Protein AF-A0A4R7FPN3-F1 (afdb_monomer)

pLDDT: mean 75.39, std 19.03, range [29.31, 98.62]

Structure (mmCIF, N/CA/C/O backbone):
data_AF-A0A4R7FPN3-F1
#
_entry.id   AF-A0A4R7FPN3-F1
#
loop_
_atom_site.group_PDB
_atom_site.id
_atom_site.type_symbol
_atom_site.label_atom_id
_atom_site.label_alt_id
_atom_site.label_comp_id
_atom_site.label_asym_id
_atom_site.label_entity_id
_atom_site.label_seq_id
_atom_site.pdbx_PDB_ins_code
_atom_site.Cartn_x
_atom_site.Cartn_y
_atom_site.Cartn_z
_atom_site.occupancy
_atom_site.B_iso_or_equiv
_atom_site.auth_seq_id
_atom_site.auth_comp_id
_atom_site.auth_asym_id
_atom_site.auth_atom_id
_atom_site.pdbx_PDB_model_num
ATOM 1 N N . MET A 1 1 ? 15.391 46.727 -2.861 1.00 37.19 1 MET A N 1
ATOM 2 C CA . MET A 1 1 ? 14.676 45.843 -1.917 1.00 37.19 1 MET A CA 1
ATOM 3 C C . MET A 1 1 ? 15.216 44.431 -2.090 1.00 37.19 1 MET A C 1
ATOM 5 O O . MET A 1 1 ? 15.006 43.840 -3.138 1.00 37.19 1 MET A O 1
ATOM 9 N N . ARG A 1 2 ? 16.019 43.936 -1.137 1.00 38.62 2 ARG A N 1
ATOM 10 C CA . ARG A 1 2 ? 16.536 42.557 -1.168 1.00 38.62 2 ARG A CA 1
ATOM 11 C C . ARG A 1 2 ? 15.370 41.617 -0.857 1.00 38.62 2 ARG A C 1
ATOM 13 O O . ARG A 1 2 ? 14.779 41.747 0.210 1.00 38.62 2 ARG A O 1
ATOM 20 N N . GLY A 1 3 ? 15.024 40.727 -1.787 1.00 39.53 3 GLY A N 1
ATOM 21 C CA . GLY A 1 3 ? 14.008 39.701 -1.559 1.00 39.53 3 GLY A CA 1
ATOM 22 C C . GLY A 1 3 ? 14.398 38.856 -0.350 1.00 39.53 3 GLY A C 1
ATOM 23 O O . GLY A 1 3 ? 15.493 38.292 -0.322 1.00 39.53 3 GLY A O 1
ATOM 24 N N . ARG A 1 4 ? 13.536 38.821 0.673 1.00 43.81 4 ARG A N 1
ATOM 25 C CA . ARG A 1 4 ? 13.658 37.869 1.782 1.00 43.81 4 ARG A CA 1
ATOM 26 C C . ARG A 1 4 ? 13.685 36.475 1.156 1.00 43.81 4 ARG A C 1
ATOM 28 O O . ARG A 1 4 ? 12.723 36.094 0.495 1.00 43.81 4 ARG A O 1
ATOM 35 N N . ARG A 1 5 ? 14.799 35.751 1.310 1.00 50.47 5 ARG A N 1
ATOM 36 C CA . ARG A 1 5 ? 14.845 34.324 0.974 1.00 50.47 5 ARG A CA 1
ATOM 37 C C . ARG A 1 5 ? 13.773 33.645 1.816 1.00 50.47 5 ARG A C 1
ATOM 39 O O . ARG A 1 5 ? 13.809 33.766 3.037 1.00 50.47 5 ARG A O 1
ATOM 46 N N . VAL A 1 6 ? 12.818 33.003 1.158 1.00 59.41 6 VAL A N 1
ATOM 47 C CA . VAL A 1 6 ? 11.882 32.102 1.824 1.00 59.41 6 VAL A CA 1
ATOM 48 C C . VAL A 1 6 ? 12.717 30.938 2.349 1.00 59.41 6 VAL A C 1
ATOM 50 O O . VAL A 1 6 ? 13.476 30.334 1.593 1.00 59.41 6 VAL A O 1
ATOM 53 N N . THR A 1 7 ? 12.663 30.698 3.652 1.00 72.50 7 THR A N 1
ATOM 54 C CA . THR A 1 7 ? 13.295 29.549 4.298 1.00 72.50 7 THR A CA 1
ATOM 55 C C . THR A 1 7 ? 12.523 28.294 3.896 1.00 72.50 7 THR A C 1
ATOM 57 O O . THR A 1 7 ? 11.313 28.200 4.104 1.00 72.50 7 THR A O 1
ATOM 60 N N . GLU A 1 8 ? 13.218 27.354 3.254 1.00 80.38 8 GLU A N 1
ATOM 61 C CA . GLU A 1 8 ? 12.686 26.038 2.899 1.00 80.38 8 GLU A CA 1
ATOM 62 C C . GLU A 1 8 ? 13.194 25.008 3.904 1.00 80.38 8 GLU A C 1
ATOM 64 O O . GLU A 1 8 ? 14.393 24.948 4.189 1.00 80.38 8 GLU A O 1
ATOM 69 N N . ARG A 1 9 ? 12.283 24.191 4.436 1.00 82.88 9 ARG A N 1
ATOM 70 C CA . ARG A 1 9 ? 12.604 23.165 5.432 1.00 82.88 9 ARG A CA 1
ATOM 71 C C . ARG A 1 9 ? 11.986 21.832 5.040 1.00 82.88 9 ARG A C 1
ATOM 73 O O . ARG A 1 9 ? 10.792 21.768 4.759 1.00 82.88 9 ARG A O 1
ATOM 80 N N . ALA A 1 10 ? 12.790 20.775 5.013 1.00 82.88 10 ALA A N 1
ATOM 81 C CA . ALA A 1 10 ? 12.290 19.419 4.810 1.00 82.88 10 ALA A CA 1
ATOM 82 C C . ALA A 1 10 ? 11.671 18.892 6.111 1.00 82.88 10 ALA A C 1
ATOM 84 O O . ALA A 1 10 ? 12.241 19.103 7.183 1.00 82.88 10 ALA A O 1
ATOM 85 N N . VAL A 1 11 ? 10.526 18.216 6.016 1.00 81.94 11 VAL A N 1
ATOM 86 C CA . VAL A 1 11 ? 9.828 17.616 7.164 1.00 81.94 11 VAL A CA 1
ATOM 87 C C . VAL A 1 11 ? 9.599 16.120 6.959 1.00 81.94 11 VAL A C 1
ATOM 89 O O . VAL A 1 11 ? 9.331 15.664 5.846 1.00 81.94 11 VAL A O 1
ATOM 92 N N . ALA A 1 12 ? 9.718 15.353 8.043 1.00 77.50 12 ALA A N 1
ATOM 93 C CA . ALA A 1 12 ? 9.532 13.904 8.074 1.00 77.50 12 ALA A CA 1
ATOM 94 C C . ALA A 1 12 ? 9.037 13.453 9.459 1.00 77.50 12 ALA A C 1
ATOM 96 O O . ALA A 1 12 ? 9.125 14.213 10.423 1.00 77.50 12 ALA A O 1
ATOM 97 N N . GLY A 1 13 ? 8.526 12.219 9.552 1.00 75.62 13 GLY A N 1
ATOM 98 C CA . GLY A 1 13 ? 8.135 11.595 10.824 1.00 75.62 13 GLY A CA 1
ATOM 99 C C . GLY A 1 13 ? 7.210 12.483 11.662 1.00 75.62 13 GLY A C 1
ATOM 100 O O . GLY A 1 13 ? 6.156 12.909 11.184 1.00 75.62 13 GLY A O 1
ATOM 101 N N . ALA A 1 14 ? 7.652 12.805 12.879 1.00 72.69 14 ALA A N 1
ATOM 102 C CA . ALA A 1 14 ? 6.973 13.676 13.844 1.00 72.69 14 ALA A CA 1
ATOM 103 C C . ALA A 1 14 ? 6.531 15.050 13.292 1.00 72.69 14 ALA A C 1
ATOM 105 O O . ALA A 1 14 ? 5.504 15.589 13.702 1.00 72.69 14 ALA A O 1
ATOM 106 N N . ASP A 1 15 ? 7.284 15.634 12.354 1.00 79.00 15 ASP A N 1
ATOM 107 C CA . ASP A 1 15 ? 6.937 16.936 11.769 1.00 79.00 15 ASP A CA 1
ATOM 108 C C . ASP A 1 15 ? 5.742 16.842 10.816 1.00 79.00 15 ASP A C 1
ATOM 110 O O . ASP A 1 15 ? 4.963 17.787 10.700 1.00 79.00 15 ASP A O 1
ATOM 114 N N . LEU A 1 16 ? 5.574 15.695 10.150 1.00 78.44 16 LEU A N 1
ATOM 115 C CA . LEU A 1 16 ? 4.394 15.426 9.329 1.00 78.44 16 LEU A CA 1
ATOM 116 C C . LEU A 1 16 ? 3.166 15.152 10.201 1.00 78.44 16 LEU A C 1
ATOM 118 O O . LEU A 1 16 ? 2.075 15.576 9.837 1.00 78.44 16 LEU A O 1
ATOM 122 N N . ASP A 1 17 ? 3.350 14.484 11.341 1.00 76.44 17 ASP A N 1
ATOM 123 C CA . ASP A 1 17 ? 2.311 14.237 12.351 1.00 76.44 17 ASP A CA 1
ATOM 124 C C . ASP A 1 17 ? 1.752 15.562 12.892 1.00 76.44 17 ASP A C 1
ATOM 126 O O . ASP A 1 17 ? 0.552 15.831 12.814 1.00 76.44 17 ASP A O 1
ATOM 130 N N . LEU A 1 18 ? 2.646 16.458 13.317 1.00 76.44 18 LEU A N 1
ATOM 131 C CA . LEU A 1 18 ? 2.297 17.809 13.750 1.00 76.44 18 LEU A CA 1
ATOM 132 C C . LEU A 1 18 ? 1.640 18.640 12.641 1.00 76.44 18 LEU A C 1
ATOM 134 O O . LEU A 1 18 ? 0.683 19.368 12.901 1.00 76.44 18 LEU A O 1
ATOM 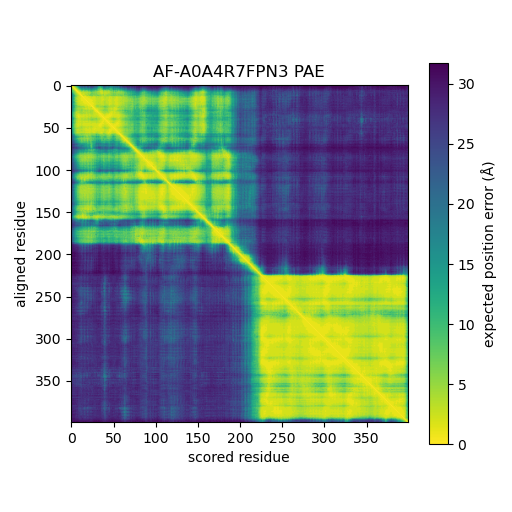138 N N . LEU A 1 19 ? 2.142 18.550 11.408 1.00 79.31 19 LEU A N 1
ATOM 139 C CA . LEU A 1 19 ? 1.581 19.277 10.274 1.00 79.31 19 LEU A CA 1
ATOM 140 C C . LEU A 1 19 ? 0.167 18.794 9.925 1.00 79.31 19 LEU A C 1
ATOM 142 O O . LEU A 1 19 ? -0.726 19.605 9.684 1.00 79.31 19 LEU A O 1
ATOM 146 N N . GLU A 1 20 ? -0.042 17.480 9.903 1.00 77.44 20 GLU A N 1
ATOM 147 C CA . GLU A 1 20 ? -1.342 16.857 9.656 1.00 77.44 20 GLU A CA 1
ATOM 148 C C . GLU A 1 20 ? -2.338 17.241 10.748 1.00 77.44 20 GLU A C 1
ATOM 150 O O . GLU A 1 20 ? -3.460 17.636 10.439 1.00 77.44 20 GLU A O 1
ATOM 155 N N . LEU A 1 21 ? -1.902 17.242 12.009 1.00 73.69 21 LEU A N 1
ATOM 156 C CA . LEU A 1 21 ? -2.702 17.723 13.124 1.00 73.69 21 LEU A CA 1
ATOM 157 C C . LEU A 1 21 ? -3.068 19.209 12.977 1.00 73.69 21 LEU A C 1
ATOM 159 O O . LEU A 1 21 ? -4.235 19.570 13.127 1.00 73.69 21 LEU A O 1
ATOM 163 N N . ALA A 1 22 ? -2.097 20.068 12.657 1.00 75.00 22 ALA A N 1
ATOM 164 C CA . ALA A 1 22 ? -2.321 21.502 12.504 1.00 75.00 22 ALA A CA 1
ATOM 165 C C . ALA A 1 22 ? -3.306 21.819 11.376 1.00 75.00 22 ALA A C 1
ATOM 167 O O . ALA A 1 22 ? -4.165 22.682 11.530 1.00 75.00 22 ALA A O 1
ATOM 168 N N . LEU A 1 23 ? -3.225 21.091 10.264 1.00 76.81 23 LEU A N 1
ATOM 169 C CA . LEU A 1 23 ? -4.131 21.264 9.132 1.00 76.81 23 LEU A CA 1
ATOM 170 C C . LEU A 1 23 ? -5.517 20.665 9.392 1.00 76.81 23 LEU A C 1
ATOM 172 O O . LEU A 1 23 ? -6.516 21.288 9.040 1.00 76.81 23 LEU A O 1
ATOM 176 N N . MET A 1 24 ? -5.590 19.487 10.018 1.00 69.69 24 MET A N 1
ATOM 177 C CA . MET A 1 24 ? -6.852 18.806 10.328 1.00 69.69 24 MET A CA 1
ATOM 178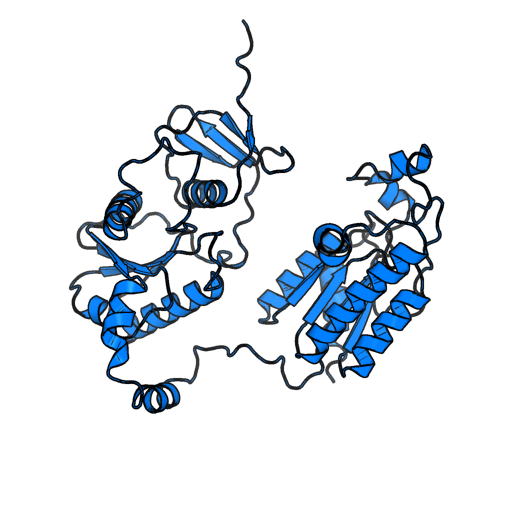 C C . MET A 1 24 ? -7.668 19.564 11.378 1.00 69.69 24 MET A C 1
ATOM 180 O O . MET A 1 24 ? -8.892 19.625 11.285 1.00 69.69 24 MET A O 1
ATOM 184 N N . LEU A 1 25 ? -6.990 20.143 12.369 1.00 65.31 25 LEU A N 1
ATOM 185 C CA . LEU A 1 25 ? -7.612 20.823 13.504 1.00 65.31 25 LEU A CA 1
ATOM 186 C C . LEU A 1 25 ? -7.491 22.351 13.428 1.00 65.31 25 LEU A C 1
ATOM 188 O O . LEU A 1 25 ? -7.874 23.035 14.369 1.00 65.31 25 LEU A O 1
ATOM 192 N N . GLY A 1 26 ? -6.940 22.911 12.348 1.00 68.31 26 GLY A N 1
ATOM 193 C CA . GLY A 1 26 ? -6.726 24.358 12.218 1.00 68.31 26 GLY A CA 1
ATOM 194 C C . GLY A 1 26 ? -5.871 24.965 13.339 1.00 68.31 26 GLY A C 1
ATOM 195 O O . GLY A 1 26 ? -6.074 26.125 13.708 1.00 68.31 26 GLY A O 1
ATOM 196 N N . LEU A 1 27 ? -4.955 24.186 13.924 1.00 69.31 27 LEU A N 1
ATOM 197 C CA . LEU A 1 27 ? -4.107 24.644 15.023 1.00 69.31 27 LEU A CA 1
ATOM 198 C C . LEU A 1 27 ? -3.012 25.575 14.504 1.00 69.31 27 LEU A C 1
ATOM 200 O O . LEU A 1 27 ? -2.486 25.421 13.401 1.00 69.31 27 LEU A O 1
ATOM 204 N N . ARG A 1 28 ? -2.635 26.533 15.350 1.00 72.31 28 ARG A N 1
ATOM 205 C CA . ARG A 1 28 ? -1.426 27.332 15.149 1.00 72.31 28 ARG A CA 1
ATOM 206 C C . ARG A 1 28 ? -0.230 26.602 15.743 1.00 72.31 28 ARG A C 1
ATOM 208 O O . ARG A 1 28 ? -0.366 25.907 16.746 1.00 72.31 28 ARG A O 1
ATOM 215 N N . LEU A 1 29 ? 0.939 26.828 15.158 1.00 73.38 29 LEU A N 1
ATOM 216 C CA . LEU A 1 29 ? 2.235 26.353 15.629 1.00 73.38 29 LEU A CA 1
ATOM 217 C C . LEU A 1 29 ? 3.037 27.531 16.207 1.00 73.38 29 LEU A C 1
ATOM 219 O O . LEU A 1 29 ? 3.926 28.062 15.537 1.00 73.38 29 LEU A O 1
ATOM 223 N N . PRO A 1 30 ? 2.701 28.016 17.417 1.00 60.19 30 PRO A N 1
ATOM 224 C CA . PRO A 1 30 ? 3.397 29.146 18.018 1.00 60.19 30 PRO A CA 1
ATOM 225 C C . PRO A 1 30 ? 4.878 28.818 18.241 1.00 60.19 30 PRO A C 1
ATOM 227 O O . PRO A 1 30 ? 5.233 27.762 18.757 1.00 60.19 30 PRO A O 1
ATOM 230 N N . GLY A 1 31 ? 5.752 29.740 17.835 1.00 66.31 31 GLY A N 1
ATOM 231 C CA . GLY A 1 31 ? 7.203 29.576 17.946 1.00 66.31 31 GLY A CA 1
ATOM 232 C C . GLY A 1 31 ? 7.853 28.749 16.831 1.00 66.31 31 GLY A C 1
ATOM 233 O O . GLY A 1 31 ? 9.080 28.667 16.801 1.00 66.31 31 GLY A O 1
ATOM 234 N N . ALA A 1 32 ? 7.076 28.184 15.900 1.00 75.56 32 ALA A N 1
ATOM 235 C CA . ALA A 1 32 ? 7.622 27.609 14.677 1.00 75.56 32 ALA A CA 1
ATOM 236 C C . ALA A 1 32 ? 8.161 28.715 13.753 1.00 75.56 32 ALA A C 1
ATOM 238 O O . ALA A 1 32 ? 7.576 29.794 13.632 1.00 75.56 32 ALA A O 1
ATOM 239 N N . GLU A 1 33 ? 9.288 28.456 13.090 1.00 80.94 33 GLU A N 1
ATOM 240 C CA . GLU A 1 33 ? 9.871 29.408 12.144 1.00 80.94 33 GLU A CA 1
ATOM 241 C C . GLU A 1 33 ? 8.991 29.521 10.888 1.00 80.94 33 GLU A C 1
ATOM 243 O O . GLU A 1 33 ? 8.664 28.517 10.251 1.00 80.94 33 GLU A O 1
ATOM 248 N N . ALA A 1 34 ? 8.617 30.750 10.521 1.00 86.12 34 ALA A N 1
ATOM 249 C CA . ALA A 1 34 ? 7.837 31.004 9.315 1.00 86.12 34 ALA A CA 1
ATOM 250 C C . ALA A 1 34 ? 8.625 30.605 8.061 1.00 86.12 34 ALA A C 1
ATOM 252 O O . ALA A 1 34 ? 9.812 30.916 7.937 1.00 86.12 34 ALA A O 1
ATOM 253 N N . GLY A 1 35 ? 7.959 29.956 7.110 1.00 89.94 35 GLY A N 1
ATOM 254 C CA . GLY A 1 35 ? 8.621 29.417 5.928 1.00 89.94 35 GLY A CA 1
ATOM 255 C C . GLY A 1 35 ? 7.776 28.413 5.154 1.00 89.94 35 GLY A C 1
ATOM 256 O O . GLY A 1 35 ? 6.613 28.152 5.475 1.00 89.94 35 GLY A O 1
ATOM 257 N N . VAL A 1 36 ? 8.374 27.857 4.100 1.00 90.50 36 VAL A N 1
ATOM 258 C CA . VAL A 1 36 ? 7.761 26.807 3.280 1.00 90.50 36 VAL A CA 1
ATOM 259 C C . VAL A 1 36 ? 8.295 25.451 3.725 1.00 90.50 36 VAL A C 1
ATOM 261 O O . VAL A 1 36 ? 9.501 25.204 3.733 1.00 90.50 36 VAL A O 1
ATOM 264 N N . LEU A 1 37 ? 7.373 24.562 4.079 1.00 89.69 37 LEU A N 1
ATOM 265 C CA . LEU A 1 37 ? 7.667 23.172 4.386 1.00 89.69 37 LEU A CA 1
ATOM 266 C C . LEU A 1 37 ? 7.693 22.367 3.095 1.00 89.69 37 LEU A C 1
ATOM 268 O O . LEU A 1 37 ? 6.843 22.543 2.219 1.00 89.69 37 LEU A O 1
ATOM 272 N N . THR A 1 38 ? 8.653 21.461 3.000 1.00 86.75 38 THR A N 1
ATOM 273 C CA . THR A 1 38 ? 8.873 20.597 1.842 1.00 86.75 38 THR A CA 1
ATOM 274 C C . THR A 1 38 ? 8.950 19.136 2.267 1.00 86.75 38 THR A C 1
ATOM 276 O O . THR A 1 38 ? 9.295 18.833 3.409 1.00 86.75 38 THR A O 1
ATOM 279 N N . ASP A 1 39 ? 8.612 18.221 1.363 1.00 80.19 39 ASP A N 1
ATOM 280 C CA . ASP A 1 39 ? 8.872 16.795 1.567 1.00 80.19 39 ASP A CA 1
ATOM 281 C C . ASP A 1 39 ? 10.348 16.444 1.299 1.00 80.19 39 ASP A C 1
ATOM 283 O O . ASP A 1 39 ? 11.174 17.303 0.977 1.00 80.19 39 ASP A O 1
ATOM 287 N N . ALA A 1 40 ? 10.689 15.158 1.421 1.00 73.94 40 ALA A N 1
ATOM 288 C CA . ALA A 1 40 ? 12.034 14.649 1.149 1.00 73.94 40 ALA A CA 1
ATOM 289 C C . ALA A 1 40 ? 12.511 14.906 -0.298 1.00 73.94 40 ALA A C 1
ATOM 291 O O . ALA A 1 40 ? 13.715 14.930 -0.551 1.00 73.94 40 ALA A O 1
ATOM 292 N N . GLU A 1 41 ? 11.590 15.145 -1.236 1.00 74.38 41 GLU A N 1
ATOM 293 C CA . GLU A 1 41 ? 11.872 15.465 -2.639 1.00 74.38 41 GLU A CA 1
ATOM 294 C C . GLU A 1 41 ? 11.948 16.984 -2.893 1.00 74.38 41 GLU A C 1
ATOM 296 O O . GLU A 1 41 ? 12.049 17.418 -4.040 1.00 74.38 41 GLU A O 1
ATOM 301 N N . ARG A 1 42 ? 11.936 17.806 -1.829 1.00 80.38 42 ARG A N 1
ATOM 302 C CA . ARG A 1 42 ? 11.894 19.281 -1.865 1.00 80.38 42 ARG A CA 1
ATOM 303 C C . ARG A 1 42 ? 10.642 19.858 -2.524 1.00 80.38 42 ARG A C 1
ATOM 305 O O . ARG A 1 42 ? 10.636 21.012 -2.949 1.00 80.38 42 ARG A O 1
ATOM 312 N N . THR A 1 43 ? 9.559 19.094 -2.591 1.00 81.25 43 THR A N 1
ATOM 313 C CA . THR A 1 43 ? 8.290 19.613 -3.097 1.00 81.25 43 THR A CA 1
ATOM 314 C C . THR A 1 43 ? 7.585 20.392 -1.985 1.00 81.25 43 THR A C 1
ATOM 316 O O . THR A 1 43 ? 7.416 19.838 -0.899 1.00 81.25 43 THR A O 1
ATOM 319 N N . PRO A 1 44 ? 7.132 21.641 -2.213 1.00 86.81 44 PRO A N 1
ATOM 320 C CA . PRO A 1 44 ? 6.371 22.408 -1.228 1.00 86.81 44 PRO A CA 1
ATOM 321 C C . PRO A 1 44 ? 5.080 21.699 -0.816 1.00 86.81 44 PRO A C 1
ATOM 323 O O . PRO A 1 44 ? 4.286 21.307 -1.672 1.00 86.81 44 PRO A O 1
ATOM 326 N N . ILE A 1 45 ? 4.856 21.555 0.491 1.00 87.69 45 ILE A N 1
ATOM 327 C CA . ILE A 1 45 ? 3.707 20.820 1.040 1.00 87.69 45 ILE A CA 1
ATOM 328 C C . ILE A 1 45 ? 2.767 21.719 1.841 1.00 87.69 45 ILE A C 1
ATOM 330 O O . ILE A 1 45 ? 1.547 21.620 1.718 1.00 87.69 45 ILE A O 1
ATOM 334 N N . ALA A 1 46 ? 3.331 22.640 2.617 1.00 89.62 46 ALA A N 1
ATOM 335 C CA . ALA A 1 46 ? 2.599 23.560 3.473 1.00 89.62 46 ALA A CA 1
ATOM 336 C C . ALA A 1 46 ? 3.429 24.816 3.745 1.00 89.62 46 ALA A C 1
ATOM 338 O O . ALA A 1 46 ? 4.634 24.853 3.490 1.00 89.62 46 ALA A O 1
ATOM 339 N N . ARG A 1 47 ? 2.779 25.852 4.263 1.00 91.06 47 ARG A N 1
ATOM 340 C CA . ARG A 1 47 ? 3.402 27.101 4.688 1.00 91.06 47 ARG A CA 1
ATOM 341 C C . ARG A 1 47 ? 3.025 27.397 6.129 1.00 91.06 47 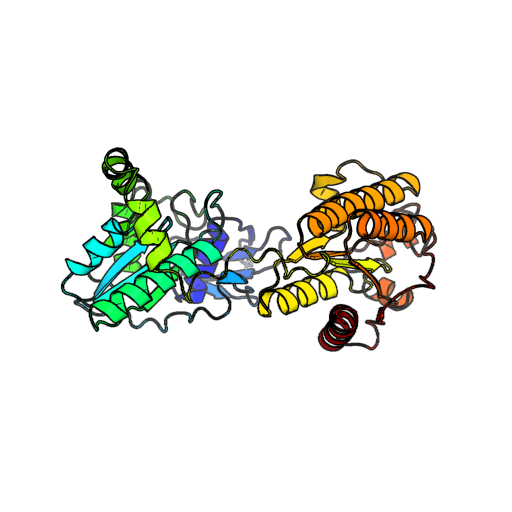ARG A C 1
ATOM 343 O O . ARG A 1 47 ? 1.852 27.291 6.479 1.00 91.06 47 ARG A O 1
ATOM 350 N N . ILE A 1 48 ? 4.019 27.808 6.910 1.00 89.31 48 ILE A N 1
ATOM 351 C CA . ILE A 1 48 ? 3.830 28.396 8.236 1.00 89.31 48 ILE A CA 1
ATOM 352 C C . ILE A 1 48 ? 3.969 29.911 8.090 1.00 89.31 48 ILE A C 1
ATOM 354 O O . ILE A 1 48 ? 4.996 30.403 7.613 1.00 89.31 48 ILE A O 1
ATOM 358 N N . GLU A 1 49 ? 2.933 30.646 8.473 1.00 89.44 49 GLU A N 1
ATOM 359 C CA . GLU A 1 49 ? 2.930 32.107 8.507 1.00 89.44 49 GLU A CA 1
ATOM 360 C C . GLU A 1 49 ? 3.599 32.637 9.793 1.00 89.44 49 GLU A C 1
ATOM 362 O O . GLU A 1 49 ? 3.728 31.905 10.776 1.00 89.44 49 GLU A O 1
ATOM 367 N N . PRO A 1 50 ? 4.015 33.919 9.846 1.00 83.56 50 PRO A N 1
ATOM 368 C CA . PRO A 1 50 ? 4.656 34.507 11.030 1.00 83.56 50 PRO A CA 1
ATOM 369 C C . PRO A 1 50 ? 3.841 34.447 12.328 1.00 83.56 50 PRO A C 1
ATOM 371 O O . PRO A 1 50 ? 4.411 34.571 13.407 1.00 83.56 50 PRO A O 1
ATOM 374 N N . ASP A 1 51 ? 2.521 34.280 12.238 1.00 79.75 51 ASP A N 1
ATOM 375 C CA . ASP A 1 51 ? 1.621 34.118 13.384 1.00 79.75 51 ASP A CA 1
ATOM 376 C C . ASP A 1 51 ? 1.434 32.646 13.809 1.00 79.75 51 ASP A C 1
ATOM 378 O O . ASP A 1 51 ? 0.601 32.347 14.671 1.00 79.75 51 ASP A O 1
ATOM 382 N N . GLY A 1 52 ? 2.192 31.731 13.195 1.00 77.88 52 GLY A N 1
ATOM 383 C CA . GLY A 1 52 ? 2.127 30.289 13.408 1.00 77.88 52 GLY A CA 1
ATOM 384 C C . GLY A 1 52 ? 0.964 29.608 12.689 1.00 77.88 52 GLY A C 1
ATOM 385 O O . GLY A 1 52 ? 0.789 28.403 12.857 1.00 77.88 52 GLY A O 1
ATOM 386 N N . SER A 1 53 ? 0.143 30.327 11.915 1.00 82.56 53 SER A N 1
ATOM 387 C CA . SER A 1 53 ? -0.916 29.687 11.134 1.00 82.56 53 SER A CA 1
ATOM 388 C C . SER A 1 53 ? -0.330 28.822 10.018 1.00 82.56 53 SER A C 1
ATOM 390 O O . SER A 1 53 ? 0.701 29.147 9.425 1.00 82.56 53 SER A O 1
ATOM 392 N N . VAL A 1 54 ? -0.978 27.687 9.757 1.00 84.19 54 VAL A N 1
ATOM 393 C CA . VAL A 1 54 ? -0.505 26.697 8.791 1.00 84.19 54 VAL A CA 1
ATOM 394 C C . VAL A 1 54 ? -1.494 26.595 7.642 1.00 84.19 54 VAL A C 1
ATOM 396 O O . VAL A 1 54 ? -2.692 26.423 7.854 1.00 84.19 54 VAL A O 1
ATOM 399 N N . SER A 1 55 ? -0.993 26.684 6.413 1.00 86.94 55 SER A N 1
ATOM 400 C CA . SER A 1 55 ? -1.791 26.507 5.200 1.00 86.94 55 SER A CA 1
ATOM 401 C C . SER A 1 55 ? -1.196 25.424 4.308 1.00 86.94 55 SER A C 1
ATOM 403 O O . SER A 1 55 ? 0.018 25.345 4.112 1.00 86.94 55 SER A O 1
ATOM 405 N N . ALA A 1 56 ? -2.054 24.567 3.760 1.00 86.94 56 ALA A N 1
ATOM 406 C CA . ALA A 1 56 ? -1.641 23.548 2.807 1.00 86.94 56 ALA A CA 1
ATOM 407 C C . ALA A 1 56 ? -1.357 24.202 1.443 1.00 86.94 56 ALA A C 1
ATOM 409 O O . ALA A 1 56 ? -2.203 24.915 0.906 1.00 86.94 56 ALA A O 1
ATOM 410 N N . LEU A 1 57 ? -0.174 23.956 0.870 1.00 85.56 57 LEU A N 1
ATOM 411 C CA . LEU A 1 57 ? 0.174 24.416 -0.487 1.00 85.56 57 LEU A CA 1
ATOM 412 C C . LEU A 1 57 ? -0.198 23.383 -1.557 1.00 85.56 57 LEU A C 1
ATOM 414 O O . LEU A 1 57 ? -0.343 23.712 -2.731 1.00 85.56 57 LEU A O 1
ATOM 418 N N . ARG A 1 58 ? -0.374 22.134 -1.133 1.00 77.31 58 ARG A N 1
ATOM 419 C CA . ARG A 1 58 ? -0.946 21.033 -1.903 1.00 77.31 58 ARG A CA 1
ATOM 420 C C . ARG A 1 58 ? -1.844 20.218 -0.973 1.00 77.31 58 ARG A C 1
ATOM 422 O O . ARG A 1 58 ? -1.613 20.252 0.237 1.00 77.31 58 ARG A O 1
ATOM 429 N N . PRO A 1 59 ? -2.811 19.449 -1.493 1.00 65.81 59 PRO A N 1
ATOM 430 C CA . PRO A 1 59 ? -3.532 18.491 -0.671 1.00 65.81 59 PRO A CA 1
ATOM 431 C C . PRO A 1 59 ? -2.530 17.540 -0.009 1.00 65.81 59 PRO A C 1
ATOM 433 O O . PRO A 1 59 ? -1.851 16.768 -0.691 1.00 65.81 59 PRO A O 1
ATOM 436 N N . LEU A 1 60 ? -2.407 17.610 1.316 1.00 66.81 60 LEU A N 1
ATOM 437 C CA . LEU A 1 60 ? -1.817 16.512 2.065 1.00 66.81 60 LEU A CA 1
ATOM 438 C C . LEU A 1 60 ? -2.842 15.390 2.008 1.00 66.81 60 LEU A C 1
ATOM 440 O O . LEU A 1 60 ? -3.937 15.531 2.542 1.00 66.81 60 LEU A O 1
ATOM 444 N N . ALA A 1 61 ? -2.522 14.320 1.281 1.00 60.59 61 ALA A N 1
ATOM 445 C CA . ALA A 1 61 ? -3.362 13.137 1.280 1.00 60.59 61 ALA A CA 1
ATOM 446 C C . ALA A 1 61 ? -3.407 12.619 2.727 1.00 60.59 61 ALA A C 1
ATOM 448 O O . ALA A 1 61 ? -2.356 12.192 3.218 1.00 60.59 61 ALA A O 1
ATOM 449 N N . PRO A 1 62 ? -4.566 12.682 3.416 1.00 61.81 62 PRO A N 1
ATOM 450 C CA . PRO A 1 62 ? -4.670 12.114 4.746 1.00 61.81 62 PRO A CA 1
ATOM 451 C C . PRO A 1 62 ? -4.351 10.630 4.640 1.00 61.81 62 PRO A C 1
ATOM 453 O O . PRO A 1 62 ? -4.608 9.986 3.604 1.00 61.81 62 PRO A O 1
ATOM 456 N N . ARG A 1 63 ? -3.751 10.105 5.704 1.00 66.75 63 ARG A N 1
ATOM 457 C CA . ARG A 1 63 ? -3.363 8.701 5.738 1.00 66.75 63 ARG A CA 1
ATOM 458 C C . ARG A 1 63 ? -4.581 7.811 5.462 1.00 66.75 63 ARG A C 1
ATOM 460 O O . ARG A 1 63 ? -5.680 8.180 5.881 1.00 66.75 63 ARG A O 1
ATOM 467 N N . PRO A 1 64 ? -4.435 6.692 4.729 1.00 61.06 64 PRO A N 1
ATOM 468 C CA . PRO A 1 64 ? -5.555 5.808 4.408 1.00 61.06 64 PRO A CA 1
ATOM 469 C C . PRO A 1 64 ? -6.385 5.417 5.634 1.00 61.06 64 PRO A C 1
ATOM 471 O O . PRO A 1 64 ? -7.606 5.393 5.554 1.00 61.06 64 PRO A O 1
ATOM 474 N N . GLU A 1 65 ? -5.732 5.227 6.781 1.00 62.16 65 GLU A N 1
ATOM 475 C CA . GLU A 1 65 ? -6.345 4.870 8.065 1.00 62.16 65 GLU A CA 1
ATOM 476 C C . GLU A 1 65 ? -7.169 6.011 8.679 1.00 62.16 65 GLU A C 1
ATOM 478 O O . GLU A 1 65 ? -7.992 5.780 9.556 1.00 62.16 65 GLU A O 1
ATOM 483 N N . LEU A 1 66 ? -6.947 7.247 8.226 1.00 59.12 66 LEU A N 1
ATOM 484 C CA . LEU A 1 66 ? -7.686 8.443 8.625 1.00 59.12 66 LEU A CA 1
ATOM 485 C C . LEU A 1 66 ? -8.707 8.876 7.562 1.00 59.12 66 LEU A C 1
ATOM 487 O O . LEU A 1 66 ? -9.436 9.848 7.763 1.00 59.12 66 LEU A O 1
ATOM 491 N N . ARG A 1 67 ? -8.783 8.183 6.415 1.00 56.56 67 ARG A N 1
ATOM 492 C CA . ARG A 1 67 ? -9.766 8.488 5.368 1.00 56.56 67 ARG A CA 1
ATOM 493 C C . ARG A 1 67 ? -11.156 8.090 5.851 1.00 56.56 67 ARG A C 1
ATOM 495 O O . ARG A 1 67 ? -11.458 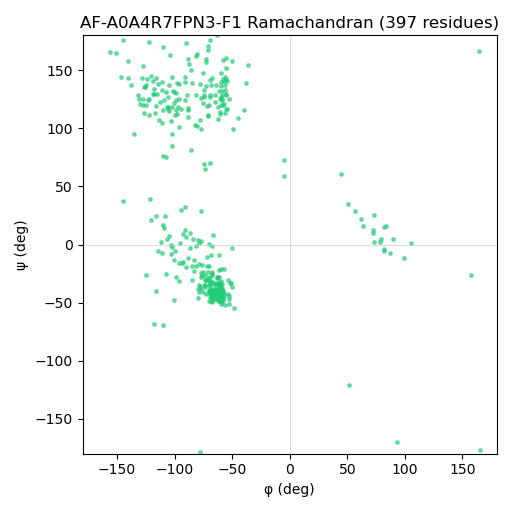6.913 5.985 1.00 56.56 67 ARG A O 1
ATOM 502 N N . GLY A 1 68 ? -12.006 9.087 6.079 1.00 50.91 68 GLY A N 1
ATOM 503 C CA . GLY A 1 68 ? -13.369 8.887 6.581 1.00 50.91 68 GLY A CA 1
ATOM 504 C C . GLY A 1 68 ? -13.510 9.114 8.084 1.00 50.91 68 GLY A C 1
ATOM 505 O O . GLY A 1 68 ? -14.633 9.289 8.551 1.00 50.91 68 GLY A O 1
ATOM 506 N N . ALA A 1 69 ? -12.398 9.228 8.820 1.00 53.53 69 ALA A N 1
ATOM 507 C CA . ALA A 1 69 ? -12.436 9.832 10.140 1.00 53.53 69 ALA A CA 1
ATOM 508 C C . ALA A 1 69 ? -12.881 11.286 9.964 1.00 53.53 69 ALA A C 1
ATOM 510 O O . ALA A 1 69 ? -12.242 12.065 9.250 1.00 53.53 69 ALA A O 1
ATOM 511 N N . ALA A 1 70 ? -14.017 11.648 10.555 1.00 47.81 70 ALA A N 1
ATOM 512 C CA . ALA A 1 70 ? -14.455 13.029 10.527 1.00 47.81 70 ALA A CA 1
ATOM 513 C C . ALA A 1 70 ? -13.371 13.871 11.211 1.00 47.81 70 ALA A C 1
ATOM 515 O O . ALA A 1 70 ? -13.084 13.660 12.389 1.00 47.81 70 ALA A O 1
ATOM 516 N N . ALA A 1 71 ? -12.781 14.830 10.486 1.00 49.56 71 ALA A N 1
ATOM 517 C CA . ALA A 1 71 ? -12.085 15.927 11.142 1.00 49.56 71 ALA A CA 1
ATOM 518 C C . ALA A 1 71 ? -13.114 16.527 12.109 1.00 49.56 71 ALA A C 1
ATOM 520 O O . ALA A 1 71 ? -14.186 16.943 11.648 1.00 49.56 71 ALA A O 1
ATOM 521 N N . PRO A 1 72 ? -12.884 16.484 13.433 1.00 51.12 72 PRO A N 1
ATOM 522 C CA . PRO A 1 72 ? -13.878 16.988 14.356 1.00 51.12 72 PRO A CA 1
ATOM 523 C C . PRO A 1 72 ? -14.091 18.454 13.995 1.00 51.12 72 PRO A C 1
ATOM 525 O O . PRO A 1 72 ? -13.135 19.223 13.908 1.00 51.12 72 PRO A O 1
ATOM 528 N N . ALA A 1 73 ? -15.338 18.842 13.738 1.00 45.88 73 ALA A N 1
ATOM 529 C CA . ALA A 1 73 ? -15.699 20.232 13.506 1.00 45.88 73 ALA A CA 1
ATOM 530 C C . ALA A 1 73 ? -15.553 21.002 14.825 1.00 45.88 73 ALA A C 1
ATOM 532 O O . ALA A 1 73 ? -16.572 21.274 15.440 1.00 45.88 73 ALA A O 1
ATOM 533 N N . LEU A 1 74 ? -14.313 21.218 15.303 1.00 49.78 74 LEU A N 1
ATOM 534 C CA . LEU A 1 74 ? -13.906 21.662 16.650 1.00 49.78 74 LEU A CA 1
ATOM 535 C C . LEU A 1 74 ? -15.082 22.015 17.588 1.00 49.78 74 LEU A C 1
ATOM 537 O O . LEU A 1 74 ? -15.305 23.193 17.879 1.00 49.78 74 LEU A O 1
ATOM 541 N N . PRO A 1 75 ? -15.842 21.024 18.100 1.00 45.72 75 PRO A N 1
ATOM 542 C CA . PRO A 1 75 ? -16.944 21.290 19.013 1.00 45.72 75 PRO A CA 1
ATOM 543 C C . PRO A 1 75 ? -16.506 21.153 20.478 1.00 45.72 75 PRO A C 1
ATOM 545 O O . PRO A 1 75 ? -17.333 21.322 21.370 1.00 45.72 75 PRO A O 1
ATOM 548 N N . LEU A 1 76 ? -15.227 20.842 20.730 1.00 51.31 76 LEU A N 1
ATOM 549 C CA . LEU A 1 76 ? -14.724 20.334 22.011 1.00 51.31 76 LEU A CA 1
ATOM 550 C C . LEU A 1 76 ? -14.339 21.405 23.039 1.00 51.31 76 LEU A C 1
ATOM 552 O O . LEU A 1 76 ? -14.059 21.050 24.175 1.00 51.31 76 LEU A O 1
ATOM 556 N N . ARG A 1 77 ? -14.417 22.703 22.705 1.00 54.16 77 ARG A N 1
ATOM 557 C CA . ARG A 1 77 ? -14.305 23.798 23.690 1.00 54.16 77 ARG A CA 1
ATOM 558 C C . ARG A 1 77 ? -15.581 23.903 24.532 1.00 54.16 77 ARG A C 1
ATOM 560 O O . ARG A 1 77 ? -16.324 24.880 24.419 1.00 54.16 77 ARG A O 1
ATOM 567 N N . ARG A 1 78 ? -15.877 22.881 25.332 1.00 54.22 78 ARG A N 1
ATOM 568 C CA . ARG A 1 78 ? -17.048 22.836 26.215 1.00 54.22 78 ARG A CA 1
ATOM 569 C C . ARG A 1 78 ? -16.620 22.426 27.628 1.00 54.22 78 ARG A C 1
ATOM 571 O O . ARG A 1 78 ? -16.014 21.370 27.781 1.00 54.22 78 ARG A O 1
ATOM 578 N N . PRO A 1 79 ? -16.951 23.225 28.658 1.00 54.53 79 PRO A N 1
ATOM 579 C CA . PRO A 1 79 ? -16.780 22.817 30.053 1.00 54.53 79 PRO A CA 1
ATOM 580 C C . PRO A 1 79 ? -17.558 21.520 30.342 1.00 54.53 79 PRO A C 1
ATOM 582 O O . PRO A 1 79 ? -18.665 21.362 29.823 1.00 54.53 79 PRO A O 1
ATOM 585 N N . GLY A 1 80 ? -17.021 20.612 31.164 1.00 58.66 80 GLY A N 1
ATOM 586 C CA . GLY A 1 80 ? -17.681 19.350 31.531 1.00 58.66 80 GLY A CA 1
ATOM 587 C C . GLY A 1 80 ? -17.404 18.149 30.616 1.00 58.66 80 GLY A C 1
ATOM 588 O O . GLY A 1 80 ? -18.010 17.093 30.816 1.00 58.66 80 GLY A O 1
ATOM 589 N N . VAL A 1 81 ? -16.518 18.290 29.622 1.00 63.84 81 VAL A N 1
ATOM 590 C CA . VAL A 1 81 ? -16.090 17.202 28.723 1.00 63.84 81 VAL A CA 1
ATOM 591 C C . VAL A 1 81 ? -14.673 16.761 29.089 1.00 63.84 81 VAL A C 1
ATOM 593 O O . VAL A 1 81 ? -13.765 17.592 29.152 1.00 63.84 81 VAL A O 1
ATOM 596 N N . GLY A 1 82 ? -14.483 15.462 29.319 1.00 64.94 82 GLY A N 1
ATOM 597 C CA . GLY A 1 82 ? -13.178 14.838 29.545 1.00 64.94 82 GLY A CA 1
ATOM 598 C C . GLY A 1 82 ? -12.686 14.069 28.318 1.00 64.94 82 GLY A C 1
ATOM 599 O O . GLY A 1 82 ? -13.465 13.739 27.423 1.00 64.94 82 GLY A O 1
ATOM 600 N N . ALA A 1 83 ? -11.396 13.751 28.275 1.00 69.00 83 ALA A N 1
ATOM 601 C CA . ALA A 1 83 ? -10.810 12.936 27.219 1.00 69.00 83 ALA A CA 1
ATOM 602 C C . ALA A 1 83 ? -10.025 11.741 27.770 1.00 69.00 83 ALA A C 1
ATOM 604 O O . ALA A 1 83 ? -9.226 11.883 28.693 1.00 69.00 83 ALA A O 1
ATOM 605 N N . LEU A 1 84 ? -10.224 10.572 27.164 1.00 73.38 84 LEU A N 1
ATOM 606 C CA . LEU A 1 84 ? -9.411 9.379 27.385 1.00 73.38 84 LEU A CA 1
ATOM 607 C C . LEU A 1 84 ? -8.527 9.167 26.166 1.00 73.38 84 LEU A C 1
ATOM 609 O O . LEU A 1 84 ? -9.026 8.989 25.059 1.00 73.38 84 LEU A O 1
ATOM 613 N N . VAL A 1 85 ? -7.220 9.205 26.369 1.00 73.81 85 VAL A N 1
ATOM 614 C CA . VAL A 1 85 ? -6.215 9.119 25.317 1.00 73.81 85 VAL A CA 1
ATOM 615 C C . VAL A 1 85 ? -5.583 7.739 25.365 1.00 73.81 85 VAL A C 1
ATOM 617 O O . VAL A 1 85 ? -4.966 7.375 26.356 1.00 73.81 85 VAL A O 1
ATOM 620 N N . PHE A 1 86 ? -5.730 6.981 24.288 1.00 77.38 86 PHE A N 1
ATOM 621 C CA . PHE A 1 86 ? -5.210 5.631 24.134 1.00 77.38 86 PHE A CA 1
ATOM 622 C C . PHE A 1 86 ? -3.959 5.669 23.268 1.00 77.38 86 PHE A C 1
ATOM 624 O O . PHE A 1 86 ? -4.000 6.066 22.097 1.00 77.38 86 PHE A O 1
ATOM 631 N N . ASP A 1 87 ? -2.843 5.254 23.856 1.00 73.81 87 ASP A N 1
ATOM 632 C CA . ASP A 1 87 ? -1.591 5.013 23.148 1.00 73.81 87 ASP A CA 1
ATOM 633 C C . ASP A 1 87 ? -1.364 3.519 22.839 1.00 73.81 87 ASP A C 1
ATOM 635 O O . ASP A 1 87 ? -0.441 3.202 22.095 1.00 73.81 87 ASP A O 1
ATOM 639 N N . ASP A 1 88 ? -2.238 2.636 23.324 1.00 71.19 88 ASP A N 1
ATOM 640 C CA . ASP A 1 88 ? -2.229 1.184 23.134 1.00 71.19 88 ASP A CA 1
ATOM 641 C C . ASP A 1 88 ? -3.681 0.657 23.036 1.00 71.19 88 ASP A C 1
ATOM 643 O O . ASP A 1 88 ? -4.648 1.415 23.166 1.00 71.19 88 ASP A O 1
ATOM 647 N N . LEU A 1 89 ? -3.856 -0.639 22.771 1.00 72.00 89 LEU A N 1
ATOM 648 C CA . LEU A 1 89 ? -5.151 -1.308 22.740 1.00 72.00 89 LEU A CA 1
ATOM 649 C C . LEU A 1 89 ? -5.900 -1.095 24.071 1.00 72.00 89 LEU A C 1
ATOM 651 O O . LEU A 1 89 ? -5.355 -1.397 25.136 1.00 72.00 89 LEU A O 1
ATOM 655 N N . PRO A 1 90 ? -7.169 -0.642 24.037 1.00 74.75 90 PRO A N 1
ATOM 656 C CA . PRO A 1 90 ? -7.952 -0.444 25.249 1.00 74.75 90 PRO A CA 1
ATOM 657 C C . PRO A 1 90 ? -8.100 -1.737 26.055 1.00 74.75 90 PRO A C 1
ATOM 659 O O . PRO A 1 90 ? -8.619 -2.744 25.567 1.00 74.75 90 PRO A O 1
ATOM 662 N N . THR A 1 91 ? -7.708 -1.697 27.324 1.00 69.06 91 THR A N 1
ATOM 663 C CA . THR A 1 91 ? -7.961 -2.778 28.286 1.00 69.06 91 THR A CA 1
ATOM 664 C C . THR A 1 91 ? -9.314 -2.598 28.978 1.00 69.06 91 THR A C 1
ATOM 666 O O . THR A 1 91 ? -9.872 -1.500 29.042 1.00 69.06 91 THR A O 1
ATOM 669 N N . ARG A 1 92 ? -9.857 -3.680 29.553 1.00 65.50 92 ARG A N 1
ATOM 670 C CA . ARG A 1 92 ? -11.125 -3.624 30.300 1.00 65.50 92 ARG A CA 1
ATOM 671 C C . ARG A 1 92 ? -11.055 -2.663 31.491 1.00 65.50 92 ARG A C 1
ATOM 673 O O . ARG A 1 92 ? -12.034 -1.968 31.751 1.00 65.50 92 ARG A O 1
ATOM 680 N N . ASP A 1 93 ? -9.913 -2.599 32.169 1.00 58.97 93 ASP A N 1
ATOM 681 C CA . ASP A 1 93 ? -9.710 -1.726 33.329 1.00 58.97 93 ASP A CA 1
ATOM 682 C C . ASP A 1 93 ? -9.699 -0.250 32.917 1.00 58.97 93 ASP A C 1
ATOM 684 O O . ASP A 1 93 ? -10.369 0.575 33.534 1.00 58.97 93 ASP A O 1
ATOM 688 N N . GLN A 1 94 ? -9.036 0.070 31.803 1.00 66.75 94 GLN A N 1
ATOM 689 C CA . GLN A 1 94 ? -9.045 1.407 31.204 1.00 66.75 94 GLN A CA 1
ATOM 690 C C . GLN A 1 94 ? -10.454 1.841 30.771 1.00 66.75 94 GLN A C 1
ATOM 692 O O . GLN A 1 94 ? -10.846 2.985 30.992 1.00 66.75 94 GLN A O 1
ATOM 697 N N . VAL A 1 95 ? -11.255 0.922 30.222 1.00 68.44 95 VAL A N 1
ATOM 698 C CA . VAL A 1 95 ? -12.676 1.179 29.927 1.00 68.44 95 VAL A CA 1
ATOM 699 C C . VAL A 1 95 ? -13.495 1.349 31.214 1.00 68.44 95 VAL A C 1
ATOM 701 O O . VAL A 1 95 ? -14.436 2.136 31.237 1.00 68.44 95 VAL A O 1
ATOM 704 N N . GLY A 1 96 ? -13.139 0.659 32.299 1.00 63.53 96 GLY A N 1
ATOM 705 C CA . GLY A 1 96 ? -13.764 0.826 33.615 1.00 63.53 96 GLY A CA 1
ATOM 706 C C . GLY A 1 96 ? -13.510 2.203 34.237 1.00 63.53 96 GLY A C 1
ATOM 707 O O . GLY A 1 96 ? -14.398 2.754 34.883 1.00 63.53 96 GLY A O 1
ATOM 708 N N . LEU A 1 97 ? -12.348 2.817 33.984 1.00 61.12 97 LEU A N 1
ATOM 709 C CA . LEU A 1 97 ? -12.072 4.203 34.395 1.00 61.12 97 LEU A CA 1
ATOM 710 C C . LEU A 1 97 ? -13.028 5.204 33.726 1.00 61.12 97 LEU A C 1
ATOM 712 O O . LEU A 1 97 ? -13.423 6.190 34.351 1.00 61.12 97 LEU A O 1
ATOM 716 N N . ALA A 1 98 ? -13.468 4.920 32.497 1.00 63.88 98 ALA A N 1
ATOM 717 C CA . ALA A 1 98 ? -14.464 5.728 31.792 1.00 63.88 98 ALA A CA 1
ATOM 718 C C . ALA A 1 98 ? -15.824 5.761 32.516 1.00 63.88 98 ALA A C 1
ATOM 720 O O . ALA A 1 98 ? -16.566 6.736 32.405 1.00 63.88 98 ALA A O 1
ATOM 721 N N . ASP A 1 99 ? -16.160 4.718 33.280 1.00 64.88 99 ASP A N 1
ATOM 722 C CA . ASP A 1 99 ? -17.403 4.662 34.060 1.00 64.88 99 ASP A CA 1
ATOM 723 C C . ASP A 1 99 ? -17.358 5.568 35.294 1.00 64.88 99 ASP A C 1
ATOM 725 O O . ASP A 1 99 ? -18.388 6.102 35.706 1.00 64.88 99 ASP A O 1
ATOM 729 N N . ALA A 1 100 ? -16.168 5.762 35.868 1.00 60.12 100 ALA A N 1
ATOM 730 C CA . ALA A 1 100 ? -15.957 6.649 37.009 1.00 60.12 100 ALA A CA 1
ATOM 731 C C . ALA A 1 100 ? -15.984 8.136 36.608 1.00 60.12 100 ALA A C 1
ATOM 733 O O . ALA A 1 100 ? -16.287 9.000 37.433 1.00 60.12 100 ALA A O 1
ATOM 734 N N . ALA A 1 101 ? -15.701 8.445 35.340 1.00 58.78 101 ALA A N 1
ATOM 735 C CA . ALA A 1 101 ? -15.772 9.798 34.811 1.00 58.78 101 ALA A CA 1
ATOM 736 C C . ALA A 1 101 ? -17.240 10.198 34.550 1.00 58.78 101 ALA A C 1
ATOM 738 O O . ALA A 1 101 ? -17.858 9.859 33.539 1.00 58.78 101 ALA A O 1
ATOM 739 N N . GLY A 1 102 ? -17.829 10.944 35.485 1.00 53.09 102 GLY A N 1
ATOM 740 C CA . GLY A 1 102 ? -19.238 11.366 35.472 1.00 53.09 102 GLY A CA 1
ATOM 741 C C . GLY A 1 102 ? -19.661 12.352 34.364 1.00 53.09 102 GLY A C 1
ATOM 742 O O . GLY A 1 102 ? -20.795 12.820 34.400 1.00 53.09 102 GLY A O 1
ATOM 743 N N . GLY A 1 103 ? -18.806 12.652 33.369 1.00 63.62 103 GLY A N 1
ATOM 744 C CA . GLY A 1 103 ? -19.041 13.619 32.272 1.00 63.62 103 GLY A CA 1
ATOM 745 C C . GLY A 1 103 ? -18.943 13.029 30.850 1.00 63.62 103 GLY A C 1
ATOM 746 O O . GLY A 1 103 ? -18.637 11.849 30.690 1.00 63.62 103 GLY A O 1
ATOM 747 N N . GLU A 1 104 ? -19.265 13.817 29.821 1.00 68.06 104 GLU A N 1
ATOM 748 C CA . GLU A 1 104 ? -19.102 13.406 28.413 1.00 68.06 104 GLU A CA 1
ATOM 749 C C . GLU A 1 104 ? -17.625 13.081 28.135 1.00 68.06 104 GLU A C 1
ATOM 751 O O . GLU A 1 104 ? -16.742 13.808 28.591 1.00 68.06 104 GLU A O 1
ATOM 756 N N . LEU A 1 105 ? -17.358 11.981 27.420 1.00 70.56 105 LEU A N 1
ATOM 757 C CA . LEU A 1 105 ? -15.999 11.508 27.158 1.00 70.56 105 LEU A CA 1
ATOM 758 C C . LEU A 1 105 ? -15.681 11.475 25.668 1.00 70.56 105 LEU A C 1
ATOM 760 O O . LEU A 1 105 ? -16.390 10.858 24.869 1.00 70.56 105 LEU A O 1
ATOM 764 N N . VAL A 1 106 ? -14.543 12.070 25.327 1.00 74.06 106 VAL A N 1
ATOM 765 C CA . VAL A 1 106 ? -13.909 11.941 24.017 1.00 74.06 106 VAL A CA 1
ATOM 766 C C . VAL A 1 106 ? -12.854 10.851 24.095 1.00 74.06 106 VAL A C 1
ATOM 768 O O . VAL A 1 106 ? -11.956 10.895 24.931 1.00 74.06 106 VAL A O 1
ATOM 771 N N . TRP A 1 107 ? -12.955 9.871 23.212 1.00 81.75 107 TRP A N 1
ATOM 772 C CA . TRP A 1 107 ? -12.022 8.759 23.123 1.00 81.75 107 TRP A CA 1
ATOM 773 C C . TRP A 1 107 ? -11.008 9.083 22.035 1.00 81.75 107 TRP A C 1
ATOM 775 O O . TRP A 1 107 ? -11.361 9.289 20.879 1.00 81.75 107 TRP A O 1
ATOM 785 N N . ILE A 1 108 ? -9.742 9.177 22.401 1.00 77.00 108 ILE A N 1
ATOM 786 C CA . ILE A 1 108 ? -8.682 9.659 21.529 1.00 77.00 108 ILE A CA 1
ATOM 787 C C . ILE A 1 108 ? -7.744 8.504 21.211 1.00 77.00 108 ILE A C 1
ATOM 789 O O . ILE A 1 108 ? -7.156 7.929 22.117 1.00 77.00 108 ILE A O 1
ATOM 793 N N . ALA A 1 109 ? -7.559 8.192 19.931 1.00 80.25 109 ALA A N 1
ATOM 794 C CA . ALA A 1 109 ? -6.575 7.209 19.483 1.00 80.25 109 ALA A CA 1
ATOM 795 C C . ALA A 1 109 ? -5.310 7.928 18.997 1.00 80.25 109 ALA A C 1
ATOM 797 O O . ALA A 1 109 ? -5.355 8.656 18.001 1.00 80.25 109 ALA A O 1
ATOM 798 N N . LEU A 1 110 ? -4.171 7.730 19.666 1.00 77.88 110 LEU A N 1
ATOM 799 C CA . LEU A 1 110 ? -2.893 8.286 19.217 1.00 77.88 110 LEU A CA 1
ATOM 800 C C . LEU A 1 110 ? -2.332 7.445 18.070 1.00 77.88 110 LEU A C 1
ATOM 802 O O . LEU A 1 110 ? -1.866 6.330 18.252 1.00 77.88 110 LEU A O 1
ATOM 806 N N . THR A 1 111 ? -2.370 7.974 16.858 1.00 76.06 111 THR A N 1
ATOM 807 C CA . THR A 1 111 ? -2.083 7.233 15.626 1.00 76.06 111 THR A CA 1
ATOM 808 C C . THR A 1 111 ? -0.750 7.627 14.986 1.00 76.06 111 THR A C 1
ATOM 810 O O . THR A 1 111 ? -0.631 7.480 13.782 1.00 76.06 111 THR A O 1
ATOM 813 N N . GLY A 1 112 ? 0.243 8.162 15.707 1.00 72.25 112 GLY A N 1
ATOM 814 C CA . GLY A 1 112 ? 1.491 8.688 15.112 1.00 72.25 112 GLY A CA 1
ATOM 815 C C . GLY A 1 112 ? 2.300 7.721 14.221 1.00 72.25 112 GLY A C 1
ATOM 816 O O . GLY A 1 112 ? 2.138 6.503 14.296 1.00 72.25 112 GLY A O 1
ATOM 817 N N . ARG A 1 113 ? 3.175 8.276 13.366 1.00 65.31 113 ARG A N 1
ATOM 818 C CA . ARG A 1 113 ? 3.954 7.556 12.329 1.00 65.31 113 ARG A CA 1
ATOM 819 C C . ARG A 1 113 ? 5.080 6.660 12.863 1.00 65.31 113 ARG A C 1
ATOM 821 O O . ARG A 1 113 ? 5.405 5.673 12.217 1.00 65.31 113 ARG A O 1
ATOM 828 N N . GLU A 1 114 ? 5.672 6.986 14.010 1.00 59.38 114 GLU A N 1
ATOM 829 C CA . GLU A 1 114 ? 6.847 6.286 14.574 1.00 59.38 114 GLU A CA 1
ATOM 830 C C . GLU A 1 114 ? 6.472 5.135 15.529 1.00 59.38 114 GLU A C 1
ATOM 832 O O . GLU A 1 114 ? 7.152 4.884 16.519 1.00 59.38 114 GLU A O 1
ATOM 837 N N . ARG A 1 115 ? 5.349 4.453 15.277 1.00 61.03 115 ARG A N 1
ATOM 838 C CA . ARG A 1 115 ? 4.858 3.371 16.142 1.00 61.03 115 ARG A CA 1
ATOM 839 C C . ARG A 1 115 ? 5.224 2.003 15.575 1.00 61.03 115 ARG A C 1
ATOM 841 O O . ARG A 1 115 ? 4.630 1.561 14.598 1.00 61.03 115 ARG A O 1
ATOM 848 N N . ASP A 1 116 ? 6.124 1.301 16.260 1.00 50.91 116 ASP A N 1
ATOM 849 C CA . ASP A 1 116 ? 6.563 -0.050 15.873 1.00 50.91 116 ASP A CA 1
ATOM 850 C C . ASP A 1 116 ? 5.618 -1.173 16.346 1.00 50.91 116 ASP A C 1
ATOM 852 O O . ASP A 1 116 ? 5.746 -2.315 15.909 1.00 50.91 116 ASP A O 1
ATOM 856 N N . ARG A 1 117 ? 4.678 -0.881 17.262 1.00 57.50 117 ARG A N 1
ATOM 857 C CA . ARG A 1 117 ? 3.940 -1.923 18.006 1.00 57.50 117 ARG A CA 1
ATOM 858 C C . ARG A 1 117 ? 2.532 -2.215 17.494 1.00 57.50 117 ARG A C 1
ATOM 860 O O . ARG A 1 117 ? 2.182 -3.381 17.334 1.00 57.50 117 ARG A O 1
ATOM 867 N N . ILE A 1 118 ? 1.716 -1.184 17.253 1.00 64.12 118 ILE A N 1
ATOM 868 C CA . ILE A 1 118 ? 0.301 -1.340 16.875 1.00 64.12 118 ILE A CA 1
ATOM 869 C C . ILE A 1 118 ? 0.009 -0.498 15.631 1.00 64.12 118 ILE A C 1
ATOM 871 O O . ILE A 1 118 ? 0.171 0.724 15.679 1.00 64.12 118 ILE A O 1
ATOM 875 N N . PRO A 1 119 ? -0.456 -1.114 14.526 1.00 68.44 119 PRO A N 1
ATOM 876 C CA . PRO A 1 119 ? -0.892 -0.375 13.347 1.00 68.44 119 PRO A CA 1
ATOM 877 C C . PRO A 1 119 ? -1.997 0.637 13.687 1.00 68.44 119 PRO A C 1
ATOM 879 O O . PRO A 1 119 ? -2.951 0.302 14.389 1.00 68.44 119 PRO A O 1
ATOM 882 N N . ALA A 1 120 ? -1.916 1.857 13.144 1.00 71.06 120 ALA A N 1
ATOM 883 C CA . ALA A 1 120 ? -2.856 2.947 13.440 1.00 71.06 120 ALA A CA 1
ATOM 884 C C . ALA A 1 120 ? -4.333 2.561 13.234 1.00 71.06 120 ALA A C 1
ATOM 886 O O . ALA A 1 120 ? -5.170 2.866 14.081 1.00 71.06 120 ALA A O 1
ATOM 887 N N . GLY A 1 121 ? -4.644 1.842 12.150 1.00 66.25 121 GLY A N 1
ATOM 888 C CA . GLY A 1 121 ? -5.999 1.351 11.888 1.00 66.25 121 GLY A CA 1
ATOM 889 C C . GLY A 1 121 ? -6.484 0.316 12.911 1.00 66.25 121 GLY A C 1
ATOM 890 O O . GLY A 1 121 ? -7.656 0.320 13.273 1.00 66.25 121 GLY A O 1
ATOM 891 N N . ALA A 1 122 ? -5.587 -0.531 13.430 1.00 64.56 122 ALA A N 1
ATOM 892 C CA . ALA A 1 122 ? -5.929 -1.514 14.458 1.00 64.56 122 ALA A CA 1
ATOM 893 C C . ALA A 1 122 ? -6.230 -0.840 15.804 1.00 64.56 122 ALA A C 1
ATOM 895 O O . ALA A 1 122 ? -7.203 -1.200 16.465 1.00 64.56 122 ALA A O 1
ATOM 896 N N . LEU A 1 123 ? -5.437 0.169 16.179 1.00 71.94 123 LEU A N 1
ATOM 897 C CA . LEU A 1 123 ? -5.700 0.977 17.368 1.00 71.94 123 LEU A CA 1
ATOM 898 C C . LEU A 1 123 ? -7.029 1.730 17.244 1.00 71.94 123 LEU A C 1
ATOM 900 O O . LEU A 1 123 ? -7.844 1.676 18.160 1.00 71.94 123 LEU A O 1
ATOM 904 N N . LEU A 1 124 ? -7.266 2.394 16.108 1.00 72.50 124 LEU A N 1
ATOM 905 C CA . LEU A 1 124 ? -8.499 3.142 15.874 1.00 72.50 124 LEU A CA 1
ATOM 906 C C . LEU A 1 124 ? -9.731 2.234 15.978 1.00 72.50 124 LEU A C 1
ATOM 908 O O . LEU A 1 124 ? -10.632 2.531 16.756 1.00 72.50 124 LEU A O 1
ATOM 912 N N . ALA A 1 125 ? -9.722 1.087 15.295 1.00 68.50 125 ALA A N 1
ATOM 913 C CA . ALA A 1 125 ? -10.818 0.123 15.357 1.00 68.50 125 ALA A CA 1
ATOM 914 C C . ALA A 1 125 ? -11.063 -0.401 16.786 1.00 68.50 125 ALA A C 1
ATOM 916 O O . ALA A 1 125 ? -12.209 -0.574 17.203 1.00 68.50 125 ALA A O 1
ATOM 917 N N . ALA A 1 126 ? -9.999 -0.635 17.561 1.00 69.25 126 ALA A N 1
ATOM 918 C CA . ALA A 1 126 ? -10.120 -1.090 18.944 1.00 69.25 126 ALA A CA 1
ATOM 919 C C . ALA A 1 126 ? -10.722 -0.010 19.862 1.00 69.25 126 ALA A C 1
ATOM 921 O O . ALA A 1 126 ? -11.600 -0.312 20.672 1.00 69.25 126 ALA A O 1
ATOM 922 N N . VAL A 1 127 ? -10.297 1.248 19.710 1.00 77.31 127 VAL A N 1
ATOM 923 C CA . VAL A 1 127 ? -10.853 2.394 20.449 1.00 77.31 127 VAL A CA 1
ATOM 924 C C . VAL A 1 127 ? -12.314 2.638 20.059 1.00 77.31 127 VAL A C 1
ATOM 926 O O . VAL A 1 127 ? -13.145 2.840 20.941 1.00 77.31 127 VAL A O 1
ATOM 929 N N . GLU A 1 128 ? -12.666 2.544 18.775 1.00 77.00 128 GLU A N 1
ATOM 930 C CA . GLU A 1 128 ? -14.050 2.633 18.284 1.00 77.00 128 GLU A CA 1
ATOM 931 C C . GLU A 1 128 ? -14.950 1.537 18.851 1.00 77.00 128 GLU A C 1
ATOM 933 O O . GLU A 1 128 ? -16.062 1.821 19.310 1.00 77.00 128 GLU A O 1
ATOM 938 N N . ALA A 1 129 ? -14.469 0.294 18.880 1.00 73.62 129 ALA A N 1
ATOM 939 C CA . ALA A 1 129 ? -15.200 -0.817 19.473 1.00 73.62 129 ALA A CA 1
ATOM 940 C C . ALA A 1 129 ? -15.407 -0.615 20.984 1.00 73.62 129 ALA A C 1
ATOM 942 O O . ALA A 1 129 ? -16.517 -0.812 21.485 1.00 73.62 129 ALA A O 1
ATOM 943 N N . ALA A 1 130 ? -14.369 -0.177 21.705 1.00 78.19 130 ALA A N 1
ATOM 944 C CA . ALA A 1 130 ? -14.442 0.098 23.139 1.00 78.19 130 ALA A CA 1
ATOM 945 C C . ALA A 1 130 ? -15.412 1.247 23.458 1.00 78.19 130 ALA A C 1
ATOM 947 O O . ALA A 1 130 ? -16.285 1.099 24.317 1.00 78.19 130 ALA A O 1
ATOM 948 N N . ALA A 1 131 ? -15.317 2.354 22.719 1.00 79.56 131 ALA A N 1
ATOM 949 C CA . ALA A 1 131 ? -16.204 3.506 22.836 1.00 79.56 131 ALA A CA 1
ATOM 950 C C . ALA A 1 131 ? -17.664 3.131 22.537 1.00 79.56 131 ALA A C 1
ATOM 952 O O . ALA A 1 131 ? -18.566 3.493 23.293 1.00 79.56 131 ALA A O 1
ATOM 953 N N . SER A 1 132 ? -17.900 2.342 21.483 1.00 79.25 132 SER A N 1
ATOM 954 C CA . SER A 1 132 ? -19.236 1.856 21.113 1.00 79.25 132 SER A CA 1
ATOM 955 C C . SER A 1 132 ? -19.830 0.948 22.190 1.00 79.25 132 SER A C 1
ATOM 957 O O . SER A 1 132 ? -20.991 1.109 22.567 1.00 79.25 132 SER A O 1
ATOM 959 N N . ALA A 1 133 ? -19.036 0.022 22.736 1.00 76.81 133 ALA A N 1
ATOM 960 C CA . ALA A 1 133 ? -19.469 -0.865 23.812 1.00 76.81 133 ALA A CA 1
ATOM 961 C C . ALA A 1 133 ? -19.771 -0.095 25.109 1.00 76.81 133 ALA A C 1
ATOM 963 O O . ALA A 1 133 ? -20.771 -0.365 25.779 1.00 76.81 133 ALA A O 1
ATOM 964 N N . TRP A 1 134 ? -18.936 0.888 25.456 1.00 81.19 134 TRP A N 1
ATOM 965 C CA . TRP A 1 134 ? -19.167 1.781 26.590 1.00 81.19 134 TRP A CA 1
ATOM 966 C C . TRP A 1 134 ? -20.439 2.614 26.401 1.00 81.19 134 TRP A C 1
ATOM 968 O O . TRP A 1 134 ? -21.269 2.684 27.311 1.00 81.19 134 TRP A O 1
ATOM 978 N N . SER A 1 135 ? -20.641 3.176 25.207 1.00 82.00 135 SER A N 1
ATOM 979 C CA . SER A 1 135 ? -21.828 3.960 24.864 1.00 82.00 135 SER A CA 1
ATOM 980 C C . SER A 1 135 ? -23.105 3.124 24.958 1.00 82.00 135 SER A C 1
ATOM 982 O O . SER A 1 135 ? -24.049 3.518 25.642 1.00 82.00 135 SER A O 1
ATOM 984 N N . ALA A 1 136 ? -23.111 1.923 24.370 1.00 79.00 136 ALA A N 1
ATOM 985 C CA . ALA A 1 136 ? -24.250 1.008 24.416 1.00 79.00 136 ALA A CA 1
ATOM 986 C C . ALA A 1 136 ? -24.613 0.582 25.848 1.00 79.00 136 ALA A C 1
ATOM 988 O O . ALA A 1 136 ? -25.789 0.443 26.179 1.00 79.00 136 ALA A O 1
ATOM 989 N N . ARG A 1 137 ? -23.608 0.389 26.709 1.00 82.38 137 ARG A N 1
ATOM 990 C CA . ARG A 1 137 ? -23.799 -0.033 28.102 1.00 82.38 137 ARG A CA 1
ATOM 991 C C . ARG A 1 137 ? -24.268 1.098 29.015 1.00 82.38 137 ARG A C 1
ATOM 993 O O . ARG A 1 137 ? -25.058 0.853 29.920 1.00 82.38 137 ARG A O 1
ATOM 1000 N N . THR A 1 138 ? -23.754 2.309 28.819 1.00 80.88 138 THR A N 1
ATOM 1001 C CA . THR A 1 138 ? -24.019 3.454 29.708 1.00 80.88 138 THR A CA 1
ATOM 1002 C C . THR A 1 138 ? -25.148 4.357 29.208 1.00 80.88 138 THR A C 1
ATOM 1004 O O . THR A 1 138 ? -25.663 5.166 29.976 1.00 80.88 138 THR A O 1
ATOM 1007 N N . GLY A 1 139 ? -25.537 4.241 27.933 1.00 81.50 139 GLY A N 1
ATOM 1008 C CA . GLY A 1 139 ? -26.478 5.147 27.270 1.00 81.50 139 GLY A CA 1
ATOM 1009 C C . GLY A 1 139 ? -25.896 6.535 26.979 1.00 81.50 139 GLY A C 1
ATOM 1010 O O . GLY A 1 139 ? -26.643 7.462 26.672 1.00 81.50 139 GLY A O 1
ATOM 1011 N N . ARG A 1 140 ? -24.575 6.705 27.106 1.00 79.31 140 ARG A N 1
ATOM 1012 C CA . ARG A 1 140 ? -23.877 7.993 26.980 1.00 79.31 140 ARG A CA 1
ATOM 1013 C C . ARG A 1 140 ? -23.206 8.100 25.610 1.00 79.31 140 ARG A C 1
ATOM 1015 O O . ARG A 1 140 ? -22.722 7.086 25.108 1.00 79.31 140 ARG A O 1
ATOM 1022 N N . PRO A 1 141 ? -23.150 9.287 24.986 1.00 75.06 141 PRO A N 1
ATOM 1023 C CA . PRO A 1 141 ? -22.486 9.444 23.698 1.00 75.06 141 PRO A CA 1
ATOM 1024 C C . PRO A 1 141 ? -20.974 9.253 23.848 1.00 75.06 141 PRO A C 1
ATOM 1026 O O . PRO A 1 141 ? -20.372 9.779 24.782 1.00 75.06 141 PRO A O 1
ATOM 1029 N N . ALA A 1 142 ? -20.369 8.522 22.913 1.00 74.00 142 ALA A N 1
ATOM 1030 C CA . ALA A 1 142 ? -18.922 8.397 22.799 1.00 74.00 142 ALA A CA 1
ATOM 1031 C C . ALA A 1 142 ? -18.491 8.864 21.410 1.00 74.00 142 ALA A C 1
ATOM 1033 O O . ALA A 1 142 ? -18.996 8.370 20.403 1.00 74.00 142 ALA A O 1
ATOM 1034 N N . SER A 1 143 ? -17.567 9.821 21.366 1.00 76.00 143 SER A N 1
ATOM 1035 C CA . SER A 1 143 ? -16.947 10.271 20.119 1.00 76.00 143 SER A CA 1
ATOM 1036 C C . SER A 1 143 ? -15.515 9.770 20.070 1.00 76.00 143 SER A C 1
ATOM 1038 O O . SER A 1 143 ? -14.784 9.957 21.044 1.00 76.00 143 SER A O 1
ATOM 1040 N N . VAL A 1 144 ? -15.117 9.164 18.951 1.00 77.00 144 VAL A N 1
ATOM 1041 C CA . VAL A 1 144 ? -13.731 8.742 18.729 1.00 77.00 144 VAL A CA 1
ATOM 1042 C C . VAL A 1 144 ? -13.013 9.737 17.831 1.00 77.00 144 VAL A C 1
ATOM 1044 O O . VAL A 1 144 ? -13.536 10.139 16.794 1.00 77.00 144 VAL A O 1
ATOM 1047 N N . VAL A 1 145 ? -11.815 10.144 18.244 1.00 75.50 145 VAL A N 1
ATOM 1048 C CA . VAL A 1 145 ? -10.973 11.101 17.529 1.00 75.50 145 VAL A CA 1
ATOM 1049 C C . VAL A 1 145 ? -9.592 10.483 17.316 1.00 75.50 145 VAL A C 1
ATOM 1051 O O . VAL A 1 145 ? -8.854 10.284 18.285 1.00 75.50 145 VAL A O 1
ATOM 1054 N N . PRO A 1 146 ? -9.187 10.195 16.070 1.00 75.50 146 PRO A N 1
ATOM 1055 C CA . PRO A 1 146 ? -7.801 9.857 15.805 1.00 75.50 146 PRO A CA 1
ATOM 1056 C C . PRO A 1 146 ? -6.938 11.120 15.862 1.00 75.50 146 PRO A C 1
ATOM 1058 O O . PRO A 1 146 ? -7.214 12.110 15.185 1.00 75.50 146 PRO A O 1
ATOM 1061 N N . LEU A 1 147 ? -5.858 11.079 16.638 1.00 76.00 147 LEU A N 1
ATOM 1062 C CA . LEU A 1 147 ? -4.838 12.124 16.661 1.00 76.00 147 LEU A CA 1
ATOM 1063 C C . LEU A 1 147 ? -3.550 11.591 16.029 1.00 76.00 147 LEU A C 1
ATOM 1065 O O . LEU A 1 147 ? -2.968 10.653 16.575 1.00 76.00 147 LEU A O 1
ATOM 1069 N N . PRO A 1 148 ? -3.081 12.146 14.897 1.00 73.50 148 PRO A N 1
ATOM 1070 C CA . PRO A 1 148 ? -1.843 11.727 14.244 1.00 73.50 148 PRO A CA 1
ATOM 1071 C C . PRO A 1 148 ? -0.623 12.238 15.025 1.00 73.50 148 PRO A C 1
ATOM 1073 O O . PRO A 1 148 ? 0.059 13.146 14.575 1.00 73.50 148 PRO A O 1
ATOM 1076 N N . TRP A 1 149 ? -0.376 11.698 16.221 1.00 72.31 149 TRP A N 1
ATOM 1077 C CA . TRP A 1 149 ? 0.737 12.082 17.092 1.00 72.31 149 TRP A CA 1
ATOM 1078 C C . TRP A 1 149 ? 1.351 10.860 17.779 1.00 72.31 149 TRP A C 1
ATOM 1080 O O . TRP A 1 149 ? 0.637 9.922 18.149 1.00 72.31 149 TRP A O 1
ATOM 1090 N N . SER A 1 150 ? 2.672 10.861 17.957 1.00 68.69 150 SER A N 1
ATOM 1091 C CA . SER A 1 150 ? 3.406 9.827 18.696 1.00 68.69 150 SER A CA 1
ATOM 1092 C C . SER A 1 150 ? 3.965 10.392 20.003 1.00 68.69 150 SER A C 1
ATOM 1094 O O . SER A 1 150 ? 4.449 11.521 20.030 1.00 68.69 150 SER A O 1
ATOM 1096 N N . LEU A 1 151 ? 3.897 9.606 21.082 1.00 62.09 151 LEU A N 1
ATOM 1097 C CA . LEU A 1 151 ? 4.437 9.981 22.397 1.00 62.09 151 LEU A CA 1
ATOM 1098 C C . LEU A 1 151 ? 5.961 10.038 22.404 1.00 62.09 151 LEU A C 1
ATOM 1100 O O . LEU A 1 151 ? 6.553 10.853 23.107 1.00 62.09 151 LEU A O 1
ATOM 1104 N N . ASP A 1 152 ? 6.579 9.181 21.598 1.00 59.16 152 ASP A N 1
ATOM 1105 C CA . ASP A 1 152 ? 8.027 9.011 21.556 1.00 59.16 152 ASP A CA 1
ATOM 1106 C C . ASP A 1 152 ? 8.698 9.979 20.570 1.00 59.16 152 ASP A C 1
ATOM 1108 O O . ASP A 1 152 ? 9.921 10.139 20.571 1.00 59.16 152 ASP A O 1
ATOM 1112 N N . ALA A 1 153 ? 7.901 10.655 19.737 1.00 62.06 153 ALA A N 1
ATOM 1113 C CA . ALA A 1 153 ? 8.394 11.439 18.619 1.00 62.06 153 ALA A CA 1
ATOM 1114 C C . ALA A 1 153 ? 8.530 12.926 18.974 1.00 62.06 153 ALA A C 1
ATOM 1116 O O . ALA A 1 153 ? 7.665 13.531 19.611 1.00 62.06 153 ALA A O 1
ATOM 1117 N N . ARG A 1 154 ? 9.627 13.543 18.523 1.00 66.31 154 ARG A N 1
ATOM 1118 C CA . ARG A 1 154 ? 9.920 14.962 18.770 1.00 66.31 154 ARG A CA 1
ATOM 1119 C C . ARG A 1 154 ? 9.814 15.761 17.472 1.00 66.31 154 ARG A C 1
ATOM 1121 O O . ARG A 1 154 ? 10.744 15.691 16.667 1.00 66.31 154 ARG A O 1
ATOM 1128 N N . PRO A 1 155 ? 8.737 16.540 17.257 1.00 71.50 155 PRO A N 1
ATOM 1129 C CA . PRO A 1 155 ? 8.666 17.423 16.104 1.00 71.50 155 PRO A CA 1
ATOM 1130 C C . PRO A 1 155 ? 9.739 18.501 16.227 1.00 71.50 155 PRO A C 1
ATOM 1132 O O . PRO A 1 155 ? 9.859 19.192 17.238 1.00 71.50 155 PRO A O 1
ATOM 1135 N N . THR A 1 156 ? 10.526 18.652 15.173 1.00 73.75 156 THR A N 1
ATOM 1136 C CA . THR A 1 156 ? 11.566 19.666 15.068 1.00 73.75 156 THR A CA 1
ATOM 1137 C C . THR A 1 156 ? 10.990 21.043 14.724 1.00 73.75 156 THR A C 1
ATOM 1139 O O . THR A 1 156 ? 11.676 22.058 14.877 1.00 73.75 156 THR A O 1
ATOM 1142 N N . LEU A 1 157 ? 9.746 21.100 14.235 1.00 72.31 157 LEU A N 1
ATOM 1143 C CA . LEU A 1 157 ? 9.039 22.340 13.908 1.00 72.31 157 LEU A CA 1
ATOM 1144 C C . LEU A 1 157 ? 8.686 23.195 15.131 1.00 72.31 157 LEU A C 1
ATOM 1146 O O . LEU A 1 157 ? 8.550 24.407 14.980 1.00 72.31 157 LEU A O 1
ATOM 1150 N N . LEU A 1 158 ? 8.549 22.599 16.318 1.00 68.31 158 LEU A N 1
ATOM 1151 C CA . LEU A 1 158 ? 8.294 23.342 17.552 1.00 68.31 158 LEU A CA 1
ATOM 1152 C C . LEU A 1 158 ? 9.619 23.716 18.236 1.00 68.31 158 LEU A C 1
ATOM 1154 O O . LEU A 1 158 ? 10.564 22.921 18.215 1.00 68.31 158 LEU A O 1
ATOM 1158 N N . PRO A 1 159 ? 9.716 24.900 18.869 1.00 56.91 159 PRO A N 1
ATOM 1159 C CA . PRO A 1 159 ? 10.835 25.192 19.756 1.00 56.91 159 PRO A CA 1
ATOM 1160 C C . PRO A 1 159 ? 10.834 24.161 20.890 1.00 56.91 159 PRO A C 1
ATOM 1162 O O . PRO A 1 159 ? 9.766 23.786 21.369 1.00 56.91 159 PRO A O 1
ATOM 1165 N N . ALA A 1 160 ? 12.020 23.681 21.284 1.00 49.94 160 ALA A N 1
ATOM 1166 C CA . ALA A 1 160 ? 12.184 22.584 22.238 1.00 49.94 160 ALA A CA 1
ATOM 1167 C C . ALA A 1 160 ? 11.258 22.753 23.460 1.00 49.94 160 ALA A C 1
ATOM 1169 O O . ALA A 1 160 ? 11.512 23.634 24.288 1.00 49.94 160 ALA A O 1
ATOM 1170 N N . PRO A 1 161 ? 10.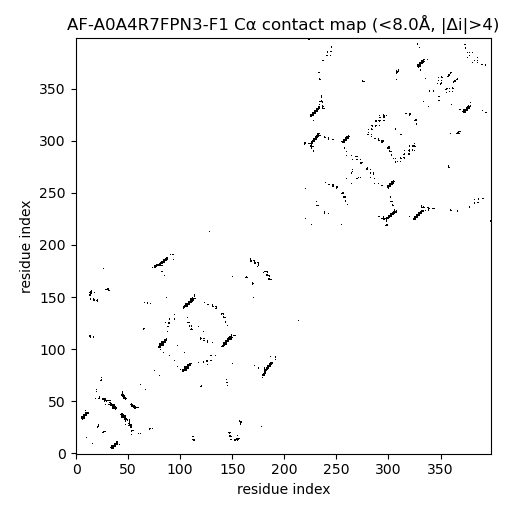206 21.929 23.607 1.00 46.66 161 PRO A N 1
ATOM 1171 C CA . PRO A 1 161 ? 9.341 22.027 24.760 1.00 46.66 161 PRO A CA 1
ATOM 1172 C C . PRO A 1 161 ? 10.025 21.259 25.885 1.00 46.66 161 PRO A C 1
ATOM 1174 O O . PRO A 1 161 ? 10.010 20.030 25.907 1.00 46.66 161 PRO A O 1
ATOM 1177 N N . GLN A 1 162 ? 10.638 21.977 26.829 1.00 44.19 162 GLN A N 1
ATOM 1178 C CA . GLN A 1 162 ? 11.115 21.375 28.081 1.00 44.19 162 GLN A CA 1
ATOM 1179 C C . GLN A 1 162 ? 9.961 20.766 28.907 1.00 44.19 162 GLN A C 1
ATOM 1181 O O . GLN A 1 162 ? 10.218 20.025 29.848 1.00 44.19 162 GLN A O 1
ATOM 1186 N N . GLU A 1 163 ? 8.705 21.012 28.517 1.00 45.19 163 GLU A N 1
ATOM 1187 C CA . GLU A 1 163 ? 7.499 20.567 29.219 1.00 45.19 163 GLU A CA 1
ATOM 1188 C C . GLU A 1 163 ? 6.863 19.290 28.634 1.00 45.19 163 GLU A C 1
ATOM 1190 O O . GLU A 1 163 ? 6.315 18.510 29.398 1.00 45.19 163 GLU A O 1
ATOM 1195 N N . LEU A 1 164 ? 7.006 18.974 27.335 1.00 45.12 164 LEU A N 1
ATOM 1196 C CA . LEU A 1 164 ? 6.435 17.747 26.722 1.00 45.12 164 LEU A CA 1
ATOM 1197 C C . LEU A 1 164 ? 7.284 16.480 26.945 1.00 45.12 164 LEU A C 1
ATOM 1199 O O . LEU A 1 164 ? 6.917 15.393 26.510 1.00 45.12 164 LEU A O 1
ATOM 1203 N N . VAL A 1 165 ? 8.424 16.601 27.629 1.00 41.66 165 VAL A N 1
ATOM 1204 C CA . VAL A 1 165 ? 9.395 15.510 27.853 1.00 41.66 165 VAL A CA 1
ATOM 1205 C C . VAL A 1 165 ? 9.108 14.737 29.162 1.00 41.66 165 VAL A C 1
ATOM 1207 O O . VAL A 1 165 ? 9.927 13.947 29.619 1.00 41.66 165 VAL A O 1
ATOM 1210 N N . GLY A 1 166 ? 7.937 14.938 29.776 1.00 37.97 166 GLY A N 1
ATOM 1211 C CA . GLY A 1 166 ? 7.651 14.524 31.158 1.00 37.97 166 GLY A CA 1
ATOM 1212 C C . GLY A 1 166 ? 6.763 13.292 31.388 1.00 37.97 166 GLY A C 1
ATOM 1213 O O . GLY A 1 166 ? 6.423 13.040 32.538 1.00 37.97 166 GLY A O 1
ATOM 1214 N N . GLY A 1 167 ? 6.373 12.528 30.363 1.00 49.09 167 GLY A N 1
ATOM 1215 C CA . GLY A 1 167 ? 5.433 11.400 30.514 1.00 49.09 167 GLY A CA 1
ATOM 1216 C C . GLY A 1 167 ? 3.962 11.773 30.263 1.00 49.09 167 GLY A C 1
ATOM 1217 O O . GLY A 1 167 ? 3.673 12.860 29.758 1.00 49.09 167 GLY A O 1
ATOM 1218 N N . GLY A 1 168 ? 3.037 10.853 30.576 1.00 52.88 168 GLY A N 1
ATOM 1219 C CA . GLY A 1 168 ? 1.611 10.925 30.205 1.00 52.88 168 GLY A CA 1
ATOM 1220 C C . GLY A 1 168 ? 0.878 12.215 30.610 1.00 52.88 168 GLY A C 1
ATOM 1221 O O . GLY A 1 168 ? 0.013 12.676 29.868 1.00 52.88 168 GLY A O 1
ATOM 1222 N N . ASP A 1 169 ? 1.275 12.856 31.712 1.00 53.81 169 ASP A N 1
ATOM 1223 C CA . ASP A 1 169 ? 0.604 14.047 32.259 1.00 53.81 169 ASP A CA 1
ATOM 1224 C C . ASP A 1 169 ? 0.874 15.336 31.463 1.00 53.81 169 ASP A C 1
ATOM 1226 O O . ASP A 1 169 ? -0.009 16.181 31.306 1.00 53.81 169 ASP A O 1
ATOM 1230 N N . ALA A 1 170 ? 2.080 15.495 30.910 1.00 57.78 170 ALA A N 1
ATOM 1231 C CA . ALA A 1 170 ? 2.421 16.667 30.101 1.00 57.78 170 ALA A CA 1
ATOM 1232 C C . ALA A 1 170 ? 1.683 16.665 28.756 1.00 57.78 170 ALA A C 1
ATOM 1234 O O . ALA A 1 170 ? 1.191 17.695 28.290 1.00 57.78 170 ALA A O 1
ATOM 1235 N N . LEU A 1 171 ? 1.567 15.483 28.148 1.00 59.44 171 LEU A N 1
ATOM 1236 C CA . LEU A 1 171 ? 0.764 15.297 26.950 1.00 59.44 171 LEU A CA 1
ATOM 1237 C C . LEU A 1 171 ? -0.725 15.482 27.253 1.00 59.44 171 LEU A C 1
ATOM 1239 O O . LEU A 1 171 ? -1.414 16.136 26.477 1.00 59.44 171 LEU A O 1
ATOM 1243 N N . ALA A 1 172 ? -1.222 14.932 28.363 1.00 60.16 172 ALA A N 1
ATOM 1244 C CA . ALA A 1 172 ? -2.593 15.158 28.803 1.00 60.16 172 ALA A CA 1
ATOM 1245 C C . ALA A 1 172 ? -2.908 16.659 28.893 1.00 60.16 172 ALA A C 1
ATOM 1247 O O . ALA A 1 172 ? -3.905 17.103 28.330 1.00 60.16 172 ALA A O 1
ATOM 1248 N N . GLY A 1 173 ? -2.029 17.454 29.512 1.00 62.72 173 GLY A N 1
ATOM 1249 C CA . GLY A 1 173 ? -2.177 18.910 29.576 1.00 62.72 173 GLY A CA 1
ATOM 1250 C C . GLY A 1 173 ? -2.227 19.564 28.194 1.00 62.72 173 GLY A C 1
ATOM 1251 O O . GLY A 1 173 ? -3.128 20.353 27.912 1.00 62.72 173 GLY A O 1
ATOM 1252 N N . TRP A 1 174 ? -1.319 19.175 27.297 1.00 68.12 174 TRP A N 1
ATOM 1253 C CA . TRP A 1 174 ? -1.286 19.706 25.936 1.00 68.12 174 TRP A CA 1
ATOM 1254 C C . TRP A 1 174 ? -2.521 19.318 25.109 1.00 68.12 174 TRP A C 1
ATOM 1256 O O . TRP A 1 174 ? -3.091 20.160 24.424 1.00 68.12 174 TRP A O 1
ATOM 1266 N N . ILE A 1 175 ? -2.972 18.062 25.187 1.00 63.03 175 ILE A N 1
ATOM 1267 C CA . ILE A 1 175 ? -4.186 17.580 24.511 1.00 63.03 175 ILE A CA 1
ATOM 1268 C C . ILE A 1 175 ? -5.418 18.286 25.081 1.00 63.03 175 ILE A C 1
ATOM 1270 O O . ILE A 1 175 ? -6.294 18.689 24.316 1.00 63.03 175 ILE A O 1
ATOM 1274 N N . ALA A 1 176 ? -5.477 18.470 26.403 1.00 62.41 176 ALA A N 1
ATOM 1275 C CA . ALA A 1 176 ? -6.562 19.189 27.052 1.00 62.41 176 ALA A CA 1
ATOM 1276 C C . ALA A 1 176 ? -6.658 20.633 26.547 1.00 62.41 176 ALA A C 1
ATOM 1278 O O . ALA A 1 176 ? -7.733 21.077 26.144 1.00 62.41 176 ALA A O 1
ATOM 1279 N N . GLU A 1 177 ? -5.525 21.331 26.461 1.00 65.75 177 GLU A N 1
ATOM 1280 C CA . GLU A 1 177 ? -5.449 22.690 25.925 1.00 65.75 177 GLU A CA 1
ATOM 1281 C C . GLU A 1 177 ? -5.772 22.750 24.422 1.00 65.75 177 GLU A C 1
ATOM 1283 O O . GLU A 1 177 ? -6.587 23.572 23.989 1.00 65.75 177 GLU A O 1
ATOM 1288 N N . ALA A 1 178 ? -5.176 21.862 23.621 1.00 62.12 178 ALA A N 1
ATOM 1289 C CA . ALA A 1 178 ? -5.334 21.828 22.169 1.00 62.12 178 ALA A CA 1
ATOM 1290 C C . ALA A 1 178 ? -6.775 21.512 21.745 1.00 62.12 178 ALA A C 1
ATOM 1292 O O . ALA A 1 178 ? -7.274 22.079 20.769 1.00 62.12 178 ALA A O 1
ATOM 1293 N N . LEU A 1 179 ? -7.456 20.632 22.485 1.00 60.53 179 LEU A N 1
ATOM 1294 C CA . LEU A 1 179 ? -8.838 20.233 22.210 1.00 60.53 179 LEU A CA 1
ATOM 1295 C C . LEU A 1 179 ? -9.872 21.065 22.980 1.00 60.53 179 LEU A C 1
ATOM 1297 O O . LEU A 1 179 ? -11.042 21.070 22.601 1.00 60.53 179 LEU A O 1
ATOM 1301 N N . GLY A 1 180 ? -9.459 21.805 24.011 1.00 59.50 180 GLY A N 1
ATOM 1302 C CA . GLY A 1 180 ? -10.345 22.612 24.849 1.00 59.50 180 GLY A CA 1
ATOM 1303 C C . GLY A 1 180 ? -11.225 21.804 25.805 1.00 59.50 180 GLY A C 1
ATOM 1304 O O . GLY A 1 180 ? -12.298 22.288 26.168 1.00 59.50 180 GLY A O 1
ATOM 1305 N N . VAL A 1 181 ? -10.787 20.599 26.183 1.00 60.41 181 VAL A N 1
ATOM 1306 C CA . VAL A 1 181 ? -11.468 19.728 27.156 1.00 60.41 181 VAL A CA 1
ATOM 1307 C C . VAL A 1 181 ? -11.017 20.053 28.583 1.00 60.41 181 VAL A C 1
ATOM 1309 O O . VAL A 1 181 ? -9.930 20.585 28.793 1.00 60.41 181 VAL A O 1
ATOM 1312 N N . GLU A 1 182 ? -11.850 19.743 29.577 1.00 62.28 182 GLU A N 1
ATOM 1313 C CA . GLU A 1 182 ? -11.586 20.088 30.983 1.00 62.28 182 GLU A CA 1
ATOM 1314 C C . GLU A 1 182 ? -10.429 19.273 31.569 1.00 62.28 182 GLU A C 1
ATOM 1316 O O . GLU A 1 182 ? -9.606 19.789 32.322 1.00 62.28 182 GLU A O 1
ATOM 1321 N N . THR A 1 183 ? -10.359 17.996 31.199 1.00 63.53 183 THR A N 1
ATOM 1322 C CA . THR A 1 183 ? -9.292 17.073 31.590 1.00 63.53 183 THR A CA 1
ATOM 1323 C C . THR A 1 183 ? -9.028 16.090 30.458 1.00 63.53 183 THR A C 1
ATOM 1325 O O . THR A 1 183 ? -9.954 15.654 29.775 1.00 63.53 183 THR A O 1
ATOM 1328 N N . ALA A 1 184 ? -7.766 15.718 30.264 1.00 59.91 184 ALA A N 1
ATOM 1329 C CA . ALA A 1 184 ? -7.392 14.573 29.447 1.00 59.91 184 ALA A CA 1
ATOM 1330 C C . ALA A 1 184 ? -6.614 13.586 30.318 1.00 59.91 184 ALA A C 1
ATOM 1332 O O . ALA A 1 184 ? -5.878 13.993 31.212 1.00 59.91 184 ALA A O 1
ATOM 1333 N N . LEU A 1 185 ? -6.787 12.295 30.063 1.00 62.44 185 LEU A N 1
ATOM 1334 C CA . LEU A 1 185 ? -6.081 11.224 30.751 1.00 62.44 185 LEU A CA 1
ATOM 1335 C C . LEU A 1 185 ? -5.433 10.321 29.707 1.00 62.44 185 LEU A C 1
ATOM 1337 O O . LEU A 1 185 ? -6.135 9.746 28.877 1.00 62.44 185 LEU A O 1
ATOM 1341 N N . VAL A 1 186 ? -4.107 10.197 29.747 1.00 63.22 186 VAL A N 1
ATOM 1342 C CA . VAL A 1 186 ? -3.358 9.293 28.866 1.00 63.22 186 VAL A CA 1
ATOM 1343 C C . VAL A 1 186 ? -3.270 7.922 29.515 1.00 63.22 186 VAL A C 1
ATOM 1345 O O . VAL A 1 186 ? -2.719 7.767 30.598 1.00 63.22 186 VAL A O 1
ATOM 1348 N N . LEU A 1 187 ? -3.854 6.934 28.850 1.00 63.94 187 LEU A N 1
ATOM 1349 C CA . LEU A 1 187 ? -3.986 5.560 29.299 1.00 63.94 187 LEU A CA 1
ATOM 1350 C C . LEU A 1 187 ? -2.940 4.704 28.578 1.00 63.94 187 LEU A C 1
ATOM 1352 O O . LEU A 1 187 ? -3.192 4.253 27.462 1.00 63.94 187 LEU A O 1
ATOM 1356 N N . GLY A 1 188 ? -1.786 4.507 29.232 1.00 57.66 188 GLY A N 1
ATOM 1357 C CA . GLY A 1 188 ? -0.625 3.799 28.678 1.00 57.66 188 GLY A CA 1
ATOM 1358 C C . GLY A 1 188 ? -0.287 2.426 29.266 1.00 57.66 188 GLY A C 1
ATOM 1359 O O . GLY A 1 188 ? -0.821 2.011 30.298 1.00 57.66 188 GLY A O 1
ATOM 1360 N N . GLU A 1 189 ? 0.644 1.723 28.606 1.00 49.56 189 GLU A N 1
ATOM 1361 C CA . GLU A 1 189 ? 1.112 0.353 28.917 1.00 49.56 189 GLU A CA 1
ATOM 1362 C C . GLU A 1 189 ? 1.544 0.146 30.388 1.00 49.56 189 GLU A C 1
ATOM 1364 O O . GLU A 1 189 ? 1.367 -0.943 30.949 1.00 49.56 189 GLU A O 1
ATOM 1369 N N . THR A 1 190 ? 2.105 1.179 31.027 1.00 44.56 190 THR A N 1
ATOM 1370 C CA . THR A 1 190 ? 2.711 1.115 32.371 1.00 44.56 190 THR A CA 1
ATOM 1371 C C . THR A 1 190 ? 1.718 0.958 33.526 1.00 44.56 190 THR A C 1
ATOM 1373 O O . THR A 1 190 ? 2.127 0.510 34.606 1.00 44.56 190 THR A O 1
ATOM 1376 N N . ASP A 1 191 ? 0.435 1.255 33.305 1.00 47.22 191 ASP A N 1
ATOM 1377 C CA . ASP A 1 191 ? -0.605 1.116 34.332 1.00 47.22 191 ASP A CA 1
ATOM 1378 C C . ASP A 1 191 ? -1.359 -0.222 34.230 1.00 47.22 191 ASP A C 1
ATOM 1380 O O . ASP A 1 191 ? -1.701 -0.813 35.254 1.00 47.22 191 ASP A O 1
ATOM 1384 N N . GLY A 1 192 ? -1.522 -0.781 33.024 1.00 36.75 192 GLY A N 1
ATOM 1385 C CA . GLY A 1 192 ? -2.211 -2.065 32.806 1.00 36.75 192 GLY A CA 1
ATOM 1386 C C . GLY A 1 192 ? -1.361 -3.308 33.113 1.00 36.75 192 GLY A C 1
ATOM 1387 O O . GLY A 1 192 ? -1.840 -4.278 33.705 1.00 36.75 192 GLY A O 1
ATOM 1388 N N . HIS A 1 193 ? -0.065 -3.285 32.787 1.00 35.41 193 HIS A N 1
ATOM 1389 C CA . HIS A 1 193 ? 0.816 -4.454 32.949 1.00 35.41 193 HIS A CA 1
ATOM 1390 C C . HIS A 1 193 ? 1.082 -4.848 34.412 1.00 35.41 193 HIS A C 1
ATOM 1392 O O . HIS A 1 193 ? 1.403 -6.005 34.695 1.00 35.41 193 HIS A O 1
ATOM 1398 N N . ARG A 1 194 ? 0.942 -3.910 35.361 1.00 37.94 194 ARG A N 1
ATOM 1399 C CA . ARG A 1 194 ? 1.121 -4.184 36.798 1.00 37.94 194 ARG A CA 1
ATOM 1400 C C . ARG A 1 194 ? -0.079 -4.917 37.411 1.00 37.94 194 ARG A C 1
ATOM 1402 O O . ARG A 1 194 ? 0.112 -5.666 38.363 1.00 37.94 194 ARG A O 1
ATOM 1409 N N . ALA A 1 195 ? -1.276 -4.739 36.846 1.00 37.97 195 ALA A N 1
ATOM 1410 C CA . ALA A 1 195 ? -2.508 -5.398 37.282 1.00 37.97 195 ALA A CA 1
ATOM 1411 C C . ALA A 1 195 ? -2.688 -6.802 36.663 1.00 37.97 195 ALA A C 1
ATOM 1413 O O . ALA A 1 195 ? -3.228 -7.702 37.304 1.00 37.97 195 ALA A O 1
ATOM 1414 N N . LEU A 1 196 ? -2.174 -7.022 35.447 1.00 35.06 196 LEU A N 1
ATOM 1415 C CA . LEU A 1 196 ? -2.411 -8.241 34.658 1.00 35.06 196 LEU A CA 1
ATOM 1416 C C . LEU A 1 196 ? -1.639 -9.495 35.099 1.00 35.06 196 LEU A C 1
ATOM 1418 O O . LEU A 1 196 ? -2.061 -10.602 34.774 1.00 35.06 196 LEU A O 1
ATOM 1422 N N . ARG A 1 197 ? -0.566 -9.383 35.895 1.00 37.62 197 ARG A N 1
ATOM 1423 C CA . ARG A 1 197 ? 0.184 -10.567 36.381 1.00 37.62 197 ARG A CA 1
ATOM 1424 C C . ARG A 1 197 ? -0.589 -11.460 37.368 1.00 37.62 197 ARG A C 1
ATOM 1426 O O . ARG A 1 197 ? -0.039 -12.458 37.823 1.00 37.62 197 ARG A O 1
ATOM 1433 N N . GLY A 1 198 ? -1.826 -11.111 37.725 1.00 42.97 198 GLY A N 1
ATOM 1434 C CA . GLY A 1 198 ? -2.626 -11.846 38.707 1.00 42.97 198 GLY A CA 1
ATOM 1435 C C . GLY A 1 198 ? -3.738 -12.752 38.165 1.00 42.97 198 GLY A C 1
ATOM 1436 O O . GLY A 1 198 ? -4.349 -13.435 38.980 1.00 42.97 198 GLY A O 1
ATOM 1437 N N . LEU A 1 199 ? -4.072 -12.745 36.864 1.00 41.12 199 LEU A N 1
ATOM 1438 C CA . LEU A 1 199 ? -5.387 -13.249 36.401 1.00 41.12 199 LEU A CA 1
ATOM 1439 C C . LEU A 1 199 ? -5.385 -13.975 35.033 1.00 41.12 199 LEU A C 1
ATOM 1441 O O . LEU A 1 199 ? -6.332 -13.846 34.259 1.00 41.12 199 LEU A O 1
ATOM 1445 N N . GLU A 1 200 ? -4.352 -14.754 34.703 1.00 40.72 200 GLU A N 1
ATOM 1446 C CA . GLU A 1 200 ? -4.197 -15.352 33.359 1.00 40.72 200 GLU A CA 1
ATOM 1447 C C . GLU A 1 200 ? -5.187 -16.477 32.956 1.00 40.72 200 GLU A C 1
ATOM 1449 O O . GLU A 1 200 ? -5.120 -16.930 31.817 1.00 40.72 200 GLU A O 1
ATOM 1454 N N . GLU A 1 201 ? -6.156 -16.906 33.776 1.00 38.66 201 GLU A N 1
ATOM 1455 C CA . GLU A 1 201 ? -7.000 -18.074 33.420 1.00 38.66 201 GLU A CA 1
ATOM 1456 C C . GLU A 1 201 ? -8.463 -17.766 33.012 1.00 38.66 201 GLU A C 1
ATOM 1458 O O . GLU A 1 201 ? -9.018 -18.482 32.176 1.00 38.66 201 GLU A O 1
ATOM 1463 N N . ASP A 1 202 ? -9.080 -16.660 33.448 1.00 38.84 202 ASP A N 1
ATOM 1464 C CA . ASP A 1 202 ? -10.515 -16.395 33.178 1.00 38.84 202 ASP A CA 1
ATOM 1465 C C . ASP A 1 202 ? -10.801 -15.564 31.903 1.00 38.84 202 ASP A C 1
ATOM 1467 O O . ASP A 1 202 ? -11.926 -15.536 31.379 1.00 38.84 202 ASP A O 1
ATOM 1471 N N . ALA A 1 203 ? -9.783 -14.907 31.336 1.00 37.34 203 ALA A N 1
ATOM 1472 C CA . ALA A 1 203 ? -9.931 -14.031 30.166 1.00 37.34 203 ALA A CA 1
ATOM 1473 C C . ALA A 1 203 ? -10.272 -14.799 28.871 1.00 37.34 203 ALA A C 1
ATOM 1475 O O . ALA A 1 203 ? -11.024 -14.304 28.024 1.00 37.34 203 ALA A O 1
ATOM 1476 N N . ALA A 1 204 ? -9.798 -16.042 28.739 1.00 32.53 204 ALA A N 1
ATOM 1477 C CA . ALA A 1 204 ? -10.048 -16.885 27.569 1.00 32.53 204 ALA A CA 1
ATOM 1478 C C . ALA A 1 204 ? -11.515 -17.351 27.460 1.00 32.53 204 ALA A C 1
ATOM 1480 O O . ALA A 1 204 ? -12.016 -17.584 26.355 1.00 32.53 204 ALA A O 1
ATOM 1481 N N . HIS A 1 205 ? -12.223 -17.464 28.591 1.00 33.44 205 HIS A N 1
ATOM 1482 C CA . HIS A 1 205 ? -13.627 -17.880 28.622 1.00 33.44 205 HIS A CA 1
ATOM 1483 C C . HIS A 1 205 ? -14.568 -16.727 28.243 1.00 33.44 205 HIS A C 1
ATOM 1485 O O . HIS A 1 205 ? -15.491 -16.900 27.446 1.00 33.44 205 HIS A O 1
ATOM 1491 N N . THR A 1 206 ? -14.276 -15.520 28.732 1.00 33.38 206 THR A N 1
ATOM 1492 C CA . THR A 1 206 ? -15.090 -14.320 28.475 1.00 33.38 206 THR A CA 1
ATOM 1493 C C . THR A 1 206 ? -14.919 -13.799 27.040 1.00 33.38 206 THR A C 1
ATOM 1495 O O . THR A 1 206 ? -15.896 -13.385 26.414 1.00 33.38 206 THR A O 1
ATOM 1498 N N . ALA A 1 207 ? -13.714 -13.904 26.463 1.00 31.95 207 ALA A N 1
ATOM 1499 C CA . ALA A 1 207 ? -13.438 -13.514 25.075 1.00 31.95 207 ALA A CA 1
ATOM 1500 C C . ALA A 1 207 ? -14.220 -14.344 24.034 1.00 31.95 207 ALA A C 1
ATOM 1502 O O . ALA A 1 207 ? -14.567 -13.838 22.968 1.00 31.95 207 ALA A O 1
ATOM 1503 N N . ARG A 1 208 ? -14.552 -15.605 24.347 1.00 32.69 208 ARG A N 1
ATOM 1504 C CA . ARG A 1 208 ? -15.367 -16.475 23.478 1.00 32.69 208 ARG A CA 1
ATOM 1505 C C . ARG A 1 208 ? -16.863 -16.162 23.516 1.00 32.69 208 ARG A C 1
ATOM 1507 O O . ARG A 1 208 ? -17.552 -16.464 22.549 1.00 32.69 208 ARG A O 1
ATOM 1514 N N . ALA A 1 209 ? -17.364 -15.566 24.597 1.00 34.50 209 ALA A N 1
ATOM 1515 C CA . ALA A 1 209 ? -18.791 -15.286 24.770 1.00 34.50 209 ALA A CA 1
ATOM 1516 C C . ALA A 1 209 ? -19.247 -13.963 24.121 1.00 34.50 209 ALA A C 1
ATOM 1518 O O . ALA A 1 209 ? -20.439 -13.779 23.892 1.00 34.50 209 ALA A O 1
ATOM 1519 N N . LEU A 1 210 ? -18.316 -13.048 23.821 1.00 32.47 210 LEU A N 1
ATOM 1520 C CA . LEU A 1 210 ? -18.620 -11.667 23.413 1.00 32.47 210 LEU A CA 1
ATOM 1521 C C . LEU A 1 210 ? -18.287 -11.333 21.949 1.00 32.47 210 LEU A C 1
ATOM 1523 O O . LEU A 1 210 ? -18.498 -10.199 21.526 1.00 32.47 210 LEU A O 1
ATOM 1527 N N . LEU A 1 211 ? -17.800 -12.291 21.156 1.00 31.09 211 LEU A N 1
ATOM 1528 C CA . LEU A 1 211 ? -17.492 -12.071 19.739 1.00 31.09 211 LEU A CA 1
ATOM 1529 C C . LEU A 1 211 ? -18.574 -12.647 18.815 1.00 31.09 211 LEU A C 1
ATOM 1531 O O . LEU A 1 211 ? -18.420 -13.741 18.273 1.00 31.09 211 LEU A O 1
ATOM 1535 N N . PRO A 1 212 ? -19.642 -11.874 18.570 1.00 36.19 212 PRO A N 1
ATOM 1536 C CA . PRO A 1 212 ? -20.201 -11.824 17.227 1.00 36.19 212 PRO A CA 1
ATOM 1537 C C . PRO A 1 212 ? -20.510 -10.370 16.826 1.00 36.19 212 PRO A C 1
ATOM 1539 O O . PRO A 1 212 ? -21.561 -9.857 17.190 1.00 36.19 212 PRO A O 1
ATOM 1542 N N . ALA A 1 213 ? -19.578 -9.712 16.111 1.00 35.12 213 ALA A N 1
ATOM 1543 C CA . ALA A 1 213 ? -19.828 -8.726 15.029 1.00 35.12 213 ALA A CA 1
ATOM 1544 C C . ALA A 1 213 ? -18.665 -7.742 14.766 1.00 35.12 213 ALA A C 1
ATOM 1546 O O . ALA A 1 213 ? -18.558 -7.257 13.646 1.00 35.12 213 ALA A O 1
ATOM 1547 N N . ALA A 1 214 ? -17.801 -7.432 15.741 1.00 34.62 214 ALA A N 1
ATOM 1548 C CA . ALA A 1 214 ? -16.907 -6.260 15.632 1.00 34.62 214 ALA A CA 1
ATOM 1549 C C . ALA A 1 214 ? -15.407 -6.559 15.463 1.00 34.62 214 ALA A C 1
ATOM 1551 O O . ALA A 1 214 ? -14.631 -5.655 15.176 1.00 34.62 214 ALA A O 1
ATOM 1552 N N . VAL A 1 215 ? -14.983 -7.817 15.575 1.00 32.25 215 VAL A N 1
ATOM 1553 C CA . VAL A 1 215 ? -13.666 -8.224 15.080 1.00 32.25 215 VAL A CA 1
ATOM 1554 C C . VAL A 1 215 ? -13.917 -8.791 13.695 1.00 32.25 215 VAL A C 1
ATOM 1556 O O . VAL A 1 215 ? -14.371 -9.927 13.577 1.00 32.25 215 VAL A O 1
ATOM 1559 N N . GLN A 1 216 ? -13.644 -8.017 12.638 1.00 37.62 216 GLN A N 1
ATOM 1560 C CA . GLN A 1 216 ? -13.185 -8.672 11.417 1.00 37.62 216 GLN A CA 1
ATOM 1561 C C . GLN A 1 216 ? -11.892 -9.353 11.863 1.00 37.62 216 GLN A C 1
ATOM 1563 O O . GLN A 1 216 ? -10.958 -8.651 12.267 1.00 37.62 216 GLN A O 1
ATOM 1568 N N . PRO A 1 217 ? -11.821 -10.696 11.886 1.00 32.44 217 PRO A N 1
ATOM 1569 C CA . PRO A 1 217 ? -10.537 -11.352 12.039 1.00 32.44 217 PRO A CA 1
ATOM 1570 C C . PRO A 1 217 ? -9.606 -10.718 11.007 1.00 32.44 217 PRO A C 1
ATOM 1572 O O . PRO A 1 217 ? -10.079 -10.230 9.975 1.00 32.44 217 PRO A O 1
ATOM 1575 N N . PHE A 1 218 ? -8.293 -10.790 11.212 1.00 37.03 218 PHE A N 1
ATOM 1576 C CA . PHE A 1 218 ? -7.435 -10.905 10.044 1.00 37.03 218 PHE A CA 1
ATOM 1577 C C . PHE A 1 218 ? -8.058 -12.035 9.227 1.00 37.03 218 PHE A C 1
ATOM 1579 O O . PHE A 1 218 ? -7.967 -13.206 9.616 1.00 37.03 218 PHE A O 1
ATOM 1586 N N . ARG A 1 219 ? -8.844 -11.692 8.198 1.00 38.34 219 ARG A N 1
ATOM 1587 C CA . ARG A 1 219 ? -9.369 -12.689 7.301 1.00 38.34 219 ARG A CA 1
ATOM 1588 C C . ARG A 1 219 ? -8.064 -13.221 6.740 1.00 38.34 219 ARG A C 1
ATOM 1590 O O . ARG A 1 219 ? -7.416 -12.560 5.936 1.00 38.34 219 ARG A O 1
ATOM 1597 N N . ARG A 1 220 ? -7.687 -14.448 7.135 1.00 39.50 220 ARG A N 1
ATOM 1598 C CA . ARG A 1 220 ? -7.255 -15.374 6.092 1.00 39.50 220 ARG A CA 1
ATOM 1599 C C . ARG A 1 220 ? -8.249 -15.081 4.989 1.00 39.50 220 ARG A C 1
ATOM 1601 O O . ARG A 1 220 ? -9.452 -15.196 5.271 1.00 39.50 220 ARG A O 1
ATOM 1608 N N . GLY A 1 221 ? -7.773 -14.564 3.850 1.00 38.66 221 GLY A N 1
ATOM 1609 C CA . GLY A 1 221 ? -8.626 -14.424 2.680 1.00 38.66 221 GLY A CA 1
ATOM 1610 C C . GLY A 1 221 ? -9.514 -15.659 2.657 1.00 38.66 221 GLY A C 1
ATOM 1611 O O . GLY A 1 221 ? -9.061 -16.735 3.085 1.00 38.66 221 GLY A O 1
ATOM 1612 N N . ALA A 1 222 ? -10.798 -15.478 2.338 1.00 40.47 222 ALA A N 1
ATOM 1613 C CA . ALA A 1 222 ? -11.735 -16.592 2.208 1.00 40.47 222 ALA A CA 1
ATOM 1614 C C . ALA A 1 222 ? -11.015 -17.813 1.591 1.00 40.47 222 ALA A C 1
ATOM 1616 O O . ALA A 1 222 ? -10.042 -17.590 0.883 1.00 40.47 222 ALA A O 1
ATOM 1617 N N . PRO A 1 223 ? -11.445 -19.069 1.813 1.00 43.41 223 PRO A N 1
ATOM 1618 C CA . PRO A 1 223 ? -10.722 -20.293 1.407 1.00 43.41 223 PRO A CA 1
ATOM 1619 C C . PRO A 1 223 ? -10.236 -20.366 -0.061 1.00 43.41 223 PRO A C 1
ATOM 1621 O O . PRO A 1 223 ? -9.589 -21.333 -0.455 1.00 43.41 223 PRO A O 1
ATOM 1624 N N . ASP A 1 224 ? -10.562 -19.363 -0.859 1.00 56.41 224 ASP A N 1
ATOM 1625 C CA . ASP A 1 224 ? -9.974 -18.957 -2.114 1.00 56.41 224 ASP A CA 1
ATOM 1626 C C . ASP A 1 224 ? -8.455 -18.706 -2.042 1.00 56.41 224 ASP A C 1
ATOM 1628 O O . ASP A 1 224 ? -7.858 -18.167 -1.109 1.00 56.41 224 ASP A O 1
ATOM 1632 N N . ARG A 1 225 ? -7.814 -19.142 -3.116 1.00 75.31 225 ARG A N 1
ATOM 1633 C CA . ARG A 1 225 ? -6.377 -19.096 -3.381 1.00 75.31 225 ARG A CA 1
ATOM 1634 C C . ARG A 1 225 ? -5.853 -17.657 -3.254 1.00 75.31 225 ARG A C 1
ATOM 1636 O O . ARG A 1 225 ? -6.404 -16.764 -3.894 1.00 75.31 225 ARG A O 1
ATOM 1643 N N . GLY A 1 226 ? -4.772 -17.431 -2.494 1.00 88.69 226 GLY A N 1
ATOM 1644 C CA . GLY A 1 226 ? -4.144 -16.102 -2.394 1.00 88.69 226 GLY A CA 1
ATOM 1645 C C . GLY A 1 226 ? -3.766 -15.542 -3.769 1.00 88.69 226 GLY A C 1
ATOM 1646 O O . GLY A 1 226 ? -3.526 -16.305 -4.702 1.00 88.69 226 GLY A O 1
ATOM 1647 N N . LEU A 1 227 ? -3.735 -14.222 -3.925 1.00 93.75 227 LEU A N 1
ATOM 1648 C CA . LEU A 1 227 ? -3.716 -13.563 -5.235 1.00 93.75 227 LEU A CA 1
ATOM 1649 C C . LEU A 1 227 ? -2.407 -12.809 -5.477 1.00 93.75 227 LEU A C 1
ATOM 1651 O O . LEU A 1 227 ? -1.927 -12.081 -4.613 1.00 93.75 227 LEU A O 1
ATOM 1655 N N . VAL A 1 228 ? -1.872 -12.904 -6.693 1.00 97.50 228 VAL A N 1
ATOM 1656 C CA . VAL A 1 228 ? -0.816 -12.017 -7.187 1.00 97.50 228 VAL A CA 1
ATOM 1657 C C . VAL A 1 228 ? -1.262 -11.337 -8.471 1.00 97.50 228 VAL A C 1
ATOM 1659 O O . VAL A 1 228 ? -1.581 -12.001 -9.454 1.00 97.50 228 VAL A O 1
ATOM 1662 N N . VAL A 1 229 ? -1.221 -10.007 -8.477 1.00 98.25 229 VAL A N 1
ATOM 1663 C CA . VAL A 1 229 ? -1.397 -9.180 -9.673 1.00 98.25 229 VAL A CA 1
ATOM 1664 C C . VAL A 1 229 ? -0.032 -8.645 -10.092 1.00 98.25 229 VAL A C 1
ATOM 1666 O O . VAL A 1 229 ? 0.578 -7.862 -9.364 1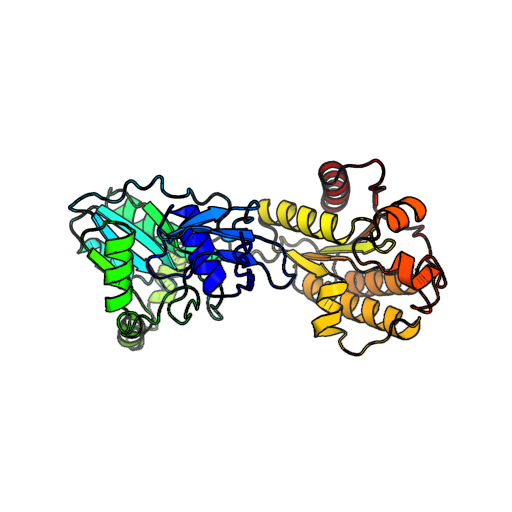.00 98.25 229 VAL A O 1
ATOM 1669 N N . LEU A 1 230 ? 0.459 -9.045 -11.263 1.00 98.56 230 LEU A N 1
ATOM 1670 C CA . LEU A 1 230 ? 1.675 -8.492 -11.857 1.00 98.56 230 LEU A CA 1
ATOM 1671 C C . LEU A 1 230 ? 1.310 -7.431 -12.896 1.00 98.56 230 LEU A C 1
ATOM 1673 O O . LEU A 1 230 ? 0.822 -7.766 -13.970 1.00 98.56 230 LEU A O 1
ATOM 1677 N N . LEU A 1 231 ? 1.627 -6.167 -12.625 1.00 98.62 231 LEU A N 1
ATOM 1678 C CA . LEU A 1 231 ? 1.617 -5.107 -13.628 1.00 98.62 231 LEU A CA 1
ATOM 1679 C C . LEU A 1 231 ? 2.984 -5.055 -14.315 1.00 98.62 231 LEU A C 1
ATOM 1681 O O . LEU A 1 231 ? 3.985 -4.721 -13.683 1.00 98.62 231 LEU A O 1
ATOM 1685 N N . SER A 1 232 ? 3.027 -5.345 -15.615 1.00 98.12 232 SER A N 1
ATOM 1686 C CA . SER A 1 232 ? 4.225 -5.246 -16.458 1.00 98.12 232 SER A CA 1
ATOM 1687 C C . SER A 1 232 ? 4.032 -4.191 -17.544 1.00 98.12 232 SER A C 1
ATOM 1689 O O . SER A 1 232 ? 2.943 -4.023 -18.081 1.00 98.12 232 SER A O 1
ATOM 1691 N N . GLY A 1 233 ? 5.093 -3.453 -17.867 1.00 97.19 233 GLY A N 1
ATOM 1692 C CA . GLY A 1 233 ? 5.042 -2.356 -18.831 1.00 97.19 233 GLY A CA 1
ATOM 1693 C C . GLY A 1 233 ? 6.262 -1.447 -18.735 1.00 97.19 233 GLY A C 1
ATOM 1694 O O . GLY A 1 233 ? 7.011 -1.483 -17.751 1.00 97.19 233 GLY A O 1
ATOM 1695 N N . LEU A 1 234 ? 6.440 -0.589 -19.737 1.00 96.31 234 LEU A N 1
ATOM 1696 C CA . LEU A 1 234 ? 7.567 0.34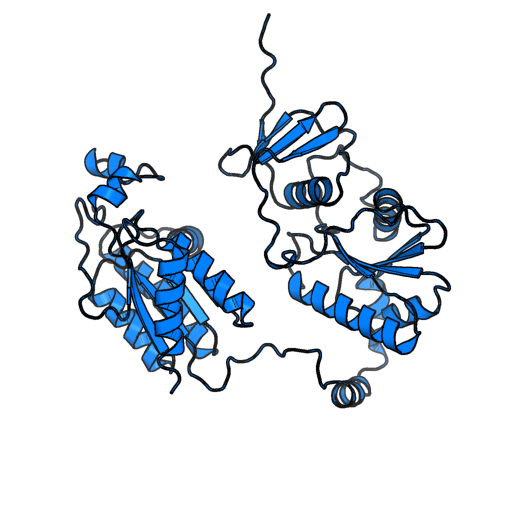5 -19.844 1.00 96.31 234 LEU A CA 1
ATOM 1697 C C . LEU A 1 234 ? 7.685 1.303 -18.644 1.00 96.31 234 LEU A C 1
ATOM 1699 O O . LEU A 1 234 ? 6.728 1.539 -17.904 1.00 96.31 234 LEU A O 1
ATOM 1703 N N . SER A 1 235 ? 8.871 1.874 -18.416 1.00 93.69 235 SER A N 1
ATOM 1704 C CA . SER A 1 235 ? 9.017 2.961 -17.434 1.00 93.69 235 SER A CA 1
ATOM 1705 C C . SER A 1 235 ? 8.070 4.116 -17.791 1.00 93.69 235 SER A C 1
ATOM 1707 O O . SER A 1 235 ? 7.855 4.396 -18.960 1.00 93.69 235 SER A O 1
ATOM 1709 N N . GLY A 1 236 ? 7.433 4.760 -16.811 1.00 92.75 236 GLY A N 1
ATOM 1710 C CA . GLY A 1 236 ? 6.464 5.835 -17.093 1.00 92.75 236 GLY A CA 1
ATOM 1711 C C . GLY A 1 236 ? 5.108 5.385 -17.669 1.00 92.75 236 GLY A C 1
ATOM 1712 O O . GLY A 1 236 ? 4.239 6.231 -17.884 1.00 92.75 236 GLY A O 1
ATOM 1713 N N . SER A 1 237 ? 4.871 4.077 -17.839 1.00 95.81 237 SER A N 1
ATOM 1714 C CA . SER A 1 237 ? 3.612 3.564 -18.400 1.00 95.81 237 SER A CA 1
ATOM 1715 C C . SER A 1 237 ? 2.396 3.682 -17.477 1.00 95.81 237 SER A C 1
ATOM 1717 O O . SER A 1 237 ? 1.292 3.461 -17.948 1.00 95.81 237 SER A O 1
ATOM 1719 N N . GLY A 1 238 ? 2.573 4.020 -16.192 1.00 95.06 238 GLY A N 1
ATOM 1720 C CA . GLY A 1 238 ? 1.478 4.177 -15.219 1.00 95.06 238 GLY A CA 1
ATOM 1721 C C . GLY A 1 238 ? 1.317 3.041 -14.196 1.00 95.06 238 GLY A C 1
ATOM 1722 O O . GLY A 1 238 ? 0.444 3.134 -13.340 1.00 95.06 238 GLY A O 1
ATOM 1723 N N . LYS A 1 239 ? 2.175 2.007 -14.219 1.00 97.19 239 LYS A N 1
ATOM 1724 C CA . LYS A 1 239 ? 2.099 0.838 -13.309 1.00 97.19 239 LYS A CA 1
ATOM 1725 C C . LYS A 1 239 ? 1.933 1.196 -11.829 1.00 97.19 239 LYS A C 1
ATOM 1727 O O . LYS A 1 239 ? 0.983 0.738 -11.216 1.00 97.19 239 LYS A O 1
ATOM 1732 N N . SER A 1 240 ? 2.820 2.018 -11.264 1.00 94.50 240 SER A N 1
ATOM 1733 C CA . SER A 1 240 ? 2.783 2.379 -9.836 1.00 94.50 240 SER A CA 1
ATOM 1734 C C . SER A 1 240 ? 1.498 3.119 -9.454 1.00 94.50 240 SER A C 1
ATOM 1736 O O . SER A 1 240 ? 0.972 2.926 -8.363 1.00 94.50 240 SER A O 1
ATOM 1738 N N . THR A 1 241 ? 0.963 3.940 -10.364 1.00 94.75 241 THR A N 1
ATOM 1739 C CA . THR A 1 241 ? -0.307 4.650 -10.164 1.00 94.75 241 THR A CA 1
ATOM 1740 C C . THR A 1 241 ? -1.475 3.670 -10.123 1.00 94.75 241 THR A C 1
ATOM 1742 O O . THR A 1 241 ? -2.255 3.703 -9.176 1.00 94.75 241 THR A O 1
ATOM 1745 N N . ILE A 1 242 ? -1.558 2.758 -11.100 1.00 96.81 242 ILE A N 1
ATOM 1746 C CA . ILE A 1 242 ? -2.601 1.723 -11.135 1.00 96.81 242 ILE A CA 1
ATOM 1747 C C . ILE A 1 242 ? -2.466 0.793 -9.923 1.00 96.81 242 ILE A C 1
ATOM 1749 O O . ILE A 1 242 ? -3.466 0.482 -9.294 1.00 96.81 242 ILE A O 1
ATOM 1753 N N . ALA A 1 243 ? -1.247 0.395 -9.549 1.00 96.50 243 ALA A N 1
ATOM 1754 C CA . ALA A 1 243 ? -0.999 -0.494 -8.417 1.00 96.50 243 ALA A CA 1
ATOM 1755 C C . ALA A 1 243 ? -1.506 0.093 -7.092 1.00 96.50 243 ALA A C 1
ATOM 1757 O O . ALA A 1 243 ? -2.207 -0.594 -6.355 1.00 96.50 243 ALA A O 1
ATOM 1758 N N . ARG A 1 244 ? -1.205 1.370 -6.810 1.00 92.94 244 ARG A N 1
ATOM 1759 C CA . ARG A 1 244 ? -1.682 2.056 -5.595 1.00 92.94 244 ARG A CA 1
ATOM 1760 C C . ARG A 1 244 ? -3.195 2.271 -5.606 1.00 92.94 244 ARG A C 1
ATOM 1762 O O . ARG A 1 244 ? -3.834 2.101 -4.575 1.00 92.94 244 ARG A O 1
ATOM 1769 N N . ALA A 1 245 ? -3.768 2.633 -6.754 1.00 92.81 245 ALA A N 1
ATOM 1770 C CA . ALA A 1 245 ? -5.211 2.828 -6.880 1.00 92.81 245 ALA A CA 1
ATOM 1771 C C . ALA A 1 245 ? -5.986 1.504 -6.746 1.00 92.81 245 ALA A C 1
ATOM 1773 O O . ALA A 1 245 ? -7.005 1.456 -6.064 1.00 92.81 245 ALA A O 1
ATOM 1774 N N . LEU A 1 246 ? -5.472 0.419 -7.334 1.00 94.56 246 LEU A N 1
ATOM 1775 C CA . LEU A 1 246 ? -6.023 -0.926 -7.189 1.00 94.56 246 LEU A CA 1
ATOM 1776 C C . LEU A 1 246 ? -5.913 -1.429 -5.747 1.00 94.56 246 LEU A C 1
ATOM 1778 O O . LEU A 1 246 ? -6.882 -1.987 -5.243 1.00 94.56 246 LEU A O 1
ATOM 1782 N N . ALA A 1 247 ? -4.772 -1.210 -5.083 1.00 90.75 247 ALA A N 1
ATOM 1783 C CA . ALA A 1 247 ? -4.606 -1.547 -3.670 1.00 90.75 247 ALA A CA 1
ATOM 1784 C C . ALA A 1 247 ? -5.671 -0.854 -2.815 1.00 90.75 247 ALA A C 1
ATOM 1786 O O . ALA A 1 247 ? -6.426 -1.535 -2.133 1.00 90.75 247 ALA A O 1
ATOM 1787 N N . ALA A 1 248 ? -5.817 0.467 -2.961 1.00 85.44 248 ALA A N 1
ATOM 1788 C CA . ALA A 1 248 ? -6.818 1.235 -2.225 1.00 85.44 248 ALA A CA 1
ATOM 1789 C C . ALA A 1 248 ? -8.256 0.749 -2.486 1.00 85.44 248 ALA A C 1
ATOM 1791 O O . ALA A 1 248 ? -9.071 0.724 -1.568 1.00 85.44 248 ALA A O 1
ATOM 1792 N N . ALA A 1 249 ? -8.575 0.354 -3.724 1.00 85.00 249 ALA A N 1
ATOM 1793 C CA . ALA A 1 249 ? -9.892 -0.180 -4.063 1.00 85.00 249 ALA A CA 1
ATOM 1794 C C . ALA A 1 249 ? -10.158 -1.545 -3.403 1.00 85.00 249 ALA A C 1
ATOM 1796 O O . ALA A 1 249 ? -11.231 -1.754 -2.853 1.00 85.00 249 ALA A O 1
ATOM 1797 N N . LEU A 1 250 ? -9.186 -2.462 -3.422 1.00 84.62 250 LEU A N 1
ATOM 1798 C CA . LEU A 1 250 ? -9.319 -3.782 -2.791 1.00 84.62 250 LEU A CA 1
ATOM 1799 C C . LEU A 1 250 ? -9.321 -3.701 -1.254 1.00 84.62 250 LEU A C 1
ATOM 1801 O O . LEU A 1 250 ? -10.028 -4.463 -0.595 1.00 84.62 250 LEU A O 1
ATOM 1805 N N . GLU A 1 251 ? -8.557 -2.772 -0.679 1.00 81.50 251 GLU A N 1
ATOM 1806 C CA . GLU A 1 251 ? -8.541 -2.500 0.763 1.00 81.50 251 GLU A CA 1
ATOM 1807 C C . GLU A 1 251 ? -9.879 -1.942 1.252 1.00 81.50 251 GLU A C 1
ATOM 1809 O O . GLU A 1 251 ? -10.354 -2.352 2.312 1.00 81.50 251 GLU A O 1
ATOM 1814 N N . ALA A 1 252 ? -10.531 -1.083 0.461 1.00 75.81 252 ALA A N 1
ATOM 1815 C CA . ALA A 1 252 ? -11.883 -0.604 0.751 1.00 75.81 252 ALA A CA 1
ATOM 1816 C C . ALA A 1 252 ? -12.922 -1.744 0.798 1.00 75.81 252 ALA A C 1
ATOM 1818 O O . ALA A 1 252 ? -13.886 -1.662 1.557 1.00 75.81 252 ALA A O 1
ATOM 1819 N N . ASP A 1 253 ? -12.685 -2.834 0.060 1.00 76.62 253 ASP A N 1
ATOM 1820 C CA . ASP A 1 253 ? -13.505 -4.054 0.081 1.00 76.62 253 ASP A CA 1
ATOM 1821 C C . ASP A 1 253 ? -13.121 -5.019 1.229 1.00 76.62 253 ASP A C 1
ATOM 1823 O O . ASP A 1 253 ? -13.651 -6.128 1.335 1.00 76.62 253 ASP A O 1
ATOM 1827 N N . GLY A 1 254 ? -12.190 -4.622 2.105 1.00 71.06 254 GLY A N 1
ATOM 1828 C CA . GLY A 1 254 ? -11.727 -5.416 3.246 1.00 71.06 254 GLY A CA 1
ATOM 1829 C C . GLY A 1 254 ? -10.634 -6.437 2.915 1.00 71.06 254 GLY A C 1
ATOM 1830 O O . GLY A 1 254 ? -10.396 -7.349 3.710 1.00 71.06 254 GLY A O 1
ATOM 1831 N N . THR A 1 255 ? -9.966 -6.315 1.761 1.00 78.50 255 THR A N 1
ATOM 1832 C CA . THR A 1 255 ? -8.839 -7.185 1.384 1.00 78.50 255 THR A CA 1
ATOM 1833 C C . THR A 1 255 ? -7.518 -6.601 1.876 1.00 78.50 255 THR A C 1
ATOM 1835 O O . THR A 1 255 ? -7.188 -5.462 1.572 1.00 78.50 255 THR A O 1
ATOM 1838 N N . THR A 1 256 ? -6.701 -7.388 2.576 1.00 79.50 256 THR A N 1
ATOM 1839 C CA . THR A 1 256 ? -5.326 -6.979 2.905 1.00 79.50 256 THR A CA 1
ATOM 1840 C C . THR A 1 256 ? -4.423 -7.100 1.677 1.00 79.50 256 THR A C 1
ATOM 1842 O O . THR A 1 256 ? -4.270 -8.193 1.118 1.00 79.50 256 THR A O 1
ATOM 1845 N N . VAL A 1 257 ? -3.800 -5.989 1.274 1.00 86.88 257 VAL A N 1
ATOM 1846 C CA . VAL A 1 257 ? -2.959 -5.904 0.074 1.00 86.88 257 VAL A CA 1
ATOM 1847 C C . VAL A 1 257 ? -1.522 -5.528 0.434 1.00 86.88 257 VAL A C 1
ATOM 1849 O O . VAL A 1 257 ? -1.265 -4.698 1.296 1.00 86.88 257 VAL A O 1
ATOM 1852 N N . SER A 1 258 ? -0.555 -6.142 -0.243 1.00 92.81 258 SER A N 1
ATOM 1853 C CA . SER A 1 258 ? 0.856 -5.749 -0.203 1.00 92.81 258 SER A CA 1
ATOM 1854 C C . SER A 1 258 ? 1.308 -5.281 -1.582 1.00 92.81 258 SER A C 1
ATOM 1856 O O . SER A 1 258 ? 1.277 -6.046 -2.548 1.00 92.81 258 SER A O 1
ATOM 1858 N N . VAL A 1 259 ? 1.746 -4.027 -1.686 1.00 95.12 259 VAL A N 1
ATOM 1859 C CA . VAL A 1 259 ? 2.266 -3.459 -2.936 1.00 95.12 259 VAL A CA 1
ATOM 1860 C C . VAL A 1 259 ? 3.778 -3.672 -3.000 1.00 95.12 259 VAL A C 1
ATOM 1862 O O . VAL A 1 259 ? 4.513 -3.256 -2.113 1.00 95.12 259 VAL A O 1
ATOM 1865 N N . LEU A 1 260 ? 4.247 -4.316 -4.067 1.00 95.31 260 LEU A N 1
ATOM 1866 C CA . LEU A 1 260 ? 5.661 -4.556 -4.356 1.00 95.31 260 LEU A CA 1
ATOM 1867 C C . LEU A 1 260 ? 6.075 -3.688 -5.553 1.00 95.31 260 LEU A C 1
ATOM 1869 O O . LEU A 1 260 ? 6.171 -4.164 -6.692 1.00 95.31 260 LEU A O 1
ATOM 1873 N N . ASP A 1 261 ? 6.263 -2.388 -5.309 1.00 91.69 261 ASP A N 1
ATOM 1874 C CA . ASP A 1 261 ? 6.684 -1.441 -6.343 1.00 91.69 261 ASP A CA 1
ATOM 1875 C C . ASP A 1 261 ? 8.161 -1.638 -6.712 1.00 91.69 261 ASP A C 1
ATOM 1877 O O . ASP A 1 261 ? 9.027 -1.830 -5.857 1.00 91.69 261 ASP A O 1
ATOM 1881 N N . GLY A 1 262 ? 8.461 -1.607 -8.013 1.00 81.56 262 GLY A N 1
ATOM 1882 C CA . GLY A 1 262 ? 9.801 -1.899 -8.512 1.00 81.56 262 GLY A CA 1
ATOM 1883 C C . GLY A 1 262 ? 10.882 -0.923 -8.036 1.00 81.56 262 GLY A C 1
ATOM 1884 O O . GLY A 1 262 ? 12.039 -1.335 -7.951 1.00 81.56 262 GLY A O 1
ATOM 1885 N N . ASP A 1 263 ? 10.538 0.332 -7.734 1.00 85.12 263 ASP A N 1
ATOM 1886 C CA . ASP A 1 263 ? 11.494 1.310 -7.209 1.00 85.12 263 ASP A CA 1
ATOM 1887 C C . ASP A 1 263 ? 11.739 1.099 -5.709 1.00 85.12 263 ASP A C 1
ATOM 1889 O O . ASP A 1 263 ? 12.891 1.050 -5.282 1.00 85.12 263 ASP A O 1
ATOM 1893 N N . GLU A 1 264 ? 10.675 0.908 -4.923 1.00 84.00 264 GLU A N 1
ATOM 1894 C CA . GLU A 1 264 ? 10.759 0.673 -3.471 1.00 84.00 264 GLU A CA 1
ATOM 1895 C C . GLU A 1 264 ? 11.501 -0.634 -3.166 1.00 84.00 264 GLU A C 1
ATOM 1897 O O . GLU A 1 264 ? 12.444 -0.671 -2.371 1.00 84.00 264 GLU A O 1
ATOM 1902 N N . VAL A 1 265 ? 11.165 -1.710 -3.884 1.00 85.44 265 VAL A N 1
ATOM 1903 C CA . VAL A 1 265 ? 11.848 -3.002 -3.748 1.00 85.44 265 VAL A CA 1
ATOM 1904 C C . VAL A 1 265 ? 13.339 -2.884 -4.083 1.00 85.44 265 VAL A C 1
ATOM 1906 O O . VAL A 1 265 ? 14.170 -3.536 -3.445 1.00 85.44 265 VAL A O 1
ATOM 1909 N N . ARG A 1 266 ? 13.708 -2.039 -5.054 1.00 82.69 266 ARG A N 1
ATOM 1910 C CA . ARG A 1 266 ? 15.113 -1.800 -5.419 1.00 82.69 266 ARG A CA 1
ATOM 1911 C C . ARG A 1 266 ? 15.916 -1.084 -4.346 1.00 82.69 266 ARG A C 1
ATOM 1913 O O . ARG A 1 266 ? 17.123 -1.297 -4.294 1.00 82.69 266 ARG A O 1
ATOM 1920 N N . GLN A 1 267 ? 15.278 -0.292 -3.494 1.00 82.94 267 GLN A N 1
ATOM 1921 C CA . GLN A 1 267 ? 15.960 0.380 -2.389 1.00 82.94 267 GLN A CA 1
ATOM 1922 C C . GLN A 1 267 ? 16.242 -0.564 -1.215 1.00 82.94 267 GLN A C 1
ATOM 1924 O O . GLN A 1 267 ? 17.225 -0.365 -0.508 1.00 82.94 267 GLN A O 1
ATOM 1929 N N . LEU A 1 268 ? 15.416 -1.600 -1.030 1.00 79.88 268 LEU A N 1
ATOM 1930 C CA . LEU A 1 268 ? 15.493 -2.495 0.127 1.00 79.88 268 LEU A CA 1
ATOM 1931 C C . LEU A 1 268 ? 15.993 -3.897 -0.247 1.00 79.88 268 LEU A C 1
ATOM 1933 O O . LEU A 1 268 ? 17.106 -4.286 0.096 1.00 79.88 268 LEU A O 1
ATOM 1937 N N . LEU A 1 269 ? 15.186 -4.667 -0.979 1.00 79.50 269 LEU A N 1
ATOM 1938 C CA . LEU A 1 269 ? 15.434 -6.093 -1.240 1.00 79.50 269 LEU A CA 1
ATOM 1939 C C . LEU A 1 269 ? 16.399 -6.341 -2.406 1.00 79.50 269 LEU A C 1
ATOM 1941 O O . LEU A 1 269 ? 16.996 -7.414 -2.516 1.00 79.50 269 LEU A O 1
ATOM 1945 N N . SER A 1 270 ? 16.526 -5.367 -3.301 1.00 83.00 270 SER A N 1
ATOM 1946 C CA . SER A 1 270 ? 17.361 -5.443 -4.503 1.00 83.00 270 SER A CA 1
ATOM 1947 C C . SER A 1 270 ? 18.435 -4.353 -4.536 1.00 83.00 270 SER A C 1
ATOM 1949 O O . SER A 1 270 ? 18.970 -4.049 -5.605 1.00 83.00 270 SER A O 1
ATOM 1951 N N . ALA A 1 271 ? 18.775 -3.795 -3.369 1.00 81.56 271 ALA A N 1
ATOM 1952 C CA . ALA A 1 271 ? 19.870 -2.847 -3.229 1.00 81.56 271 ALA A CA 1
ATOM 1953 C C . ALA A 1 271 ? 21.177 -3.466 -3.752 1.00 81.56 271 ALA A C 1
ATOM 1955 O O . ALA A 1 271 ? 21.495 -4.623 -3.470 1.00 81.56 271 ALA A O 1
ATOM 1956 N N . GLY A 1 272 ? 21.915 -2.704 -4.559 1.00 80.19 272 GLY A N 1
ATOM 1957 C CA . GLY A 1 272 ? 23.171 -3.151 -5.169 1.00 80.19 272 GLY A CA 1
ATOM 1958 C C . GLY A 1 272 ? 23.030 -3.995 -6.443 1.00 80.19 272 GLY A C 1
ATOM 1959 O O . GLY A 1 272 ? 24.045 -4.265 -7.078 1.00 80.19 272 GLY A O 1
ATOM 1960 N N . LEU A 1 273 ? 21.818 -4.381 -6.870 1.00 85.38 273 LEU A N 1
ATOM 1961 C CA . LEU A 1 273 ? 21.638 -5.022 -8.177 1.00 85.38 273 LEU A CA 1
ATOM 1962 C C . LEU A 1 273 ? 21.745 -4.007 -9.316 1.00 85.38 273 LEU A C 1
ATOM 1964 O O . LEU A 1 273 ? 21.073 -2.971 -9.317 1.00 85.38 273 LEU A O 1
ATOM 1968 N N . GLY A 1 274 ? 22.529 -4.370 -10.330 1.00 82.44 274 GLY A N 1
ATOM 1969 C CA . GLY A 1 274 ? 22.632 -3.629 -11.578 1.00 82.44 274 GLY A CA 1
ATOM 1970 C C . GLY A 1 274 ? 21.324 -3.579 -12.377 1.00 82.44 274 GLY A C 1
ATOM 1971 O O . GLY A 1 274 ? 20.267 -4.109 -12.000 1.00 82.44 274 GLY A O 1
ATOM 1972 N N . PHE A 1 275 ? 21.411 -2.903 -13.518 1.00 84.12 275 PHE A N 1
ATOM 1973 C CA . PHE A 1 275 ? 20.337 -2.802 -14.503 1.00 84.12 275 PHE A CA 1
ATOM 1974 C C . PHE A 1 275 ? 20.661 -3.571 -15.784 1.00 84.12 275 PHE A C 1
ATOM 1976 O O . PHE A 1 275 ? 20.006 -3.351 -16.787 1.00 84.12 275 PHE A O 1
ATOM 1983 N N . ASP A 1 276 ? 21.630 -4.475 -15.780 1.00 84.12 276 ASP A N 1
ATOM 1984 C CA . ASP A 1 276 ? 21.822 -5.419 -16.880 1.00 84.12 276 ASP A CA 1
ATOM 1985 C C . ASP A 1 276 ? 20.671 -6.450 -16.938 1.00 84.12 276 ASP A C 1
ATOM 1987 O O . ASP A 1 276 ? 19.730 -6.445 -16.130 1.00 84.12 276 ASP A O 1
ATOM 1991 N N . ALA A 1 277 ? 20.692 -7.320 -17.949 1.00 83.56 277 ALA A N 1
ATOM 1992 C CA . ALA A 1 277 ? 19.656 -8.335 -18.130 1.00 83.56 277 ALA A CA 1
ATOM 1993 C C . ALA A 1 277 ? 19.558 -9.292 -16.925 1.00 83.56 277 ALA A C 1
ATOM 1995 O O . ALA A 1 277 ? 18.450 -9.593 -16.474 1.00 83.56 277 ALA A O 1
ATOM 1996 N N . GLU A 1 278 ? 20.697 -9.716 -16.370 1.00 87.88 278 GLU A N 1
ATOM 1997 C CA . GLU A 1 278 ? 20.767 -10.648 -15.240 1.00 87.88 278 GLU A CA 1
ATOM 1998 C C . GLU A 1 278 ? 20.237 -10.019 -13.944 1.00 87.88 278 GLU A C 1
ATOM 2000 O O . GLU A 1 278 ? 19.355 -10.582 -13.291 1.00 87.88 278 GLU A O 1
ATOM 2005 N N . GLY A 1 279 ? 20.681 -8.808 -13.605 1.00 89.06 279 GLY A N 1
ATOM 2006 C CA . GLY A 1 279 ? 20.217 -8.059 -12.442 1.00 89.06 279 GLY A CA 1
ATOM 2007 C C . GLY A 1 279 ? 18.723 -7.746 -12.513 1.00 89.06 279 GLY A C 1
ATOM 2008 O O . GLY A 1 279 ? 18.020 -7.790 -11.499 1.00 89.06 279 GLY A O 1
ATOM 2009 N N . ARG A 1 280 ? 18.182 -7.497 -13.714 1.00 88.19 280 ARG A N 1
ATOM 2010 C CA . ARG A 1 280 ? 16.730 -7.356 -13.914 1.00 88.19 280 ARG A CA 1
ATOM 2011 C C . ARG A 1 280 ? 15.984 -8.667 -13.732 1.00 88.19 280 ARG A C 1
ATOM 2013 O O . ARG A 1 280 ? 14.947 -8.654 -13.066 1.00 88.19 280 ARG A O 1
ATOM 2020 N N . ALA A 1 281 ? 16.488 -9.760 -14.298 1.00 88.88 281 ALA A N 1
ATOM 2021 C CA . ALA A 1 281 ? 15.892 -11.080 -14.134 1.00 88.88 281 ALA A CA 1
ATOM 2022 C C . ALA A 1 281 ? 15.844 -11.468 -12.650 1.00 88.88 281 ALA A C 1
ATOM 2024 O O . ALA A 1 281 ? 14.779 -11.805 -12.134 1.00 88.88 281 ALA A O 1
ATOM 2025 N N . LEU A 1 282 ? 16.954 -11.296 -11.926 1.00 91.62 282 LEU A N 1
ATOM 2026 C CA . LEU A 1 282 ? 17.028 -11.577 -10.496 1.00 91.62 282 LEU A CA 1
ATOM 2027 C C . LEU A 1 282 ? 16.105 -10.670 -9.672 1.00 91.62 282 LEU A C 1
ATOM 2029 O O . LEU A 1 282 ? 15.447 -11.150 -8.751 1.00 91.62 282 LEU A O 1
ATOM 2033 N N . ASN A 1 283 ? 15.993 -9.383 -10.013 1.00 92.31 283 ASN A N 1
ATOM 2034 C CA . ASN A 1 283 ? 15.059 -8.479 -9.340 1.00 92.31 283 ASN A CA 1
ATOM 2035 C C . ASN A 1 283 ? 13.597 -8.930 -9.504 1.00 92.31 283 ASN A C 1
ATOM 2037 O O . ASN A 1 283 ? 12.852 -8.978 -8.527 1.00 92.31 283 ASN A O 1
ATOM 2041 N N . VAL A 1 284 ? 13.182 -9.279 -10.727 1.00 94.88 284 VAL A N 1
ATOM 2042 C CA . VAL A 1 284 ? 11.824 -9.788 -10.997 1.00 94.88 284 VAL A CA 1
ATOM 2043 C C . VAL A 1 284 ? 11.590 -11.104 -10.257 1.00 94.88 284 VAL A C 1
ATOM 2045 O O . VAL A 1 284 ? 10.536 -11.278 -9.649 1.00 94.88 284 VAL A O 1
ATOM 2048 N N . ARG A 1 285 ? 12.590 -11.990 -10.231 1.00 94.75 285 ARG A N 1
ATOM 2049 C CA . ARG A 1 285 ? 12.540 -13.256 -9.496 1.00 94.75 285 ARG A CA 1
ATOM 2050 C C . ARG A 1 285 ? 12.379 -13.052 -7.988 1.00 94.75 285 ARG A C 1
ATOM 2052 O O . ARG A 1 285 ? 11.547 -13.718 -7.382 1.00 94.75 285 ARG A O 1
ATOM 2059 N N . ARG A 1 286 ? 13.111 -12.106 -7.383 1.00 95.69 286 ARG A N 1
ATOM 2060 C CA . ARG A 1 286 ? 12.981 -11.750 -5.954 1.00 95.69 286 ARG A CA 1
ATOM 2061 C C . ARG A 1 286 ? 11.585 -11.227 -5.627 1.00 95.69 286 ARG A C 1
ATOM 2063 O O . ARG A 1 286 ? 10.965 -11.720 -4.691 1.00 95.69 286 ARG A O 1
ATOM 2070 N N . ILE A 1 287 ? 11.076 -10.288 -6.430 1.00 96.31 287 ILE A N 1
ATOM 2071 C CA . ILE A 1 287 ? 9.700 -9.783 -6.294 1.00 96.31 287 ILE A CA 1
ATOM 2072 C C . ILE A 1 287 ? 8.706 -10.940 -6.387 1.00 96.31 287 ILE A C 1
ATOM 2074 O O . ILE A 1 287 ? 7.807 -11.046 -5.559 1.00 96.31 287 ILE A O 1
ATOM 2078 N N . GLY A 1 288 ? 8.897 -11.830 -7.360 1.00 96.25 288 GLY A N 1
ATOM 2079 C CA . GLY A 1 288 ? 8.009 -12.962 -7.584 1.00 96.25 288 GLY A CA 1
ATOM 2080 C C . GLY A 1 288 ? 8.006 -13.951 -6.429 1.00 96.25 288 GLY A C 1
ATOM 2081 O O . GLY A 1 288 ? 6.944 -14.414 -6.029 1.00 96.25 288 GLY A O 1
ATOM 2082 N N . TRP A 1 289 ? 9.172 -14.220 -5.843 1.00 96.81 289 TRP A N 1
ATOM 2083 C CA . TRP A 1 289 ? 9.286 -15.083 -4.673 1.00 96.81 289 TRP A CA 1
ATOM 2084 C C . TRP A 1 289 ? 8.545 -14.504 -3.461 1.00 96.81 289 TRP A C 1
ATOM 2086 O O . TRP A 1 289 ? 7.826 -15.243 -2.791 1.00 96.81 289 TRP A O 1
ATOM 2096 N N . VAL A 1 290 ? 8.672 -13.196 -3.202 1.00 96.62 290 VAL A N 1
ATOM 2097 C CA . VAL A 1 290 ? 7.959 -12.520 -2.101 1.00 96.62 290 VAL A CA 1
ATOM 2098 C C . VAL A 1 290 ? 6.451 -12.509 -2.357 1.00 96.62 290 VAL A C 1
ATOM 2100 O O . VAL A 1 290 ? 5.681 -12.901 -1.483 1.00 96.62 290 VAL A O 1
ATOM 2103 N N . ALA A 1 291 ? 6.024 -12.138 -3.567 1.00 97.00 291 ALA A N 1
ATOM 2104 C CA . ALA A 1 291 ? 4.614 -12.136 -3.956 1.00 97.00 291 ALA A CA 1
ATOM 2105 C C . ALA A 1 291 ? 3.973 -13.520 -3.780 1.00 97.00 291 ALA A C 1
ATOM 2107 O O . ALA A 1 291 ? 2.871 -13.646 -3.250 1.00 97.00 291 ALA A O 1
ATOM 2108 N N . ALA A 1 292 ? 4.691 -14.571 -4.169 1.00 95.25 292 ALA A N 1
ATOM 2109 C CA . ALA A 1 292 ? 4.225 -15.937 -4.036 1.00 95.25 292 ALA A CA 1
ATOM 2110 C C . ALA A 1 292 ? 4.179 -16.409 -2.567 1.00 95.25 292 ALA A C 1
ATOM 2112 O O . ALA A 1 292 ? 3.326 -17.223 -2.230 1.00 95.25 292 ALA A O 1
ATOM 2113 N N . GLU A 1 293 ? 5.045 -15.917 -1.668 1.00 93.25 293 GLU A N 1
ATOM 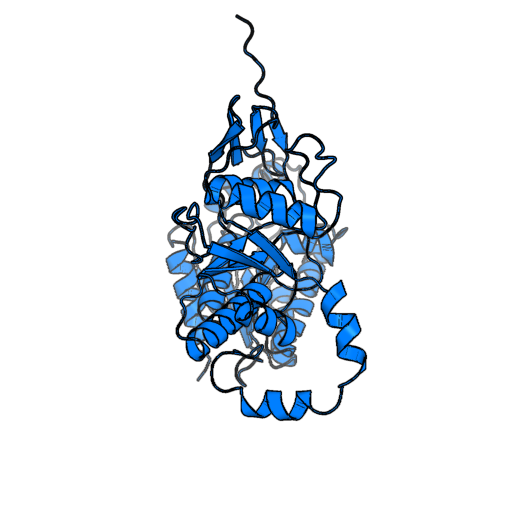2114 C CA . GLU A 1 293 ? 4.931 -16.198 -0.222 1.00 93.25 293 GLU A CA 1
ATOM 2115 C C . GLU A 1 293 ? 3.711 -15.505 0.394 1.00 93.25 293 GLU A C 1
ATOM 2117 O O . GLU A 1 293 ? 3.001 -16.113 1.195 1.00 93.25 293 GLU A O 1
ATOM 2122 N N . ILE A 1 294 ? 3.422 -14.270 -0.024 1.00 90.56 294 ILE A N 1
ATOM 2123 C CA . ILE A 1 294 ? 2.214 -13.544 0.391 1.00 90.56 294 ILE A CA 1
ATOM 2124 C C . ILE A 1 294 ? 0.962 -14.311 -0.050 1.00 90.56 294 ILE A C 1
ATOM 2126 O O . ILE A 1 294 ? 0.075 -14.567 0.765 1.00 90.56 294 ILE A O 1
ATOM 2130 N N . ALA A 1 295 ? 0.915 -14.754 -1.309 1.00 90.81 295 ALA A N 1
ATOM 2131 C CA . ALA A 1 295 ? -0.194 -15.556 -1.819 1.00 90.81 295 ALA A CA 1
ATOM 2132 C C . ALA A 1 295 ? -0.315 -16.914 -1.107 1.00 90.81 295 ALA A C 1
ATOM 2134 O O . ALA A 1 295 ? -1.421 -17.331 -0.767 1.00 90.81 295 ALA A O 1
ATOM 2135 N N . ARG A 1 296 ? 0.806 -17.579 -0.794 1.00 88.31 296 ARG A N 1
ATOM 2136 C CA . ARG A 1 296 ? 0.819 -18.823 0.001 1.00 88.31 296 ARG A CA 1
ATOM 2137 C C . ARG A 1 296 ? 0.196 -18.632 1.387 1.00 88.31 296 ARG A C 1
ATOM 2139 O O . ARG A 1 296 ? -0.425 -19.551 1.914 1.00 88.31 296 ARG A O 1
ATOM 2146 N N . ALA A 1 297 ? 0.365 -17.452 1.982 1.00 85.38 297 ALA A N 1
ATOM 2147 C CA . ALA A 1 297 ? -0.239 -17.088 3.262 1.00 85.38 297 ALA A CA 1
ATOM 2148 C C . ALA A 1 297 ? -1.725 -16.677 3.151 1.00 85.38 297 ALA A C 1
ATOM 2150 O O . ALA A 1 297 ? -2.336 -16.343 4.165 1.00 85.38 297 ALA A O 1
ATOM 2151 N N . GLY A 1 298 ? -2.313 -16.716 1.949 1.00 83.44 298 GLY A N 1
ATOM 2152 C CA . GLY A 1 298 ? -3.693 -16.298 1.683 1.00 83.44 298 GLY A CA 1
ATOM 2153 C C . GLY A 1 298 ? -3.864 -14.786 1.508 1.00 83.44 298 GLY A C 1
ATOM 2154 O O . GLY A 1 298 ? -4.985 -14.291 1.591 1.00 83.44 298 GLY A O 1
ATOM 2155 N N . GLY A 1 299 ? -2.769 -14.045 1.309 1.00 87.94 299 GLY A N 1
ATOM 2156 C CA . GLY A 1 299 ? -2.785 -12.602 1.073 1.00 87.94 299 GLY A CA 1
ATOM 2157 C C . GLY A 1 299 ? -2.890 -12.226 -0.407 1.00 87.94 299 GLY A C 1
ATOM 2158 O O . GLY A 1 299 ? -2.797 -13.078 -1.295 1.00 87.94 299 GLY A O 1
ATOM 2159 N N . THR A 1 300 ? -3.038 -10.923 -0.662 1.00 93.69 300 THR A N 1
ATOM 2160 C CA . THR A 1 300 ? -2.997 -10.341 -2.010 1.00 93.69 300 THR A CA 1
ATOM 2161 C C . THR A 1 300 ? -1.725 -9.518 -2.201 1.00 93.69 300 THR A C 1
ATOM 2163 O O . THR A 1 300 ? -1.471 -8.581 -1.446 1.00 93.69 300 THR A O 1
ATOM 2166 N N . ALA A 1 301 ? -0.935 -9.827 -3.229 1.00 96.69 301 ALA A N 1
ATOM 2167 C CA . ALA A 1 301 ? 0.228 -9.040 -3.628 1.00 96.69 301 ALA A CA 1
ATOM 2168 C C . ALA A 1 301 ? -0.010 -8.339 -4.972 1.00 96.69 301 ALA A C 1
ATOM 2170 O O . ALA A 1 301 ? -0.424 -8.966 -5.945 1.00 96.69 301 ALA A O 1
ATOM 2171 N N . ILE A 1 302 ? 0.313 -7.049 -5.054 1.00 98.25 302 ILE A N 1
ATOM 2172 C CA . ILE A 1 302 ? 0.306 -6.281 -6.303 1.00 98.25 302 ILE A CA 1
ATOM 2173 C C . ILE A 1 302 ? 1.744 -5.884 -6.623 1.00 98.25 302 ILE A C 1
ATOM 2175 O O . ILE A 1 302 ? 2.317 -5.012 -5.975 1.00 98.25 302 ILE A O 1
ATOM 2179 N N . ALA A 1 303 ? 2.341 -6.516 -7.627 1.00 98.12 303 ALA A N 1
ATOM 2180 C CA . ALA A 1 303 ? 3.705 -6.247 -8.059 1.00 98.12 303 ALA A CA 1
ATOM 2181 C C . ALA A 1 303 ? 3.717 -5.315 -9.275 1.00 98.12 303 ALA A C 1
ATOM 2183 O O . ALA A 1 303 ? 3.054 -5.591 -10.272 1.00 98.12 303 ALA A O 1
ATOM 2184 N N . ALA A 1 304 ? 4.520 -4.247 -9.231 1.00 97.56 304 ALA A N 1
ATOM 2185 C CA . ALA A 1 304 ? 4.627 -3.266 -10.320 1.00 97.56 304 ALA A CA 1
ATOM 2186 C C . ALA A 1 304 ? 6.046 -3.082 -10.924 1.00 97.56 304 ALA A C 1
ATOM 2188 O O . ALA A 1 304 ? 6.432 -1.949 -11.238 1.00 97.56 304 ALA A O 1
ATOM 2189 N N . PRO A 1 305 ? 6.870 -4.137 -11.120 1.00 96.12 305 PRO A N 1
ATOM 2190 C CA . PRO A 1 305 ? 8.148 -4.001 -11.817 1.00 96.12 305 PRO A CA 1
ATOM 2191 C C . PRO A 1 305 ? 7.960 -3.765 -13.325 1.00 96.12 305 PRO A C 1
ATOM 2193 O O . PRO A 1 305 ? 6.884 -3.933 -13.887 1.00 96.12 305 PRO A O 1
ATOM 2196 N N . ILE A 1 306 ? 9.040 -3.432 -14.040 1.00 95.12 306 ILE A N 1
ATOM 2197 C CA . ILE A 1 306 ? 9.001 -3.408 -15.516 1.00 95.12 306 ILE A CA 1
ATOM 2198 C C . ILE A 1 306 ? 8.732 -4.822 -16.071 1.00 95.12 306 ILE A C 1
ATOM 2200 O O . ILE A 1 306 ? 7.917 -4.975 -16.977 1.00 95.12 306 ILE A O 1
ATOM 2204 N N . ALA A 1 307 ? 9.382 -5.850 -15.506 1.00 95.62 307 ALA A N 1
ATOM 2205 C CA . ALA A 1 307 ? 9.311 -7.253 -15.945 1.00 95.62 307 ALA A CA 1
ATOM 2206 C C . ALA A 1 307 ? 9.414 -7.422 -17.481 1.00 95.62 307 ALA A C 1
ATOM 2208 O O . ALA A 1 307 ? 8.473 -7.902 -18.119 1.00 95.62 307 ALA A O 1
ATOM 2209 N N . PRO A 1 308 ? 10.540 -6.989 -18.085 1.00 95.19 308 PRO A N 1
ATOM 2210 C CA . PRO A 1 308 ? 10.646 -6.825 -19.533 1.00 95.19 308 PRO A CA 1
ATOM 2211 C C . PRO A 1 308 ? 10.680 -8.138 -20.316 1.00 95.19 308 PRO A C 1
ATOM 2213 O O . PRO A 1 308 ? 10.323 -8.130 -21.485 1.00 95.19 308 PRO A O 1
ATOM 2216 N N . PHE A 1 309 ? 11.084 -9.245 -19.690 1.00 95.44 309 PHE A N 1
ATOM 2217 C CA . PHE A 1 309 ? 11.260 -10.538 -20.353 1.00 95.44 309 PHE A CA 1
ATOM 2218 C C . PHE A 1 309 ? 10.117 -11.497 -20.010 1.00 95.44 309 PHE A C 1
ATOM 2220 O O . PHE A 1 309 ? 9.742 -11.626 -18.839 1.00 95.44 309 PHE A O 1
ATOM 2227 N N . ALA A 1 310 ? 9.609 -12.215 -21.010 1.00 96.38 310 ALA A N 1
ATOM 2228 C CA . ALA A 1 310 ? 8.549 -13.208 -20.872 1.00 96.38 310 ALA A CA 1
ATOM 2229 C C . ALA A 1 310 ? 8.931 -14.318 -19.888 1.00 96.38 310 ALA A C 1
ATOM 2231 O O . ALA A 1 310 ? 8.121 -14.686 -19.039 1.00 96.38 310 ALA A O 1
ATOM 2232 N N . ALA A 1 311 ? 10.187 -14.776 -19.923 1.00 95.12 311 ALA A N 1
ATOM 2233 C CA . ALA A 1 311 ? 10.691 -15.807 -19.017 1.00 95.12 311 ALA A CA 1
ATOM 2234 C C . ALA A 1 311 ? 10.527 -15.427 -17.533 1.00 95.12 311 ALA A C 1
ATOM 2236 O O . ALA A 1 311 ? 10.085 -16.248 -16.735 1.00 95.12 311 ALA A O 1
ATOM 2237 N N . GLY A 1 312 ? 10.811 -14.171 -17.166 1.00 96.12 312 GLY A N 1
ATOM 2238 C CA . GLY A 1 312 ? 10.668 -13.704 -15.782 1.00 96.12 312 GLY A CA 1
ATOM 2239 C C . GLY A 1 312 ? 9.208 -13.609 -15.328 1.00 96.12 312 GLY A C 1
ATOM 2240 O O . GLY A 1 312 ? 8.897 -13.914 -14.178 1.00 96.12 312 GLY A O 1
ATOM 2241 N N . ARG A 1 313 ? 8.295 -13.230 -16.234 1.00 98.00 313 ARG A N 1
ATOM 2242 C CA . ARG A 1 313 ? 6.848 -13.223 -15.954 1.00 98.00 313 ARG A CA 1
ATOM 2243 C C . ARG A 1 313 ? 6.310 -14.644 -15.784 1.00 98.00 313 ARG A C 1
ATOM 2245 O O . ARG A 1 313 ? 5.588 -14.905 -14.827 1.00 98.00 313 ARG A O 1
ATOM 2252 N N . ALA A 1 314 ? 6.716 -15.561 -16.663 1.00 97.50 314 ALA A N 1
ATOM 2253 C CA . ALA A 1 314 ? 6.344 -16.972 -16.602 1.00 97.50 314 ALA A CA 1
ATOM 2254 C C . ALA A 1 314 ? 6.888 -17.666 -15.341 1.00 97.50 314 ALA A C 1
ATOM 2256 O O . ALA A 1 314 ? 6.169 -18.428 -14.700 1.00 97.50 314 ALA A O 1
ATOM 2257 N N . GLU A 1 315 ? 8.130 -17.371 -14.938 1.00 97.69 315 GLU A N 1
ATOM 2258 C CA . GLU A 1 315 ? 8.698 -17.888 -13.688 1.00 97.69 315 GLU A CA 1
ATOM 2259 C C . GLU A 1 315 ? 7.896 -17.412 -12.469 1.00 97.69 315 GLU A C 1
ATOM 2261 O O . GLU A 1 315 ? 7.595 -18.212 -11.585 1.00 97.69 315 GLU A O 1
ATOM 2266 N N . MET A 1 316 ? 7.509 -16.132 -12.432 1.00 98.06 316 MET A N 1
ATOM 2267 C CA . MET A 1 316 ? 6.670 -15.594 -11.359 1.00 98.06 316 MET A CA 1
ATOM 2268 C C . MET A 1 316 ? 5.295 -16.265 -11.314 1.00 98.06 316 MET A C 1
ATOM 2270 O O . MET A 1 316 ? 4.882 -16.694 -10.238 1.00 98.06 316 MET A O 1
ATOM 2274 N N . ARG A 1 317 ? 4.624 -16.404 -12.467 1.00 98.00 317 ARG A N 1
ATOM 2275 C CA . ARG A 1 317 ? 3.347 -17.125 -12.589 1.00 98.00 317 ARG A CA 1
ATOM 2276 C C . ARG A 1 317 ? 3.462 -18.528 -11.992 1.00 98.00 317 ARG A C 1
ATOM 2278 O O . ARG A 1 317 ? 2.702 -18.872 -11.092 1.00 98.00 317 ARG A O 1
ATOM 2285 N N . ARG A 1 318 ? 4.484 -19.284 -12.408 1.00 97.25 318 ARG A N 1
ATOM 2286 C CA . ARG A 1 318 ? 4.751 -20.638 -11.907 1.00 97.25 318 ARG A CA 1
ATOM 2287 C C . ARG A 1 318 ? 4.958 -20.667 -10.388 1.00 97.25 318 ARG A C 1
ATOM 2289 O O . ARG A 1 318 ? 4.322 -21.473 -9.722 1.00 97.25 318 ARG A O 1
ATOM 2296 N N . MET A 1 319 ? 5.790 -19.779 -9.828 1.00 97.19 319 MET A N 1
ATOM 2297 C CA . MET A 1 319 ? 6.027 -19.725 -8.373 1.00 97.19 319 MET A CA 1
ATOM 2298 C C . MET A 1 319 ? 4.739 -19.484 -7.575 1.00 97.19 319 MET A C 1
ATOM 2300 O O . MET A 1 319 ? 4.566 -20.050 -6.497 1.00 97.19 319 MET A O 1
ATOM 2304 N N . VAL A 1 320 ? 3.849 -18.632 -8.086 1.00 96.31 320 VAL A N 1
ATOM 2305 C CA . VAL A 1 320 ? 2.566 -18.328 -7.441 1.00 96.31 320 VAL A CA 1
ATOM 2306 C C . VAL A 1 320 ? 1.627 -19.530 -7.511 1.00 96.31 320 VAL A C 1
ATOM 2308 O O . VAL A 1 320 ? 1.084 -19.941 -6.486 1.00 96.31 320 VAL A O 1
ATOM 2311 N N . GLU A 1 321 ? 1.478 -20.126 -8.693 1.00 94.00 321 GLU A N 1
ATOM 2312 C CA . GLU A 1 321 ? 0.585 -21.265 -8.927 1.00 94.00 321 GLU A CA 1
ATOM 2313 C C . GLU A 1 321 ? 1.026 -22.526 -8.165 1.00 94.00 321 GLU A C 1
ATOM 2315 O O . GLU A 1 321 ? 0.186 -23.195 -7.558 1.00 94.00 321 GLU A O 1
ATOM 2320 N N . GLU A 1 322 ? 2.333 -22.813 -8.111 1.00 91.88 322 GLU A N 1
ATOM 2321 C CA . GLU A 1 322 ? 2.922 -23.916 -7.330 1.00 91.88 322 GLU A CA 1
ATOM 2322 C C . GLU A 1 322 ? 2.630 -23.790 -5.829 1.00 91.88 322 GLU A C 1
ATOM 2324 O O . GLU A 1 322 ? 2.466 -24.791 -5.133 1.00 91.88 322 GLU A O 1
ATOM 2329 N N . ARG A 1 323 ? 2.520 -22.557 -5.320 1.00 91.44 323 ARG A N 1
ATOM 2330 C CA . ARG A 1 323 ? 2.162 -22.273 -3.921 1.00 91.44 323 ARG A CA 1
ATOM 2331 C C . ARG A 1 323 ? 0.657 -22.209 -3.685 1.00 91.44 323 ARG A C 1
ATOM 2333 O O . ARG A 1 323 ? 0.215 -21.815 -2.608 1.00 91.44 323 ARG A O 1
ATOM 2340 N N . GLY A 1 324 ? -0.128 -22.604 -4.684 1.00 87.81 324 GLY A N 1
ATOM 2341 C CA . GLY A 1 324 ? -1.578 -22.641 -4.616 1.00 87.81 324 GLY A CA 1
ATOM 2342 C C . GLY A 1 324 ? -2.240 -21.283 -4.816 1.00 87.81 324 GLY A C 1
ATOM 2343 O O . GLY A 1 324 ? -3.461 -21.231 -4.714 1.00 87.81 324 GLY A O 1
ATOM 2344 N N . GLY A 1 325 ? -1.485 -20.226 -5.126 1.00 91.69 325 GLY A N 1
ATOM 2345 C CA . GLY A 1 325 ? -2.014 -18.897 -5.405 1.00 91.69 325 GLY A CA 1
ATOM 2346 C C . GLY A 1 325 ? -2.554 -18.753 -6.829 1.00 91.69 325 GLY A C 1
ATOM 2347 O O . GLY A 1 325 ? -2.269 -19.553 -7.719 1.00 91.69 325 GLY A O 1
ATOM 2348 N N . ARG A 1 326 ? -3.338 -17.703 -7.049 1.00 93.50 326 ARG A N 1
ATOM 2349 C CA . ARG A 1 326 ? -3.811 -17.258 -8.354 1.00 93.50 326 ARG A CA 1
ATOM 2350 C C . ARG A 1 326 ? -2.929 -16.126 -8.862 1.00 93.50 326 ARG A C 1
ATOM 2352 O O . ARG A 1 326 ? -2.587 -15.218 -8.110 1.00 93.50 326 ARG A O 1
ATOM 2359 N N . PHE A 1 327 ? -2.611 -16.155 -10.148 1.00 96.12 327 PHE A N 1
ATOM 2360 C CA . PHE A 1 327 ? -1.794 -15.138 -10.795 1.00 96.12 327 PHE A CA 1
ATOM 2361 C C . PHE A 1 327 ? -2.585 -14.418 -11.889 1.00 96.12 327 PHE A C 1
ATOM 2363 O O . PHE A 1 327 ? -3.244 -15.065 -12.699 1.00 96.12 327 PHE A O 1
ATOM 2370 N N . VAL A 1 328 ? -2.506 -13.088 -11.909 1.00 97.50 328 VAL A N 1
ATOM 2371 C CA . VAL A 1 328 ? -3.109 -12.220 -12.927 1.00 97.50 328 VAL A CA 1
ATOM 2372 C C . VAL A 1 328 ? -2.017 -11.340 -13.525 1.00 97.50 328 VAL A C 1
ATOM 2374 O O . VAL A 1 328 ? -1.385 -10.552 -12.819 1.00 97.50 328 VAL A O 1
ATOM 2377 N N . LEU A 1 329 ? -1.800 -11.456 -14.832 1.00 98.25 329 LEU A N 1
ATOM 2378 C CA . LEU A 1 329 ? -0.871 -10.635 -15.596 1.00 98.25 329 LEU A CA 1
ATOM 2379 C C . LEU A 1 329 ? -1.594 -9.449 -16.235 1.00 98.25 329 LEU A C 1
ATOM 2381 O O . LEU A 1 329 ? -2.419 -9.609 -17.131 1.00 98.25 329 LEU A O 1
ATOM 2385 N N . VAL A 1 330 ? -1.214 -8.243 -15.824 1.00 98.56 330 VAL A N 1
ATOM 2386 C CA . VAL A 1 330 ? -1.690 -6.985 -16.397 1.00 98.56 330 VAL A CA 1
ATOM 2387 C C . VAL A 1 330 ? -0.584 -6.376 -17.252 1.00 98.56 330 VAL A C 1
ATOM 2389 O O . VAL A 1 330 ? 0.471 -5.980 -16.751 1.00 98.56 330 VAL A O 1
ATOM 2392 N N . HIS A 1 331 ? -0.829 -6.258 -18.552 1.00 98.62 331 HIS A N 1
ATOM 2393 C CA . HIS A 1 331 ? 0.031 -5.518 -19.462 1.00 98.62 331 HIS A CA 1
ATOM 2394 C C . HIS A 1 331 ? -0.396 -4.047 -19.516 1.00 98.62 331 HIS A C 1
ATOM 2396 O O . HIS A 1 331 ? -1.432 -3.699 -20.076 1.00 98.62 331 HIS A O 1
ATOM 2402 N N . VAL A 1 332 ? 0.427 -3.165 -18.952 1.00 98.31 332 VAL A N 1
ATOM 2403 C CA . VAL A 1 332 ? 0.265 -1.711 -19.048 1.00 98.31 332 VAL A CA 1
ATOM 2404 C C . VAL A 1 332 ? 0.942 -1.231 -20.336 1.00 98.31 332 VAL A C 1
ATOM 2406 O O . VAL A 1 332 ? 2.090 -0.773 -20.325 1.00 98.31 332 VAL A O 1
ATOM 2409 N N . ALA A 1 333 ? 0.210 -1.386 -21.438 1.00 97.75 333 ALA A N 1
ATOM 2410 C CA . ALA A 1 333 ? 0.603 -1.255 -22.840 1.00 97.75 333 ALA A CA 1
ATOM 2411 C C . ALA A 1 333 ? 0.731 0.191 -23.346 1.00 97.75 333 ALA A C 1
ATOM 2413 O O . ALA A 1 333 ? 0.539 0.460 -24.529 1.00 97.75 333 ALA A O 1
ATOM 2414 N N . THR A 1 334 ? 1.056 1.131 -22.462 1.00 97.38 334 THR A N 1
ATOM 2415 C CA . THR A 1 334 ? 1.228 2.539 -22.830 1.00 97.38 334 THR A CA 1
ATOM 2416 C C . THR A 1 334 ? 2.359 2.691 -23.862 1.00 97.38 334 THR A C 1
ATOM 2418 O O . THR A 1 334 ? 3.484 2.254 -23.579 1.00 97.38 334 THR A O 1
ATOM 2421 N N . PRO A 1 335 ? 2.117 3.323 -25.030 1.00 97.19 335 PRO A N 1
ATOM 2422 C CA . PRO A 1 335 ? 3.112 3.451 -26.091 1.00 97.19 335 PRO A CA 1
ATOM 2423 C C . PRO A 1 335 ? 4.407 4.126 -25.631 1.00 97.19 335 PRO A C 1
ATOM 2425 O O . PRO A 1 335 ? 4.384 5.095 -24.869 1.00 97.19 335 PRO A O 1
ATOM 2428 N N . LEU A 1 336 ? 5.547 3.671 -26.165 1.00 95.69 336 LEU A N 1
ATOM 2429 C CA . LEU A 1 336 ? 6.873 4.199 -25.820 1.00 95.69 336 LEU A CA 1
ATOM 2430 C C . LEU A 1 336 ? 6.957 5.725 -25.972 1.00 95.69 336 LEU A C 1
ATOM 2432 O O . LEU A 1 336 ? 7.451 6.386 -25.068 1.00 95.69 336 LEU A O 1
ATOM 2436 N N . GLY A 1 337 ? 6.425 6.290 -27.061 1.00 96.06 337 GLY A N 1
ATOM 2437 C CA . GLY A 1 337 ? 6.443 7.741 -27.281 1.00 96.06 337 GLY A CA 1
ATOM 2438 C C . GLY A 1 337 ? 5.708 8.532 -26.191 1.00 96.06 337 GLY A C 1
ATOM 2439 O O . GLY A 1 337 ? 6.154 9.608 -25.806 1.00 96.06 337 GLY A O 1
ATOM 2440 N N . VAL A 1 338 ? 4.630 7.974 -25.628 1.00 96.94 338 VAL A N 1
ATOM 2441 C CA . VAL A 1 338 ? 3.899 8.578 -24.502 1.00 96.94 338 VAL A CA 1
ATOM 2442 C C . VAL A 1 338 ? 4.708 8.454 -23.210 1.00 96.94 338 VAL A C 1
ATOM 2444 O O . VAL A 1 338 ? 4.805 9.412 -22.446 1.00 96.94 338 VAL A O 1
ATOM 2447 N N . CYS A 1 339 ? 5.329 7.297 -22.971 1.00 96.19 339 CYS A N 1
ATOM 2448 C CA . CYS A 1 339 ? 6.226 7.085 -21.834 1.00 96.19 339 CYS A CA 1
ATOM 2449 C C . CYS A 1 339 ? 7.440 8.034 -21.865 1.00 96.19 339 CYS A C 1
ATOM 2451 O O . CYS A 1 339 ? 7.772 8.625 -20.837 1.00 96.19 339 CYS A O 1
ATOM 2453 N N . GLU A 1 340 ? 8.049 8.225 -23.040 1.00 95.56 340 GLU A N 1
ATOM 2454 C CA . GLU A 1 340 ? 9.146 9.173 -23.280 1.00 95.56 340 GLU A CA 1
ATOM 2455 C C . GLU A 1 340 ? 8.698 10.622 -23.087 1.00 95.56 340 GLU A C 1
ATOM 2457 O O . GLU A 1 340 ? 9.400 11.393 -22.445 1.00 95.56 340 GLU A O 1
ATOM 2462 N N . ALA A 1 341 ? 7.516 11.002 -23.575 1.00 95.25 341 ALA A N 1
ATOM 2463 C CA . ALA A 1 341 ? 6.995 12.352 -23.367 1.00 95.25 341 ALA A CA 1
ATOM 2464 C C . ALA A 1 341 ? 6.723 12.652 -21.882 1.00 95.25 341 ALA A C 1
ATOM 2466 O O . ALA A 1 341 ? 6.891 13.784 -21.433 1.00 95.25 341 ALA A O 1
ATOM 2467 N N . ARG A 1 342 ? 6.308 11.640 -21.107 1.00 94.31 342 ARG A N 1
ATOM 2468 C CA . ARG A 1 342 ? 6.038 11.781 -19.670 1.00 94.31 342 ARG A CA 1
ATOM 2469 C C . ARG A 1 342 ? 7.299 11.930 -18.829 1.00 94.31 342 ARG A C 1
ATOM 2471 O O . ARG A 1 342 ? 7.178 12.509 -17.758 1.00 94.31 342 ARG A O 1
ATOM 2478 N N . ASP A 1 343 ? 8.419 11.332 -19.251 1.00 90.44 343 ASP A N 1
ATOM 2479 C CA . ASP A 1 343 ? 9.724 11.146 -18.579 1.00 90.44 343 ASP A CA 1
ATOM 2480 C C . ASP A 1 343 ? 9.930 11.819 -17.205 1.00 90.44 343 ASP A C 1
ATOM 2482 O O . ASP A 1 343 ? 10.860 12.594 -16.988 1.00 90.44 343 ASP A O 1
ATOM 2486 N N . ARG A 1 344 ? 9.087 11.482 -16.221 1.00 83.12 344 ARG A N 1
ATOM 2487 C CA . ARG A 1 344 ? 9.045 12.187 -14.926 1.00 83.12 344 ARG A CA 1
ATOM 2488 C C . ARG A 1 344 ? 10.353 12.094 -14.147 1.00 83.12 344 ARG A C 1
ATOM 2490 O O . ARG A 1 344 ? 10.593 12.887 -13.248 1.00 83.12 344 ARG A O 1
ATOM 2497 N N . LYS A 1 345 ? 11.156 11.079 -14.462 1.00 84.56 345 LYS A N 1
ATOM 2498 C CA . LYS A 1 345 ? 12.423 10.770 -13.799 1.00 84.56 345 LYS A CA 1
ATOM 2499 C C . LYS A 1 345 ? 13.642 11.196 -14.628 1.00 84.56 345 LYS A C 1
ATOM 2501 O O . LYS A 1 345 ? 14.764 10.953 -14.197 1.00 84.56 345 LYS A O 1
ATOM 2506 N N . GLY A 1 346 ? 13.447 11.768 -15.820 1.00 89.31 346 GLY A N 1
ATOM 2507 C CA . GLY A 1 346 ? 14.537 12.120 -16.738 1.00 89.31 346 GLY A CA 1
ATOM 2508 C C . GLY A 1 346 ? 15.336 10.917 -17.263 1.00 89.31 346 GLY A C 1
ATOM 2509 O O . GLY A 1 346 ? 16.464 11.080 -17.736 1.00 89.31 346 GLY A O 1
ATOM 2510 N N . LEU A 1 347 ? 14.802 9.698 -17.128 1.00 90.00 347 LEU A N 1
ATOM 2511 C CA . LEU A 1 347 ? 15.508 8.457 -17.440 1.00 90.00 347 LEU A CA 1
ATOM 2512 C C . LEU A 1 347 ? 15.546 8.200 -18.945 1.00 90.00 347 LEU A C 1
ATOM 2514 O O . LEU A 1 347 ? 16.564 7.730 -19.450 1.00 90.00 347 LEU A O 1
ATOM 2518 N N . TYR A 1 348 ? 14.476 8.538 -19.668 1.00 92.50 348 TYR A N 1
ATOM 2519 C CA . TYR A 1 348 ? 14.449 8.408 -21.123 1.00 92.50 348 TYR A CA 1
ATOM 2520 C C . TYR A 1 348 ? 15.399 9.405 -21.782 1.00 92.50 348 TYR A C 1
ATOM 2522 O O . TYR A 1 348 ? 16.198 9.013 -22.631 1.00 92.50 348 TYR A O 1
ATOM 2530 N N . ALA A 1 349 ? 15.395 10.665 -21.340 1.00 92.44 349 ALA A N 1
ATOM 2531 C CA . ALA A 1 349 ? 16.336 11.674 -21.817 1.00 92.44 349 ALA A CA 1
ATOM 2532 C C . ALA A 1 349 ? 17.797 11.270 -21.546 1.00 92.44 349 ALA A C 1
ATOM 2534 O O . ALA A 1 349 ? 18.667 11.424 -22.405 1.00 92.44 349 ALA A O 1
ATOM 2535 N N . ALA A 1 350 ? 18.084 10.712 -20.366 1.00 90.38 350 ALA A N 1
ATOM 2536 C CA . ALA A 1 350 ? 19.414 10.206 -20.036 1.00 90.38 350 ALA A CA 1
ATOM 2537 C C . ALA A 1 350 ? 19.813 8.985 -20.887 1.00 90.38 350 ALA A C 1
ATOM 2539 O O . ALA A 1 350 ? 20.950 8.928 -21.359 1.00 90.38 350 ALA A O 1
ATOM 2540 N N . ALA A 1 351 ? 18.890 8.051 -21.137 1.00 92.00 351 ALA A N 1
ATOM 2541 C CA . ALA A 1 351 ? 19.117 6.888 -21.995 1.00 92.00 351 ALA A CA 1
ATOM 2542 C C . ALA A 1 351 ? 19.357 7.279 -23.463 1.00 92.00 351 ALA A C 1
ATOM 2544 O O . ALA A 1 351 ? 20.315 6.810 -24.073 1.00 92.00 351 ALA A O 1
ATOM 2545 N N . ARG A 1 352 ? 18.550 8.194 -24.020 1.00 92.75 352 ARG A N 1
ATOM 2546 C CA . ARG A 1 352 ? 18.729 8.739 -25.381 1.00 92.75 352 ARG A CA 1
ATOM 2547 C C . ARG A 1 352 ? 20.069 9.461 -25.541 1.00 92.75 352 ARG A C 1
ATOM 2549 O O . ARG A 1 352 ? 20.674 9.391 -26.603 1.00 92.75 352 ARG A O 1
ATOM 2556 N N . ALA A 1 353 ? 20.554 10.101 -24.476 1.00 93.25 353 ALA A N 1
ATOM 2557 C CA . ALA A 1 353 ? 21.875 10.724 -24.422 1.00 93.25 353 ALA A CA 1
ATOM 2558 C C . ALA A 1 353 ? 23.032 9.730 -24.173 1.00 93.25 353 ALA A C 1
ATOM 2560 O O . ALA A 1 353 ? 24.165 10.163 -23.977 1.00 93.25 353 ALA A O 1
ATOM 2561 N N . GLY A 1 354 ? 22.767 8.419 -24.108 1.00 90.62 354 GLY A N 1
ATOM 2562 C CA . GLY A 1 354 ? 23.782 7.385 -23.876 1.00 90.62 354 GLY A CA 1
ATOM 2563 C C . GLY A 1 354 ? 24.340 7.333 -22.449 1.00 90.62 354 GLY A C 1
ATOM 2564 O O . GLY A 1 354 ? 25.308 6.623 -22.200 1.00 90.62 354 GLY A O 1
ATOM 2565 N N . ARG A 1 355 ? 23.745 8.065 -21.496 1.00 90.25 355 ARG A N 1
ATOM 2566 C CA . ARG A 1 355 ? 24.197 8.106 -20.091 1.00 90.25 355 ARG A CA 1
ATOM 2567 C C . ARG A 1 355 ? 23.699 6.923 -19.262 1.00 90.25 355 ARG A C 1
ATOM 2569 O O . ARG A 1 355 ? 24.247 6.660 -18.197 1.00 90.25 355 ARG A O 1
ATOM 2576 N N . ILE A 1 356 ? 22.660 6.233 -19.732 1.00 85.88 356 ILE A N 1
ATOM 2577 C CA . ILE A 1 356 ? 22.128 5.013 -19.118 1.00 85.88 356 ILE A CA 1
ATOM 2578 C C . ILE A 1 356 ? 22.175 3.907 -20.170 1.00 85.88 356 ILE A C 1
ATOM 2580 O O . ILE A 1 356 ? 21.450 3.958 -21.164 1.00 85.88 356 ILE A O 1
ATOM 2584 N N . ALA A 1 357 ? 23.043 2.923 -19.947 1.00 85.69 357 ALA A N 1
ATOM 2585 C CA . ALA A 1 357 ? 23.118 1.728 -20.776 1.00 85.69 357 ALA A CA 1
ATOM 2586 C C . ALA A 1 357 ? 21.918 0.798 -20.526 1.00 85.69 357 ALA A C 1
ATOM 2588 O O . ALA A 1 357 ? 21.244 0.883 -19.496 1.00 85.69 357 ALA A O 1
ATOM 2589 N N . ASP A 1 358 ? 21.654 -0.082 -21.493 1.00 85.25 358 ASP A N 1
ATOM 2590 C CA . ASP A 1 358 ? 20.643 -1.141 -21.417 1.00 85.25 358 ASP A CA 1
ATOM 2591 C C . ASP A 1 358 ? 19.252 -0.673 -20.980 1.00 85.25 358 ASP A C 1
ATOM 2593 O O . ASP A 1 358 ? 18.554 -1.388 -20.271 1.00 85.25 358 ASP A O 1
ATOM 2597 N N . PHE A 1 359 ? 18.800 0.522 -21.350 1.00 90.00 359 PHE A N 1
ATOM 2598 C CA . PHE A 1 359 ? 17.514 1.035 -20.890 1.00 90.00 359 PHE A CA 1
ATOM 2599 C C . PHE A 1 359 ? 16.347 0.386 -21.649 1.00 90.00 359 PHE A C 1
ATOM 2601 O O . PHE A 1 359 ? 16.304 0.404 -22.882 1.00 90.00 359 PHE A O 1
ATOM 2608 N N . THR A 1 360 ? 15.388 -0.186 -20.915 1.00 90.00 360 THR A N 1
ATOM 2609 C CA . THR A 1 360 ? 14.245 -0.909 -21.492 1.00 90.00 360 THR A CA 1
ATOM 2610 C C . THR A 1 360 ? 13.401 -0.013 -22.403 1.00 90.00 360 THR A C 1
ATOM 2612 O O . THR A 1 360 ? 12.940 1.050 -21.989 1.00 90.00 360 THR A O 1
ATOM 2615 N N . GLY A 1 361 ? 13.163 -0.470 -23.632 1.00 87.94 361 GLY A N 1
ATOM 2616 C CA . GLY A 1 361 ? 12.455 0.264 -24.682 1.00 87.94 361 GLY A CA 1
ATOM 2617 C C . GLY A 1 361 ? 13.348 1.185 -25.521 1.00 87.94 361 GLY A C 1
ATOM 2618 O O . GLY A 1 361 ? 12.870 1.716 -26.515 1.00 87.94 361 GLY A O 1
ATOM 2619 N N . ILE A 1 362 ? 14.626 1.362 -25.158 1.00 90.88 362 ILE A N 1
ATOM 2620 C CA . ILE A 1 362 ? 15.596 2.185 -25.900 1.00 90.88 362 ILE A CA 1
ATOM 2621 C C . ILE A 1 362 ? 16.755 1.325 -26.407 1.00 90.88 362 ILE A C 1
ATOM 2623 O O . ILE A 1 362 ? 16.876 1.107 -27.607 1.00 90.88 362 ILE A O 1
ATOM 2627 N N . SER A 1 363 ? 17.593 0.827 -25.495 1.00 86.88 363 SER A N 1
ATOM 2628 C CA . SER A 1 363 ? 18.776 0.004 -25.795 1.00 86.88 363 SER A CA 1
ATOM 2629 C C . SER A 1 363 ? 18.664 -1.434 -25.275 1.00 86.88 363 SER A C 1
ATOM 2631 O O . SER A 1 363 ? 19.509 -2.262 -25.587 1.00 86.88 363 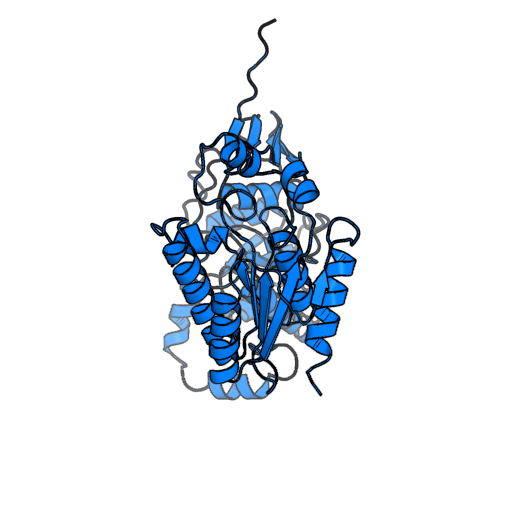SER A O 1
ATOM 2633 N N . SER A 1 364 ? 17.597 -1.756 -24.534 1.00 89.56 364 SER A N 1
ATOM 2634 C CA . SER A 1 364 ? 17.227 -3.113 -24.108 1.00 89.56 364 SER A CA 1
ATOM 2635 C C . SER A 1 364 ? 15.761 -3.396 -24.473 1.00 89.56 364 SER A C 1
ATOM 2637 O O . SER A 1 364 ? 14.940 -2.477 -24.391 1.00 89.56 364 SER A O 1
ATOM 2639 N N . PRO A 1 365 ? 15.389 -4.622 -24.886 1.00 91.75 365 PRO A N 1
ATOM 2640 C CA . PRO A 1 365 ? 14.034 -4.906 -25.349 1.00 91.75 365 PRO A CA 1
ATOM 2641 C C . PRO A 1 365 ? 13.005 -4.941 -24.209 1.00 91.75 365 PRO A C 1
ATOM 2643 O O . PRO A 1 365 ? 13.322 -5.196 -23.047 1.00 91.75 365 PRO A O 1
ATOM 2646 N N . TYR A 1 366 ? 11.744 -4.712 -24.575 1.00 95.75 366 TYR A N 1
ATOM 2647 C CA . TYR A 1 366 ? 10.571 -5.072 -23.785 1.00 95.75 366 TYR A CA 1
ATOM 2648 C C . TYR A 1 366 ? 9.773 -6.095 -24.594 1.00 95.75 366 TYR A C 1
ATOM 2650 O O . TYR A 1 366 ? 9.262 -5.774 -25.665 1.00 95.75 366 TYR A O 1
ATOM 2658 N N . GLU A 1 367 ? 9.703 -7.330 -24.115 1.00 95.88 367 GLU A N 1
ATOM 2659 C CA . GLU A 1 367 ? 8.947 -8.400 -24.758 1.00 95.88 367 GLU A CA 1
ATOM 2660 C C . GLU A 1 367 ? 7.476 -8.256 -24.381 1.00 95.88 367 GLU A C 1
ATOM 2662 O O . GLU A 1 367 ? 7.074 -8.621 -23.269 1.00 95.88 367 GLU A O 1
ATOM 2667 N N . THR A 1 368 ? 6.681 -7.712 -25.302 1.00 96.62 368 THR A N 1
ATOM 2668 C CA . THR A 1 368 ? 5.239 -7.521 -25.130 1.00 96.62 368 THR A CA 1
ATOM 2669 C C . THR A 1 368 ? 4.555 -8.830 -24.710 1.00 96.62 368 THR A C 1
ATOM 2671 O O . THR A 1 368 ? 4.720 -9.843 -25.394 1.00 96.62 368 THR A O 1
ATOM 2674 N N . PRO A 1 369 ? 3.803 -8.846 -23.592 1.00 95.31 369 PRO A N 1
ATOM 2675 C CA . PRO A 1 369 ? 3.050 -10.021 -23.164 1.00 95.31 369 PRO A CA 1
ATOM 2676 C C . PRO A 1 369 ? 2.036 -10.483 -24.219 1.00 95.31 369 PRO A C 1
ATOM 2678 O O . PRO A 1 369 ? 1.259 -9.672 -24.719 1.00 95.31 369 PRO A O 1
ATOM 2681 N N . LEU A 1 370 ? 2.025 -11.784 -24.520 1.00 93.94 370 LEU A N 1
ATOM 2682 C CA . LEU A 1 370 ? 1.024 -12.426 -25.389 1.00 93.94 370 LEU A CA 1
ATOM 2683 C C . LEU A 1 370 ? -0.064 -13.155 -24.583 1.00 93.94 370 LEU A C 1
ATOM 2685 O O . LEU A 1 370 ? -1.096 -13.525 -25.128 1.00 93.94 370 LEU A O 1
ATOM 2689 N N . ASP A 1 371 ? 0.180 -13.355 -23.290 1.00 92.19 371 ASP A N 1
ATOM 2690 C CA . ASP A 1 371 ? -0.628 -14.106 -22.328 1.00 92.19 371 ASP A CA 1
ATOM 2691 C C . ASP A 1 371 ? -1.172 -13.202 -21.206 1.00 92.19 371 ASP A C 1
ATOM 2693 O O . ASP A 1 371 ? -1.394 -13.655 -20.083 1.00 92.19 371 ASP A O 1
ATOM 2697 N N . ALA A 1 372 ? -1.312 -11.898 -21.470 1.00 96.44 372 ALA A N 1
ATOM 2698 C CA . ALA A 1 372 ? -1.851 -10.970 -20.485 1.00 96.44 372 ALA A CA 1
ATOM 2699 C C . ALA A 1 372 ? -3.343 -11.229 -20.256 1.00 96.44 372 ALA A C 1
ATOM 2701 O O . ALA A 1 372 ? -4.131 -11.235 -21.199 1.00 96.44 372 ALA A O 1
ATOM 2702 N N . ASP A 1 373 ? -3.722 -11.365 -18.988 1.00 96.69 373 ASP A N 1
ATOM 2703 C CA . ASP A 1 373 ? -5.113 -11.487 -18.555 1.00 96.69 373 ASP A CA 1
ATOM 2704 C C . ASP A 1 373 ? -5.867 -10.160 -18.758 1.00 96.69 373 ASP A C 1
ATOM 2706 O O . ASP A 1 373 ? -7.054 -10.147 -19.077 1.00 96.69 373 ASP A O 1
ATOM 2710 N N . VAL A 1 374 ? -5.164 -9.029 -18.607 1.00 96.88 374 VAL A N 1
ATOM 2711 C CA . VAL A 1 374 ? -5.694 -7.682 -18.862 1.00 96.88 374 VAL A CA 1
ATOM 2712 C C . VAL A 1 374 ? -4.660 -6.849 -19.601 1.00 96.88 374 VAL A C 1
ATOM 2714 O O . VAL A 1 374 ? -3.484 -6.841 -19.242 1.00 96.88 374 VAL A O 1
ATOM 2717 N N . THR A 1 375 ? -5.102 -6.089 -20.599 1.00 97.88 375 THR A N 1
ATOM 2718 C CA . THR A 1 375 ? -4.275 -5.081 -21.269 1.00 97.88 375 THR A CA 1
ATOM 2719 C C . THR A 1 375 ? -4.883 -3.699 -21.061 1.00 97.88 375 THR A C 1
ATOM 2721 O O . THR A 1 375 ? -6.068 -3.502 -21.307 1.00 97.88 375 THR A O 1
ATOM 2724 N N . VAL A 1 376 ? -4.068 -2.744 -20.611 1.00 97.06 376 VAL A N 1
ATOM 2725 C CA . VAL A 1 376 ? -4.465 -1.355 -20.347 1.00 97.06 376 VAL A CA 1
ATOM 2726 C C . VAL A 1 376 ? -3.524 -0.414 -21.085 1.00 97.06 376 VAL A C 1
ATOM 2728 O O . VAL A 1 376 ? -2.317 -0.455 -20.855 1.00 97.06 376 VAL A O 1
ATOM 2731 N N . ASP A 1 377 ? -4.066 0.487 -21.901 1.00 97.06 377 ASP A N 1
ATOM 2732 C CA . ASP A 1 377 ? -3.317 1.611 -22.465 1.00 97.06 377 ASP A CA 1
ATOM 2733 C C . ASP A 1 377 ? -3.669 2.911 -21.728 1.00 97.06 377 ASP A C 1
ATOM 2735 O O . ASP A 1 377 ? -4.734 3.494 -21.926 1.00 97.06 377 ASP A O 1
ATOM 2739 N N . THR A 1 378 ? -2.749 3.399 -20.890 1.00 96.19 378 THR A N 1
ATOM 2740 C CA . THR A 1 378 ? -2.966 4.634 -20.110 1.00 96.19 378 THR A CA 1
ATOM 2741 C C . THR A 1 378 ? -2.803 5.916 -20.931 1.00 96.19 378 THR A C 1
ATOM 2743 O O . THR A 1 378 ? -2.819 7.010 -20.366 1.00 96.19 378 THR A O 1
ATOM 2746 N N . ALA A 1 379 ? -2.553 5.822 -22.240 1.00 95.50 379 ALA A N 1
ATOM 2747 C CA . ALA A 1 379 ? -2.649 6.969 -23.136 1.00 95.50 379 ALA A CA 1
ATOM 2748 C C . ALA A 1 379 ? -4.109 7.350 -23.412 1.00 95.50 379 ALA A C 1
ATOM 2750 O O . ALA A 1 379 ? -4.378 8.514 -23.704 1.00 95.50 379 ALA A O 1
ATOM 2751 N N . VAL A 1 380 ? -5.028 6.384 -23.306 1.00 95.44 380 VAL A N 1
ATOM 2752 C CA . VAL A 1 380 ? -6.452 6.565 -23.622 1.00 95.44 380 VAL A CA 1
ATOM 2753 C C . VAL A 1 380 ? -7.385 6.186 -22.474 1.00 95.44 380 VAL A C 1
ATOM 2755 O O . VAL A 1 380 ? -8.468 6.750 -22.397 1.00 95.44 380 VAL A O 1
ATOM 2758 N N . ALA A 1 381 ? -6.972 5.281 -21.582 1.00 93.69 381 ALA A N 1
ATOM 2759 C CA . ALA A 1 381 ? -7.751 4.890 -20.411 1.00 93.69 381 ALA A CA 1
ATOM 2760 C C . ALA A 1 381 ? -7.408 5.750 -19.187 1.00 93.69 381 ALA A C 1
ATOM 2762 O O . ALA A 1 381 ? -6.230 6.026 -18.918 1.00 93.69 381 ALA A O 1
ATOM 2763 N N . SER A 1 382 ? -8.427 6.119 -18.408 1.00 95.88 382 SER A N 1
ATOM 2764 C CA . SER A 1 382 ? -8.236 6.730 -17.092 1.00 95.88 382 SER A CA 1
ATOM 2765 C C . SER A 1 382 ? -7.714 5.712 -16.067 1.00 95.88 382 SER A C 1
ATOM 2767 O O . SER A 1 382 ? -7.706 4.498 -16.292 1.00 95.88 382 SER A O 1
ATOM 2769 N N . VAL A 1 383 ? -7.261 6.201 -14.907 1.00 93.44 383 VAL A N 1
ATOM 2770 C CA . VAL A 1 383 ? -6.832 5.322 -13.806 1.00 93.44 383 VAL A CA 1
ATOM 2771 C C . VAL A 1 383 ? -8.015 4.506 -13.286 1.00 93.44 383 VAL A C 1
ATOM 2773 O O . VAL A 1 383 ? -7.862 3.321 -13.009 1.00 93.44 383 VAL A O 1
ATOM 2776 N N . GLU A 1 384 ? -9.193 5.116 -13.193 1.00 93.81 384 GLU A N 1
ATOM 2777 C CA . GLU A 1 384 ? -10.430 4.480 -12.741 1.00 93.81 384 GLU A CA 1
ATOM 2778 C C . GLU A 1 384 ? -10.853 3.354 -13.692 1.00 93.81 384 GLU A C 1
ATOM 2780 O O . GLU A 1 384 ? -11.149 2.251 -13.235 1.00 93.81 384 GLU A O 1
ATOM 2785 N N . GLU A 1 385 ? -10.808 3.593 -15.006 1.00 94.38 385 GLU A N 1
ATOM 2786 C CA . GLU A 1 385 ? -11.097 2.577 -16.029 1.00 94.38 385 GLU A CA 1
ATOM 2787 C C . GLU A 1 385 ? -10.094 1.419 -15.974 1.00 94.38 385 GLU A C 1
ATOM 2789 O O . GLU A 1 385 ? -10.482 0.249 -16.009 1.00 94.38 385 GLU A O 1
ATOM 2794 N N . ALA A 1 386 ? -8.803 1.732 -15.825 1.00 95.31 386 ALA A N 1
ATOM 2795 C CA . ALA A 1 386 ? -7.754 0.733 -15.667 1.00 95.31 386 ALA A CA 1
ATOM 2796 C C . ALA A 1 386 ? -7.971 -0.136 -14.419 1.00 95.31 386 ALA A C 1
ATOM 2798 O O . ALA A 1 386 ? -7.892 -1.363 -14.494 1.00 95.31 386 ALA A O 1
ATOM 2799 N N . VAL A 1 387 ? -8.266 0.484 -13.273 1.00 95.56 387 VAL A N 1
ATOM 2800 C CA . VAL A 1 387 ? -8.541 -0.228 -12.017 1.00 95.56 387 VAL A CA 1
ATOM 2801 C C . VAL A 1 387 ? -9.792 -1.091 -12.150 1.00 95.56 387 VAL A C 1
ATOM 2803 O O . VAL A 1 387 ? -9.761 -2.249 -11.740 1.00 95.56 387 VAL A O 1
ATOM 2806 N N . ALA A 1 388 ? -10.864 -0.581 -12.761 1.00 93.38 388 ALA A N 1
ATOM 2807 C CA . ALA A 1 388 ? -12.091 -1.340 -12.984 1.00 93.38 388 ALA A CA 1
ATOM 2808 C C . ALA A 1 388 ? -11.851 -2.585 -13.856 1.00 93.38 388 ALA A C 1
ATOM 2810 O O . ALA A 1 388 ? -12.306 -3.673 -13.503 1.00 93.38 388 ALA A O 1
ATOM 2811 N N . ALA A 1 389 ? -11.084 -2.455 -14.944 1.00 93.94 389 ALA A N 1
ATOM 2812 C CA . ALA A 1 389 ? -10.729 -3.580 -15.809 1.00 93.94 389 ALA A CA 1
ATOM 2813 C C . ALA A 1 389 ? -9.918 -4.654 -15.064 1.00 93.94 389 ALA A C 1
ATOM 2815 O O . ALA A 1 389 ? -10.196 -5.848 -15.188 1.00 93.94 389 ALA A O 1
ATOM 2816 N N . VAL A 1 390 ? -8.942 -4.239 -14.248 1.00 95.25 390 VAL A N 1
ATOM 2817 C CA . VAL A 1 390 ? -8.141 -5.179 -13.452 1.00 95.25 390 VAL A CA 1
ATOM 2818 C C . VAL A 1 390 ? -8.983 -5.839 -12.357 1.00 95.25 390 VAL A C 1
ATOM 2820 O O . VAL A 1 390 ? -8.881 -7.052 -12.181 1.00 95.25 390 VAL A O 1
ATOM 2823 N N . ARG A 1 391 ? -9.858 -5.094 -11.665 1.00 91.00 391 ARG A N 1
ATOM 2824 C CA . ARG A 1 391 ? -10.789 -5.657 -10.668 1.00 91.00 391 ARG A CA 1
ATOM 2825 C C . ARG A 1 391 ? -11.706 -6.705 -11.290 1.00 91.00 391 ARG A C 1
ATOM 2827 O O . ARG A 1 391 ? -11.811 -7.797 -10.745 1.00 91.00 391 ARG A O 1
ATOM 2834 N N . ALA A 1 392 ? -12.275 -6.435 -12.464 1.00 89.56 392 ALA A N 1
ATOM 2835 C CA . ALA A 1 392 ? -13.125 -7.398 -13.164 1.00 89.56 392 ALA A CA 1
ATOM 2836 C C . ALA A 1 392 ? -12.393 -8.719 -13.465 1.00 89.56 392 ALA A C 1
ATOM 2838 O O . ALA A 1 392 ? -12.959 -9.798 -13.286 1.00 89.56 392 ALA A O 1
ATOM 2839 N N . ALA A 1 393 ? -11.119 -8.659 -13.866 1.00 87.50 393 ALA A N 1
ATOM 2840 C CA . ALA A 1 393 ? -10.312 -9.861 -14.073 1.00 87.50 393 ALA A CA 1
ATOM 2841 C C . ALA A 1 393 ? -10.011 -10.589 -12.758 1.00 87.50 393 ALA A C 1
ATOM 2843 O O . ALA A 1 393 ? -10.085 -11.815 -12.703 1.00 87.50 393 ALA A O 1
ATOM 2844 N N . VAL A 1 394 ? -9.716 -9.853 -11.684 1.00 86.38 394 VAL A N 1
ATOM 2845 C CA . VAL A 1 394 ? -9.506 -10.417 -10.345 1.00 86.38 394 VAL A CA 1
ATOM 2846 C C . VAL A 1 394 ? -10.777 -11.095 -9.813 1.00 86.38 394 VAL A C 1
ATOM 2848 O O . VAL A 1 394 ? -10.688 -12.191 -9.273 1.00 86.38 394 VAL A O 1
ATOM 2851 N N . GLU A 1 395 ? -11.962 -10.536 -10.027 1.00 78.94 395 GLU A N 1
ATOM 2852 C CA . GLU A 1 395 ? -13.236 -11.101 -9.551 1.00 78.94 395 GLU A CA 1
ATOM 2853 C C . GLU A 1 395 ? -13.741 -12.256 -10.443 1.00 78.94 395 GLU A C 1
ATOM 2855 O O . GLU A 1 395 ? -14.286 -13.246 -9.955 1.00 78.94 395 GLU A O 1
ATOM 2860 N N . GLY A 1 396 ? -13.504 -12.188 -11.757 1.00 60.38 396 GLY A N 1
ATOM 2861 C CA . GLY A 1 396 ? -14.045 -13.124 -12.752 1.00 60.38 396 GLY A CA 1
ATOM 2862 C C . GLY A 1 396 ? -13.506 -14.561 -12.714 1.00 60.38 396 GLY A C 1
ATOM 2863 O O . GLY A 1 396 ? -14.049 -15.420 -13.403 1.00 60.38 396 GLY A O 1
ATOM 2864 N N . GLY A 1 397 ? -12.470 -14.846 -11.919 1.00 52.06 397 GLY A N 1
ATOM 2865 C CA . GLY A 1 397 ? -11.901 -16.195 -11.756 1.00 52.06 397 GLY A CA 1
ATOM 2866 C C . GLY A 1 397 ? -12.170 -16.847 -10.398 1.00 52.06 397 GLY A C 1
ATOM 2867 O O . GLY A 1 397 ? -11.501 -17.820 -10.066 1.00 52.06 397 GLY A O 1
ATOM 2868 N N . ALA A 1 398 ? -13.098 -16.302 -9.606 1.00 41.06 398 ALA A N 1
ATOM 2869 C CA . ALA A 1 398 ? -13.529 -16.841 -8.311 1.00 41.06 398 ALA A CA 1
ATOM 2870 C C . ALA A 1 398 ? -14.787 -17.740 -8.412 1.00 41.06 398 ALA A C 1
ATOM 2872 O O . ALA A 1 398 ? -15.600 -17.763 -7.491 1.00 41.06 398 ALA A O 1
ATOM 2873 N N . ARG A 1 399 ? -14.998 -18.433 -9.543 1.00 29.31 399 ARG A N 1
ATOM 2874 C CA . ARG A 1 399 ? -16.144 -19.338 -9.754 1.00 29.31 399 ARG A CA 1
ATOM 2875 C C . ARG A 1 399 ? -15.725 -20.785 -9.921 1.00 29.31 399 ARG A C 1
ATOM 2877 O O . ARG A 1 399 ? -14.740 -21.016 -10.657 1.00 29.31 399 ARG A O 1
#

Solvent-accessible surface area (backbone atoms only — not comparable to full-atom values): 22319 Å² total; per-residue (Å²): 135,84,79,79,77,76,48,74,42,74,49,56,64,40,35,47,21,52,50,52,42,23,61,58,65,69,38,63,44,72,75,30,77,52,29,40,34,17,37,92,84,66,47,70,40,31,34,35,39,90,82,13,44,58,45,73,71,41,89,76,77,69,53,77,76,49,63,84,59,74,64,66,81,80,74,44,72,35,87,66,27,36,33,44,33,30,74,54,75,76,46,74,66,63,56,50,53,57,71,72,48,91,49,51,43,37,40,30,29,50,40,22,82,87,56,91,84,62,60,48,52,60,38,43,53,42,46,46,52,51,39,49,53,51,19,73,74,68,76,46,77,57,50,75,42,82,38,45,45,46,93,90,51,74,42,78,59,45,61,85,58,87,60,65,76,67,52,56,66,36,48,16,52,50,50,14,64,75,48,36,29,71,42,39,45,54,52,51,72,84,68,54,62,75,64,55,83,77,58,91,75,64,59,71,61,56,59,68,76,70,71,86,81,84,74,76,61,87,66,60,44,63,100,59,57,9,31,30,37,40,34,29,32,54,72,72,25,49,44,64,60,42,48,53,52,40,41,54,55,43,40,75,74,71,41,69,66,45,78,44,40,44,68,64,42,37,70,65,84,36,53,92,56,59,66,51,73,65,36,44,45,52,47,42,46,52,54,24,53,52,33,18,52,39,7,52,68,26,30,34,18,38,34,29,35,48,61,39,46,59,68,47,50,52,50,30,43,48,51,16,44,78,46,56,16,42,70,43,39,31,33,33,62,27,54,67,71,58,18,53,74,58,36,85,78,49,55,50,64,35,32,77,69,65,75,40,73,52,34,68,77,76,71,26,74,60,53,78,77,89,80,48,76,38,80,40,42,57,83,81,43,53,66,66,56,46,34,50,55,50,49,51,58,67,59,71,71,77,121

Nearest PDB structures (foldseek):
  2ofw-assembly3_E  TM=9.254E-01  e=2.667E-17  Homo sapiens
  2ofx-assembly1_B  TM=9.226E-01  e=4.083E-17  Homo sapiens
  8i1m-assembly1_A-2  TM=9.718E-01  e=4.124E-16  Homo sapiens
  8i1n-assembly1_B  TM=9.272E-01  e=6.252E-17  Homo sapiens
  1xjq-assembly1_B  TM=9.672E-01  e=6.378E-15  Homo sapiens

Organism: NCBI:txid595671

Secondary structure (DSSP, 8-state):
-PPPPPPEEE--THHHHHHHHHHHTT---TTPPPEEEE-TT--EEEEE-TTS-EEESS-----GGGTTPPPP-S----TTEEEEEESSPPPHHHHHHHHH--SEEEEEEE--TT-SSS-HHHHHHHHHHHHHHHHHHH---EEEEEE---SS---TTS---SSTTS-HHHHHHHHHHHHT-SEEEEE-HHHHHHHHTT-TTTHHHHHHHS-SSS--------SSPPEEEEEE--TTSSHHHHHHHHHHHHHHTT--EEEEEHHHHHHHTTTT--SSHHHHHHHHHHHHHHHHHHHHTT-EEEEE----SHHHHHHHHHHHHHTT-EEEEEEE---HHHHHHH-TTSHHHHHHTTSSTT-BTTTB-----SS-SEEE-TTTS-HHHHHHHHHHHHHTT--

Radius of gyration: 25.2 Å; Cα contacts (8 Å, |Δi|>4): 675; chains: 1; bounding box: 51×70×66 Å

Sequence (399 aa):
MRGRRVTERAVAGADLDLLELALMLGLRLPGAEAGVLTDAERTPIARIEPDGSVSALRPLAPRPELRGAAAPALPLRRPGVGALVFDDLPTRDQVGLADAAGGELVWIALTGRERDRIPAGALLAAVEAAASAWSARTGRPASVVPLPWSLDARPTLLPAPQELVGGGDALAGWIAEALGVETALVLGETDGHRALRGLEEDAAHTARALLPAAVQPFRRGAPDRGLVVLLSGLSGSGKSTIARALAAALEADGTTVSVLDGDEVRQLLSAGLGFDAEGRALNVRRIGWVAAEIARAGGTAIAAPIAPFAAGRAEMRRMVEERGGRFVLVHVATPLGVCEARDRKGLYAAARAGRIADFTGISSPYETPLDADVTVDTAVASVEEAVAAVRAAVEGGAR

Foldseek 3Di:
DPDDPFDEEEDDFQQVLVLCQCVLLVDFQPAFDFGFYAYPVRHTAWTQDPRRGIGGPDDPPPDLLCVVVRSPPLPQLDEFEEEEEEADQDDPVSLVVVVVSPGHYEYEYAQEDPDPDDHSNRSQLRSVVSQVVSCVVVVGHYHYHYRHHDLVDDRPRHDDPPQSVPPQQSVQVVCCVSSNYPTYGYDDPVVPVVVPVPDPPCPVVVVVVPDDDRDPDVPLAPVAFAEEEEEAAAAQLCLVVLLVVLCSVVVVVVAAEAEAELVVCCVPVLPPQDPPPVSLLVSLVSLLLVQLVCRLSSHYYYYRDNQQDPVSVVNSCVSNVVSVHHYAYEYSYADPVNSLVSPVPCVNVCVVVVNDAQHDPRRPDRDGDPPHLHYHHVVPDDSVRSSVRVVCSVPVPPD

InterPro domains:
  IPR002891 APS kinase [TIGR00455] (224-390)
  IPR027417 P-loop containing nucleoside triphosphate hydrolase [G3DSA:3.40.50.300] (218-397)
  IPR027417 P-loop containing nucleoside triphosphate hydrolase [SSF52540] (224-395)
  IPR050512 Sulfate Adenylyltransferase/APS Kinase [PTHR42700] (224-393)
  IPR059117 APS kinase domain [PF01583] (225-377)

Mean predicted aligned error: 17.71 Å